Protein AF-A0A8T0D3Z9-F1 (afdb_monomer_lite)

pLDDT: mean 81.23, std 18.16, range [25.28, 96.5]

Organism: NCBI:txid34504

Radius of gyration: 36.91 Å; chains: 1; bounding box: 88×72×108 Å

Foldseek 3Di:
DPPADEVVRVGPHDDFDADPVVRPRPVVVVVVVVVVCVVVVQDEAQADWWKWFFAWWFQDPPLGTKTKIATAYYKDFAPPVFAWKDWQLKIFRFHFKAFPVRHTDGIDTHPGIIIGGGIPDIHAGGTMMTTDDYPVVRNVVSVVSVVVVVVVVVVVVVVVVCVLCVVVVVLQVVLVVVVVVDDPVCVVVSVVVHDDPVVSVDDPPPPAAEAEAEEEEGINVVQVVLVVLLVLADVPRYHYHDPYYDHAAADLVNLVVCLVVVHAYEYEVYYHDPNNVVSCVVSVHHYDYDPDSVVVSVVVLVVSLVRTFFDWDKAFAWKKFFADKDWDFDDDPPDGTQTFIKGWIATADGKDFAWDVSVVVCCVVPVAADFDTKWKWKKADDDDDDDDDDDDDDDDDDDDPPDDDDPRIDTPGDTWHWPFKDQPPDTDRMDGHGGIIITWIFHDDDPDPPPPDDDDDDDPPSHGTDDPDDGGIMMIMIITGGHRDRDPDDPDDPPPPPVPPDD

Sequence (503 aa):
MHGVVVEQLGGEVQSVEISALKRINLHGLLEALCLQAELMQIRSDDTGAAEGIILEANMEHGTGKVATCLVTRGQLRRTPASGPLVAGEAICSPRILLDDRGQPVASVGPGFIAKVAGWKELPPAGSTLLELKSMARAAEVVRFRQNQRMQKKASDDLKAYTARMAPYQAQYSAFLEERSKSSRSLWRKLSKNRPDLQSLILPTDEDMPSLPLLIKTDVHGSLEAIQTLLSTCPADECTIEIIQCGVGPLTESEVDHAEALGAIVLLFNVSALPTAMSCAETKGVMIRRYNIIYRLAEDVRELINARLPPLIVEKVVGEAEILQLFVVKEPRGGGKPLRIPVAGCRCTKGQLIAGQSGLRSFSENASLGDVVATCYRVIRPSRTSPALHSPTDAVSTGSHDTIGIQPDDTIVVSQAVCRSLRHEKTIVDSIRKGVECGLVLTTPERPNEDAEKRTKVSVDQSENLVSNWQVGDLIQCYVLVKEPRKVQWEFETKSTEEVLGET

Structure (mmCIF, N/CA/C/O backbone):
data_AF-A0A8T0D3Z9-F1
#
_entry.id   AF-A0A8T0D3Z9-F1
#
loop_
_atom_site.group_PDB
_atom_site.id
_atom_site.type_symbol
_atom_site.label_atom_id
_atom_site.label_alt_id
_atom_site.label_comp_id
_atom_site.label_asym_id
_atom_site.label_entity_id
_atom_site.label_seq_id
_atom_site.pdbx_PDB_ins_code
_atom_site.Cartn_x
_atom_site.Cartn_y
_atom_site.Cartn_z
_atom_site.occupancy
_atom_site.B_iso_or_equiv
_atom_site.auth_seq_id
_atom_site.auth_comp_id
_atom_site.auth_asym_id
_atom_site.auth_atom_id
_atom_site.pdbx_PDB_model_num
ATOM 1 N N . MET A 1 1 ? -22.526 1.289 -16.423 1.00 42.84 1 MET A N 1
ATOM 2 C CA . MET A 1 1 ? -22.702 1.298 -17.894 1.00 42.84 1 MET A CA 1
ATOM 3 C C . MET A 1 1 ? -21.342 1.466 -18.546 1.00 42.84 1 MET A C 1
ATOM 5 O O . MET A 1 1 ? -20.700 2.477 -18.294 1.00 42.84 1 MET A O 1
ATOM 9 N N . HIS A 1 2 ? -20.885 0.512 -19.353 1.00 56.94 2 HIS A N 1
ATOM 10 C CA . HIS A 1 2 ? -19.702 0.731 -20.187 1.00 56.94 2 HIS A CA 1
ATOM 11 C C . HIS A 1 2 ? -20.158 1.311 -21.526 1.00 56.94 2 HIS A C 1
ATOM 13 O O . HIS A 1 2 ? -20.929 0.676 -22.237 1.00 56.94 2 HIS A O 1
ATOM 19 N N . GLY A 1 3 ? -19.720 2.534 -21.839 1.00 73.88 3 GLY A N 1
ATOM 20 C CA . GLY A 1 3 ? -20.011 3.248 -23.089 1.00 73.88 3 GLY A CA 1
ATOM 21 C C . GLY A 1 3 ? -19.268 2.677 -24.300 1.00 73.88 3 GLY A C 1
ATOM 22 O O . GLY A 1 3 ? -18.655 3.426 -25.050 1.00 73.88 3 GLY A O 1
ATOM 23 N N . VAL A 1 4 ? -19.275 1.354 -24.455 1.00 84.12 4 VAL A N 1
ATOM 24 C CA . VAL A 1 4 ? -18.606 0.628 -25.538 1.00 84.12 4 VAL A CA 1
ATOM 25 C C . VAL A 1 4 ? -19.689 0.045 -26.442 1.00 84.12 4 VAL A C 1
ATOM 27 O O . VAL A 1 4 ? -20.388 -0.885 -26.047 1.00 84.12 4 VAL A O 1
ATOM 30 N N . VAL A 1 5 ? -19.850 0.608 -27.642 1.00 89.12 5 VAL A N 1
ATOM 31 C CA . VAL A 1 5 ? -20.827 0.148 -28.643 1.00 89.12 5 VAL A CA 1
ATOM 32 C C . VAL A 1 5 ? -20.092 -0.631 -29.729 1.00 89.12 5 VAL A C 1
ATOM 34 O O . VAL A 1 5 ? -19.113 -0.138 -30.291 1.00 89.12 5 VAL A O 1
ATOM 37 N N . VAL A 1 6 ? -20.567 -1.843 -30.017 1.00 91.62 6 VAL A N 1
ATOM 38 C CA . VAL A 1 6 ? -19.965 -2.728 -31.022 1.00 91.62 6 VAL A CA 1
ATOM 39 C C . VAL A 1 6 ? -20.355 -2.334 -32.446 1.00 91.62 6 VAL A C 1
ATOM 41 O O . VAL A 1 6 ? -21.446 -1.814 -32.683 1.00 91.62 6 VAL A O 1
ATOM 44 N N . GLU A 1 7 ? -19.488 -2.648 -33.402 1.00 87.19 7 GLU A N 1
ATOM 45 C CA . GLU A 1 7 ? -19.658 -2.350 -34.830 1.00 87.19 7 GLU A CA 1
ATOM 46 C C . GLU A 1 7 ? -20.959 -2.913 -35.419 1.00 87.19 7 GLU A C 1
ATOM 48 O O . GLU A 1 7 ? -21.646 -2.234 -36.179 1.00 87.19 7 GLU A O 1
ATOM 53 N N . GLN A 1 8 ? -21.380 -4.110 -34.995 1.00 85.06 8 GLN A N 1
ATOM 54 C CA . GLN A 1 8 ? -22.645 -4.721 -35.436 1.00 85.06 8 GLN A CA 1
ATOM 55 C C . GLN A 1 8 ? -23.887 -3.893 -35.064 1.00 85.06 8 GLN A C 1
ATOM 57 O O . GLN A 1 8 ? -24.927 -4.009 -35.707 1.00 85.06 8 GLN A O 1
ATOM 62 N N . LEU A 1 9 ? -23.778 -3.058 -34.028 1.00 88.19 9 LEU A N 1
ATOM 63 C CA . LEU A 1 9 ? -24.817 -2.131 -33.579 1.00 88.19 9 LEU A CA 1
ATOM 64 C C . LEU A 1 9 ? -24.561 -0.694 -34.071 1.00 88.19 9 LEU A C 1
ATOM 66 O O . LEU A 1 9 ? -25.212 0.237 -33.602 1.00 88.19 9 LEU A O 1
ATOM 70 N N . GLY A 1 10 ? -23.622 -0.509 -35.006 1.00 85.75 10 GLY A N 1
ATOM 71 C CA . GLY A 1 10 ? -23.237 0.789 -35.563 1.00 85.75 10 GLY A CA 1
ATOM 72 C C . GLY A 1 10 ? -22.219 1.573 -34.728 1.00 85.75 10 GLY A C 1
ATOM 73 O O . GLY A 1 10 ? -22.085 2.777 -34.931 1.00 85.75 10 GLY A O 1
ATOM 74 N N . GLY A 1 11 ? -21.539 0.931 -33.773 1.00 88.12 11 GLY A N 1
ATOM 75 C CA . GLY A 1 11 ? -20.452 1.538 -32.999 1.00 88.12 11 GLY A CA 1
ATOM 76 C C . GLY A 1 11 ? -19.085 1.464 -33.687 1.00 88.12 11 GLY A C 1
ATOM 77 O O . GLY A 1 11 ? -18.948 0.925 -34.779 1.00 88.12 11 GLY A O 1
ATOM 78 N N . GLU A 1 12 ? -18.051 1.987 -33.029 1.00 84.81 12 GLU A N 1
ATOM 79 C CA . GLU A 1 12 ? -16.674 2.008 -33.558 1.00 84.81 12 GLU A CA 1
ATOM 80 C C . GLU A 1 12 ? -15.830 0.807 -33.095 1.00 84.81 12 GLU A C 1
ATOM 82 O O . GLU A 1 12 ? -14.710 0.608 -33.564 1.00 84.81 12 GLU A O 1
ATOM 87 N N . VAL A 1 13 ? -16.335 0.003 -32.152 1.00 89.44 13 VAL A N 1
ATOM 88 C CA . VAL A 1 13 ? -15.564 -1.093 -31.554 1.00 89.44 13 VAL A CA 1
ATOM 89 C C . VAL A 1 13 ? -15.796 -2.393 -32.311 1.00 89.44 13 VAL A C 1
ATOM 91 O O . VAL A 1 13 ? -16.883 -2.971 -32.268 1.00 89.44 13 VAL A O 1
ATOM 94 N N . GLN A 1 14 ? -14.743 -2.880 -32.965 1.00 89.38 14 GLN A N 1
ATOM 95 C CA . GLN A 1 14 ? -14.739 -4.178 -33.634 1.00 89.38 14 GLN A CA 1
ATOM 96 C C . GLN A 1 14 ? -14.970 -5.309 -32.623 1.00 89.38 14 GLN A C 1
ATOM 98 O O . GLN A 1 14 ? -14.301 -5.396 -31.591 1.00 89.38 14 GLN A O 1
ATOM 103 N N . SER A 1 15 ? -15.904 -6.206 -32.933 1.00 91.06 15 SER A N 1
ATOM 104 C CA . SER A 1 15 ? -16.200 -7.393 -32.128 1.00 91.06 15 SER A CA 1
ATOM 105 C C . SER A 1 15 ? -15.807 -8.657 -32.890 1.00 91.06 15 SER A C 1
ATOM 107 O O . SER A 1 15 ? -16.392 -8.948 -33.934 1.00 91.06 15 SER A O 1
ATOM 109 N N . VAL A 1 16 ? -14.855 -9.429 -32.360 1.00 91.81 16 VAL A N 1
ATOM 110 C CA . VAL A 1 16 ? -14.406 -10.697 -32.957 1.00 91.81 16 VAL A CA 1
ATOM 111 C C . VAL A 1 16 ? -14.601 -11.837 -31.962 1.00 91.81 16 VAL A C 1
ATOM 113 O O . VAL A 1 16 ? -13.981 -11.869 -30.900 1.00 91.81 16 VAL A O 1
ATOM 116 N N . GLU A 1 17 ? -15.457 -12.796 -32.309 1.00 92.75 17 GLU A N 1
ATOM 117 C CA . GLU A 1 17 ? -15.705 -13.979 -31.485 1.00 92.75 17 GLU A CA 1
ATOM 118 C C . GLU A 1 17 ? -14.548 -14.973 -31.615 1.00 92.75 17 GLU A C 1
ATOM 120 O O . GLU A 1 17 ? -14.321 -15.537 -32.686 1.00 92.75 17 GLU A O 1
ATOM 125 N N . ILE A 1 18 ? -13.817 -15.217 -30.528 1.00 95.81 18 ILE A N 1
ATOM 126 C CA . ILE A 1 18 ? -12.675 -16.139 -30.515 1.00 95.81 18 ILE A CA 1
ATOM 127 C C . ILE A 1 18 ? -12.851 -17.245 -29.478 1.00 95.81 18 ILE A C 1
ATOM 129 O O . ILE A 1 18 ? -13.495 -17.071 -28.444 1.00 95.81 18 ILE A O 1
ATOM 133 N N . SER A 1 19 ? -12.195 -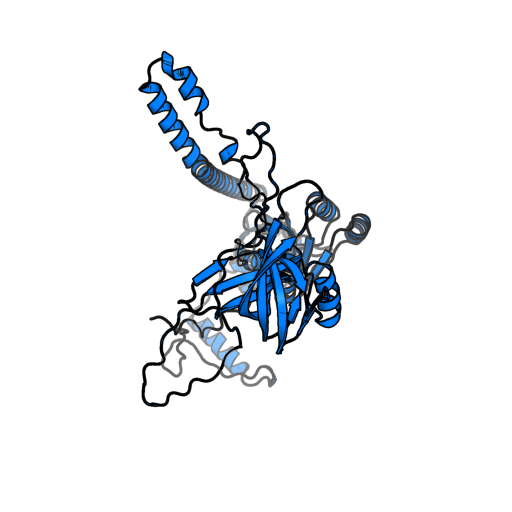18.383 -29.708 1.00 95.62 19 SER A N 1
ATOM 134 C CA . SER A 1 19 ? -11.977 -19.380 -28.657 1.00 95.62 19 SER A CA 1
ATOM 135 C C . SER A 1 19 ? -10.484 -19.609 -28.475 1.00 95.62 19 SER A C 1
ATOM 137 O O . SER A 1 19 ? -9.867 -20.320 -29.267 1.00 95.62 19 SER A O 1
ATOM 139 N N . ALA A 1 20 ? -9.905 -19.035 -27.416 1.00 93.44 20 ALA A N 1
ATOM 140 C CA . ALA A 1 20 ? -8.478 -19.172 -27.114 1.00 93.44 20 ALA A CA 1
ATOM 141 C C . ALA A 1 20 ? -8.077 -20.637 -26.856 1.00 93.44 20 ALA A C 1
ATOM 143 O O . ALA A 1 20 ? -7.088 -21.116 -27.407 1.00 93.44 20 ALA A O 1
ATOM 144 N N . LEU A 1 21 ? -8.891 -21.377 -26.091 1.00 95.31 21 LEU A N 1
ATOM 145 C CA . LEU A 1 21 ? -8.634 -22.787 -25.766 1.00 95.31 21 LEU A CA 1
ATOM 146 C C . LEU A 1 21 ? -8.691 -23.691 -27.004 1.00 95.31 21 LEU A C 1
ATOM 148 O O . LEU A 1 21 ? -7.828 -24.546 -27.184 1.00 95.31 21 LEU A O 1
ATOM 152 N N . LYS A 1 22 ? -9.694 -23.491 -27.871 1.00 95.62 22 LYS A N 1
ATOM 153 C CA . LYS A 1 22 ? -9.865 -24.281 -29.103 1.00 95.62 22 LYS A CA 1
ATOM 154 C C . LYS A 1 22 ? -9.056 -23.736 -30.285 1.00 95.62 22 LYS A C 1
ATOM 156 O O . LYS A 1 22 ? -9.064 -24.349 -31.346 1.00 95.62 22 LYS A O 1
ATOM 161 N N . ARG A 1 23 ? -8.379 -22.593 -30.112 1.00 93.38 23 ARG A N 1
ATOM 162 C CA . ARG A 1 23 ? -7.666 -21.839 -31.159 1.00 93.38 23 ARG A CA 1
ATOM 163 C C . ARG A 1 23 ? -8.540 -21.501 -32.375 1.00 93.38 23 ARG A C 1
ATOM 165 O O . ARG A 1 23 ? -8.065 -21.497 -33.506 1.00 93.38 23 ARG A O 1
ATOM 172 N N . ILE A 1 24 ? -9.822 -21.223 -32.144 1.00 95.88 24 ILE A N 1
ATOM 173 C CA . ILE A 1 24 ? -10.780 -20.882 -33.206 1.00 95.88 24 ILE A CA 1
ATOM 174 C C . ILE A 1 24 ? -10.773 -19.368 -33.427 1.00 95.88 24 ILE A C 1
ATOM 176 O O . ILE A 1 24 ? -10.753 -18.604 -32.461 1.00 95.88 24 ILE A O 1
ATOM 180 N N . ASN A 1 25 ? -10.822 -18.968 -34.701 1.00 93.00 25 ASN A N 1
ATOM 181 C CA . ASN A 1 25 ? -10.958 -17.586 -35.172 1.00 93.00 25 ASN A CA 1
ATOM 182 C C . ASN A 1 25 ? -9.842 -16.613 -34.734 1.00 93.00 25 ASN A C 1
ATOM 184 O O . ASN A 1 25 ? -10.008 -15.398 -34.761 1.00 93.00 25 ASN A O 1
ATOM 188 N N . LEU A 1 26 ? -8.665 -17.135 -34.370 1.00 95.00 26 LEU A N 1
ATOM 189 C CA . LEU A 1 26 ? -7.499 -16.301 -34.051 1.00 95.00 26 LEU A CA 1
ATOM 190 C C . LEU A 1 26 ? -6.996 -15.519 -35.274 1.00 95.00 26 LEU A C 1
ATOM 192 O O . LEU A 1 26 ? -6.482 -14.417 -35.123 1.00 95.00 26 LEU A O 1
ATOM 196 N N . HIS A 1 27 ? -7.156 -16.075 -36.480 1.00 94.56 27 HIS A N 1
ATOM 197 C CA . HIS A 1 27 ? -6.771 -15.387 -37.712 1.00 94.56 27 HIS A CA 1
ATOM 198 C C . HIS A 1 27 ? -7.663 -14.174 -37.991 1.00 94.56 27 HIS A C 1
ATOM 200 O O . HIS A 1 27 ? -7.132 -13.109 -38.275 1.00 94.56 27 HIS A O 1
ATOM 206 N N . GLY A 1 28 ? -8.982 -14.297 -37.793 1.00 93.62 28 GLY A N 1
ATOM 207 C CA . GLY A 1 28 ? -9.905 -13.169 -37.937 1.00 93.62 28 GLY A CA 1
ATOM 208 C C . GLY A 1 28 ? -9.604 -12.034 -36.955 1.00 93.62 28 GLY A C 1
ATOM 209 O O . GLY A 1 28 ? -9.682 -10.867 -37.321 1.00 93.62 28 GLY A O 1
ATOM 210 N N . LEU A 1 29 ? -9.167 -12.357 -35.730 1.00 95.56 29 LEU A N 1
ATOM 211 C CA . LEU A 1 29 ? -8.699 -11.337 -34.785 1.00 95.56 29 LEU A CA 1
ATOM 212 C C . LEU A 1 29 ? -7.428 -10.634 -35.280 1.00 95.56 29 LEU A C 1
ATOM 214 O O . LEU A 1 29 ? -7.317 -9.419 -35.156 1.00 95.56 29 LEU A O 1
ATOM 218 N N . LEU A 1 30 ? -6.470 -11.383 -35.833 1.00 95.06 30 LEU A N 1
ATOM 219 C CA . LEU A 1 30 ? -5.242 -10.806 -36.385 1.00 95.06 30 LEU A CA 1
ATOM 220 C C . LEU A 1 30 ? -5.534 -9.892 -37.578 1.00 95.06 30 LEU A C 1
ATOM 222 O O . LEU A 1 30 ? -4.993 -8.794 -37.634 1.00 95.06 30 LEU A O 1
ATOM 226 N N . GLU A 1 31 ? -6.404 -10.315 -38.494 1.00 94.69 31 GLU A N 1
ATOM 227 C CA . GLU A 1 31 ? -6.828 -9.499 -39.636 1.00 94.69 31 GLU A CA 1
ATOM 228 C C . GLU A 1 31 ? -7.519 -8.210 -39.180 1.00 94.69 31 GLU A C 1
ATOM 230 O O . GLU A 1 31 ? -7.176 -7.136 -39.669 1.00 94.69 31 GLU A O 1
ATOM 235 N N . ALA A 1 32 ? -8.423 -8.295 -38.197 1.00 93.62 32 ALA A N 1
ATOM 236 C CA . ALA A 1 32 ? -9.085 -7.128 -37.617 1.00 93.62 32 ALA A CA 1
ATOM 237 C C . ALA A 1 32 ? -8.076 -6.147 -36.990 1.00 93.62 32 ALA A C 1
ATOM 239 O O . ALA A 1 32 ? -8.118 -4.950 -37.267 1.00 93.62 32 ALA A O 1
ATOM 240 N N . LEU A 1 33 ? -7.105 -6.656 -36.219 1.00 94.38 33 LEU A N 1
ATOM 241 C CA . LEU A 1 33 ? -6.036 -5.841 -35.632 1.00 94.38 33 LEU A CA 1
ATOM 242 C C . LEU A 1 33 ? -5.141 -5.189 -36.696 1.00 94.38 33 LEU A C 1
ATOM 244 O O . LEU A 1 33 ? -4.788 -4.018 -36.556 1.00 94.38 33 LEU A O 1
ATOM 248 N N . CYS A 1 34 ? -4.782 -5.917 -37.757 1.00 94.62 34 CYS A N 1
ATOM 249 C CA . CYS A 1 34 ? -4.014 -5.373 -38.878 1.00 94.62 34 CYS A CA 1
ATOM 250 C C . CYS A 1 34 ? -4.792 -4.268 -39.600 1.00 94.62 34 CYS A C 1
ATOM 252 O O . CYS A 1 34 ? -4.249 -3.184 -39.805 1.00 94.62 34 CYS A O 1
ATOM 254 N N . LEU A 1 35 ? -6.068 -4.506 -39.910 1.00 92.69 35 LEU A N 1
ATOM 255 C CA . LEU A 1 35 ? -6.941 -3.524 -40.551 1.00 92.69 35 LEU A CA 1
ATOM 256 C C . LEU A 1 35 ? -7.087 -2.267 -39.686 1.00 92.69 35 LEU A C 1
ATOM 258 O O . LEU A 1 35 ? -6.965 -1.151 -40.187 1.00 92.69 35 LEU A O 1
ATOM 262 N N . GLN A 1 36 ? -7.267 -2.431 -38.375 1.00 93.31 36 GLN A N 1
ATOM 263 C CA . GLN A 1 36 ? -7.333 -1.305 -37.450 1.00 93.31 36 GLN A CA 1
ATOM 264 C C . GLN A 1 36 ? -6.016 -0.516 -37.411 1.00 93.31 36 GLN A C 1
ATOM 266 O O . GLN A 1 36 ? -6.031 0.714 -37.436 1.00 93.31 36 GLN A O 1
ATOM 271 N N . ALA A 1 37 ? -4.867 -1.197 -37.388 1.00 92.88 37 ALA A N 1
ATOM 272 C CA . ALA A 1 37 ? -3.559 -0.544 -37.413 1.00 92.88 37 ALA A CA 1
ATOM 273 C C . ALA A 1 37 ? -3.317 0.234 -38.722 1.00 92.88 37 ALA A C 1
ATOM 275 O O . ALA A 1 37 ? -2.752 1.332 -38.690 1.00 92.88 37 ALA A O 1
ATOM 276 N N . GLU A 1 38 ? -3.776 -0.300 -39.858 1.00 93.12 38 GLU A N 1
ATOM 277 C CA . GLU A 1 38 ? -3.735 0.376 -41.159 1.00 93.12 38 GLU A CA 1
ATOM 278 C C . GLU A 1 38 ? -4.623 1.627 -41.180 1.00 93.12 38 GLU A C 1
ATOM 280 O O . GLU A 1 38 ? -4.170 2.687 -41.621 1.00 93.12 38 GLU A O 1
ATOM 285 N N . LEU A 1 39 ? -5.844 1.545 -40.636 1.00 92.81 39 LEU A N 1
ATOM 286 C CA . LEU A 1 39 ? -6.748 2.693 -40.492 1.00 92.81 39 LEU A CA 1
ATOM 287 C C . LEU A 1 39 ? -6.152 3.787 -39.596 1.00 92.81 39 LEU A C 1
ATOM 289 O O . LEU A 1 39 ? -6.250 4.970 -39.920 1.00 92.81 39 LEU A O 1
ATOM 293 N N . MET A 1 40 ? -5.491 3.399 -38.501 1.00 93.12 40 MET A N 1
ATOM 294 C CA . MET A 1 40 ? -4.802 4.322 -37.593 1.00 93.12 40 MET A CA 1
ATOM 295 C C . MET A 1 40 ? -3.552 4.965 -38.212 1.00 93.12 40 MET A C 1
ATOM 297 O O . MET A 1 40 ? -3.049 5.947 -37.668 1.00 93.12 40 MET A O 1
ATOM 301 N N . GLN A 1 41 ? -3.038 4.425 -39.325 1.00 92.25 41 GLN A N 1
ATOM 302 C CA . GLN A 1 41 ? -1.820 4.885 -40.000 1.00 92.25 41 GLN A CA 1
ATOM 303 C C . GLN A 1 41 ? -0.643 5.076 -39.032 1.00 92.25 41 GLN A C 1
ATOM 305 O O . GLN A 1 41 ? 0.012 6.123 -39.029 1.00 92.25 41 GLN A O 1
ATOM 310 N N . ILE A 1 42 ? -0.378 4.068 -38.196 1.00 90.75 42 ILE A N 1
ATOM 311 C CA . ILE A 1 42 ? 0.698 4.118 -37.200 1.00 90.75 42 ILE A CA 1
ATOM 312 C C . ILE A 1 42 ? 2.045 4.304 -37.915 1.00 90.75 42 ILE A C 1
ATOM 314 O O . ILE A 1 42 ? 2.390 3.560 -38.833 1.00 90.75 42 ILE A O 1
ATOM 318 N N . ARG A 1 43 ? 2.816 5.313 -37.499 1.00 90.56 43 ARG A N 1
ATOM 319 C CA . ARG A 1 43 ? 4.135 5.639 -38.059 1.00 90.56 43 ARG A CA 1
ATOM 320 C C . ARG A 1 43 ? 5.147 5.839 -36.945 1.00 90.56 43 ARG A C 1
ATOM 322 O O . ARG A 1 43 ? 4.823 6.385 -35.894 1.00 90.56 43 ARG A O 1
ATOM 329 N N . SER A 1 44 ? 6.389 5.473 -37.224 1.00 92.50 44 SER A N 1
ATOM 330 C CA . SER A 1 44 ? 7.531 5.732 -36.354 1.00 92.50 44 SER A CA 1
ATOM 331 C C . SER A 1 44 ? 8.750 6.073 -37.193 1.00 92.50 44 SER A C 1
ATOM 333 O O . SER A 1 44 ? 8.958 5.493 -38.256 1.00 92.50 44 SER A O 1
ATOM 335 N N . ASP A 1 45 ? 9.567 6.988 -36.693 1.00 92.12 45 ASP A N 1
ATOM 336 C CA . ASP A 1 45 ? 10.896 7.246 -37.237 1.00 92.12 45 ASP A CA 1
ATOM 337 C C . ASP A 1 45 ? 11.860 6.242 -36.600 1.00 92.12 45 ASP A C 1
ATOM 339 O O . ASP A 1 45 ? 12.004 6.214 -35.379 1.00 92.12 45 ASP A O 1
ATOM 343 N N . ASP A 1 46 ? 12.458 5.370 -37.406 1.00 90.31 46 ASP A N 1
ATOM 344 C CA . ASP A 1 46 ? 13.449 4.383 -36.971 1.00 90.31 46 ASP A CA 1
ATOM 345 C C . ASP A 1 46 ? 14.874 4.958 -36.973 1.00 90.31 46 ASP A C 1
ATOM 347 O O . ASP A 1 46 ? 15.818 4.305 -36.518 1.00 90.31 46 ASP A O 1
ATOM 351 N N . THR A 1 47 ? 15.036 6.197 -37.438 1.00 88.62 47 THR A N 1
ATOM 352 C CA . THR A 1 47 ? 16.305 6.911 -37.443 1.00 88.62 47 THR A CA 1
ATOM 353 C C . THR A 1 47 ? 16.400 7.892 -36.275 1.00 88.62 47 THR A C 1
ATOM 355 O O . THR A 1 47 ? 15.415 8.437 -35.782 1.00 88.62 47 THR A O 1
ATOM 358 N N . GLY A 1 48 ? 17.624 8.121 -35.798 1.00 88.12 48 GLY A N 1
ATOM 359 C CA . GLY A 1 48 ? 17.896 9.083 -34.730 1.00 88.12 48 GLY A CA 1
ATOM 360 C C . GLY A 1 48 ? 17.961 8.482 -33.325 1.00 88.12 48 GLY A C 1
ATOM 361 O O . GLY A 1 48 ? 18.145 7.279 -33.145 1.00 88.12 48 GLY A O 1
ATOM 362 N N . ALA A 1 49 ? 17.902 9.376 -32.336 1.00 91.94 49 ALA A N 1
ATOM 363 C CA . ALA A 1 49 ? 18.048 9.046 -30.923 1.00 91.94 49 ALA A CA 1
ATOM 364 C C . ALA A 1 49 ? 16.831 8.271 -30.408 1.00 91.94 49 ALA A C 1
ATOM 366 O O . ALA A 1 49 ? 15.699 8.578 -30.785 1.00 91.94 49 ALA A O 1
ATOM 367 N N . ALA A 1 50 ? 17.075 7.298 -29.535 1.00 93.94 50 ALA A N 1
ATOM 368 C CA . ALA A 1 50 ? 16.019 6.479 -28.971 1.00 93.94 50 ALA A CA 1
ATOM 369 C C . ALA A 1 50 ? 15.133 7.275 -28.003 1.00 93.94 50 ALA A C 1
ATOM 371 O O . ALA A 1 50 ? 15.607 7.916 -27.058 1.00 93.94 50 ALA A O 1
ATOM 372 N N . GLU A 1 51 ? 13.831 7.167 -28.220 1.00 95.19 51 GLU A N 1
ATOM 373 C CA . GLU A 1 51 ? 12.775 7.608 -27.321 1.00 95.19 51 GLU A CA 1
ATOM 374 C C . GLU A 1 51 ? 11.857 6.419 -27.035 1.00 95.19 51 GLU A C 1
ATOM 376 O O . GLU A 1 51 ? 11.622 5.558 -27.889 1.00 95.19 51 GLU A O 1
ATOM 381 N N . GLY A 1 52 ? 11.365 6.340 -25.806 1.00 95.06 52 GLY A N 1
ATOM 382 C CA . GLY A 1 52 ? 10.505 5.248 -25.395 1.00 95.06 52 GLY A CA 1
ATOM 383 C C . GLY A 1 52 ? 9.827 5.491 -24.063 1.00 95.06 52 GLY A C 1
ATOM 384 O O . GLY A 1 52 ? 9.909 6.573 -23.482 1.00 95.06 52 GLY A O 1
ATOM 385 N N . ILE A 1 53 ? 9.170 4.457 -23.560 1.00 96.19 53 ILE A N 1
ATOM 386 C CA . ILE A 1 53 ? 8.478 4.472 -22.271 1.00 96.19 53 ILE A CA 1
ATOM 387 C C . ILE A 1 53 ? 8.960 3.277 -21.456 1.00 96.19 53 ILE A C 1
ATOM 389 O O . ILE A 1 53 ? 9.099 2.172 -21.981 1.00 96.19 53 ILE A O 1
ATOM 393 N N . ILE A 1 54 ? 9.233 3.492 -20.172 1.00 96.25 54 ILE A N 1
ATOM 394 C CA . ILE A 1 54 ? 9.509 2.408 -19.230 1.00 96.25 54 ILE A CA 1
ATOM 395 C C . ILE A 1 54 ? 8.197 1.697 -18.913 1.00 96.25 54 ILE A C 1
ATOM 397 O O . ILE A 1 54 ? 7.272 2.314 -18.392 1.00 96.25 54 ILE A O 1
ATOM 401 N N . LEU A 1 55 ? 8.127 0.403 -19.204 1.00 94.12 55 LEU A N 1
ATOM 402 C CA . LEU A 1 55 ? 6.989 -0.436 -18.839 1.00 94.12 55 LEU A CA 1
ATOM 403 C C . LEU A 1 55 ? 7.150 -0.921 -17.399 1.00 94.12 55 LEU A C 1
ATOM 405 O O . LEU A 1 55 ? 6.308 -0.658 -16.549 1.00 94.12 55 LEU A O 1
ATOM 409 N N . GLU A 1 56 ? 8.283 -1.560 -17.112 1.00 92.50 56 GLU A N 1
ATOM 410 C CA . GLU A 1 56 ? 8.562 -2.172 -15.815 1.00 92.50 56 GLU A CA 1
ATOM 411 C C . GLU A 1 56 ? 10.031 -1.998 -15.432 1.00 92.50 56 GLU A C 1
ATOM 413 O O . GLU A 1 56 ? 10.909 -1.918 -16.292 1.00 92.50 56 GLU A O 1
ATOM 418 N N . ALA A 1 57 ? 10.309 -1.965 -14.130 1.00 93.12 57 ALA A N 1
ATOM 419 C CA . ALA A 1 57 ? 11.660 -1.894 -13.591 1.00 93.12 57 ALA A CA 1
ATOM 420 C C . ALA A 1 57 ? 11.809 -2.853 -12.409 1.00 93.12 57 ALA A C 1
ATOM 422 O O . ALA A 1 57 ? 10.982 -2.850 -11.492 1.00 93.12 57 ALA A O 1
ATOM 423 N N . ASN A 1 58 ? 12.870 -3.658 -12.434 1.00 92.81 58 ASN A N 1
ATOM 424 C CA . ASN A 1 58 ? 13.159 -4.668 -11.425 1.00 92.81 58 ASN A CA 1
ATOM 425 C C . ASN A 1 58 ? 14.661 -4.815 -11.151 1.00 92.81 58 ASN A C 1
ATOM 427 O O . ASN A 1 58 ? 15.524 -4.284 -11.858 1.00 92.81 58 ASN A O 1
ATOM 431 N N . MET A 1 59 ? 14.980 -5.526 -10.071 1.00 90.81 59 MET A N 1
ATOM 432 C CA . MET A 1 59 ? 16.353 -5.883 -9.727 1.00 90.81 59 MET A CA 1
ATOM 433 C C . MET A 1 59 ? 16.565 -7.376 -9.952 1.00 90.81 59 MET A C 1
ATOM 435 O O . MET A 1 59 ? 15.947 -8.203 -9.288 1.00 90.81 59 MET A O 1
ATOM 439 N N . GLU A 1 60 ? 17.464 -7.713 -10.867 1.00 88.38 60 GLU A N 1
ATOM 440 C CA . GLU A 1 60 ? 17.765 -9.087 -11.248 1.00 88.38 60 GLU A CA 1
ATOM 441 C C . GLU A 1 60 ? 19.182 -9.467 -10.801 1.00 88.38 60 GLU A C 1
ATOM 443 O O . GLU A 1 60 ? 20.129 -8.671 -10.845 1.00 88.38 60 GLU A O 1
ATOM 448 N N . HIS A 1 61 ? 19.332 -10.699 -10.315 1.00 84.50 61 HIS A N 1
ATOM 449 C CA . HIS A 1 61 ? 20.614 -11.189 -9.828 1.00 84.50 61 HIS A CA 1
ATOM 450 C C . HIS A 1 61 ? 21.618 -11.320 -10.986 1.00 84.50 61 HIS A C 1
ATOM 452 O O . HIS A 1 61 ? 21.314 -11.893 -12.028 1.00 84.50 61 HIS A O 1
ATOM 458 N N . GLY A 1 62 ? 22.827 -10.784 -10.810 1.00 85.62 62 GLY A N 1
ATOM 459 C CA . GLY A 1 62 ? 23.893 -10.797 -11.820 1.00 85.62 62 GLY A CA 1
ATOM 460 C C . GLY A 1 62 ? 23.838 -9.633 -12.818 1.00 85.62 62 GLY A C 1
ATOM 461 O O . GLY A 1 62 ? 24.862 -8.994 -13.052 1.00 85.62 62 GLY A O 1
ATOM 462 N N . THR A 1 63 ? 22.664 -9.301 -13.364 1.00 86.50 63 THR A N 1
ATOM 463 C CA . THR A 1 63 ? 22.484 -8.179 -14.314 1.00 86.50 63 THR A CA 1
ATOM 464 C C . THR A 1 63 ? 22.270 -6.830 -13.618 1.00 86.50 63 THR A C 1
ATOM 466 O O . THR A 1 63 ? 22.578 -5.781 -14.192 1.00 86.50 63 THR A O 1
ATOM 469 N N . GLY A 1 64 ? 21.818 -6.842 -12.361 1.00 90.44 64 GLY A N 1
ATOM 470 C CA . GLY A 1 64 ? 21.642 -5.658 -11.528 1.00 90.44 64 GLY A CA 1
ATOM 471 C C . GLY A 1 64 ? 20.287 -4.984 -11.739 1.00 90.44 64 GLY A C 1
ATOM 472 O O . GLY A 1 64 ? 19.250 -5.639 -11.775 1.00 90.44 64 GLY A O 1
ATOM 473 N N . LYS A 1 65 ? 20.278 -3.650 -11.823 1.00 93.44 65 LYS A N 1
ATOM 474 C CA . LYS A 1 65 ? 19.055 -2.866 -12.051 1.00 93.44 65 LYS A CA 1
ATOM 475 C C . LYS A 1 65 ? 18.706 -2.890 -13.533 1.00 93.44 65 LYS A C 1
ATOM 477 O O . LYS A 1 65 ? 19.510 -2.456 -14.371 1.00 93.44 65 LYS A O 1
ATOM 482 N N . VAL A 1 66 ? 17.512 -3.378 -13.836 1.00 94.25 66 VAL A N 1
ATOM 483 C CA . VAL A 1 66 ? 17.041 -3.601 -15.196 1.00 94.25 66 VAL A CA 1
ATOM 484 C C . VAL A 1 66 ? 15.673 -2.953 -15.374 1.00 94.25 66 VAL A C 1
ATOM 486 O O . VAL A 1 66 ? 14.874 -2.889 -14.442 1.00 94.25 66 VAL A O 1
ATOM 489 N N . ALA A 1 67 ? 15.417 -2.434 -16.570 1.00 95.06 67 ALA A N 1
ATOM 490 C CA . ALA A 1 67 ? 14.107 -1.920 -16.933 1.00 95.06 67 ALA A CA 1
ATOM 491 C C . ALA A 1 67 ? 13.702 -2.421 -18.316 1.00 95.06 67 ALA A C 1
ATOM 493 O O . ALA A 1 67 ? 14.521 -2.446 -19.237 1.00 95.06 67 ALA A O 1
ATOM 494 N N . THR A 1 68 ? 12.442 -2.803 -18.444 1.00 94.94 68 THR A N 1
ATOM 495 C CA . THR A 1 68 ? 11.791 -3.163 -19.698 1.00 94.94 68 THR A CA 1
ATOM 496 C C . THR A 1 68 ? 11.198 -1.894 -20.291 1.00 94.94 68 THR A C 1
ATOM 498 O O . THR A 1 68 ? 10.378 -1.237 -19.649 1.00 94.94 68 THR A O 1
ATOM 501 N N . CYS A 1 69 ? 11.616 -1.517 -21.494 1.00 95.19 69 CYS A N 1
ATOM 502 C CA . CYS A 1 69 ? 11.146 -0.313 -22.165 1.00 95.19 69 CYS A CA 1
ATOM 503 C C . CYS A 1 69 ? 10.567 -0.618 -23.546 1.00 95.19 69 CYS A C 1
ATOM 505 O O . CYS A 1 69 ? 11.073 -1.469 -24.272 1.00 95.19 69 CYS A O 1
ATOM 507 N N . LEU A 1 70 ? 9.506 0.099 -23.907 1.00 96.06 70 LEU A N 1
ATOM 508 C CA . LEU A 1 70 ? 8.958 0.128 -25.257 1.00 96.06 70 LEU A CA 1
ATOM 509 C C . LEU A 1 70 ? 9.628 1.265 -26.023 1.00 96.06 70 LEU A C 1
ATOM 511 O O . LEU A 1 70 ? 9.529 2.421 -25.607 1.00 96.06 70 LEU A O 1
ATOM 515 N N . VAL A 1 71 ? 10.292 0.953 -27.134 1.00 95.44 71 VAL A N 1
ATOM 516 C CA . VAL A 1 71 ? 10.876 1.974 -28.010 1.00 95.44 71 VAL A CA 1
ATOM 517 C C . VAL A 1 71 ? 9.766 2.532 -28.896 1.00 95.44 71 VAL A C 1
ATOM 519 O O . VAL A 1 71 ? 9.112 1.785 -29.620 1.00 95.44 71 VAL A O 1
ATOM 522 N N . THR A 1 72 ? 9.525 3.838 -28.840 1.00 94.69 72 THR A N 1
ATOM 523 C CA . THR A 1 72 ? 8.490 4.507 -29.645 1.00 94.69 72 THR A CA 1
ATOM 524 C C . THR A 1 72 ? 9.084 5.165 -30.885 1.00 94.69 72 THR A C 1
ATOM 526 O O . THR A 1 72 ? 8.447 5.195 -31.938 1.00 94.69 72 THR A O 1
ATOM 529 N N . ARG A 1 73 ? 10.321 5.658 -30.780 1.00 94.31 73 ARG A N 1
ATOM 530 C CA . ARG A 1 73 ? 11.045 6.320 -31.866 1.00 94.31 73 ARG A CA 1
ATOM 531 C C . ARG A 1 73 ? 12.548 6.066 -31.760 1.00 94.31 73 ARG A C 1
ATOM 533 O O . ARG A 1 73 ? 13.089 5.913 -30.668 1.00 94.31 73 ARG A O 1
ATOM 540 N N . GLY A 1 74 ? 13.222 6.073 -32.903 1.00 93.50 74 GLY A N 1
ATOM 541 C CA . GLY A 1 74 ? 14.656 5.866 -33.031 1.00 93.50 74 GLY A CA 1
ATOM 542 C C . GLY A 1 74 ? 15.051 4.414 -32.785 1.00 93.50 74 GLY A C 1
ATOM 543 O O . GLY A 1 74 ? 14.212 3.524 -32.645 1.00 93.50 74 GLY A O 1
ATOM 544 N N . GLN A 1 75 ? 16.358 4.169 -32.727 1.00 92.81 75 GLN A N 1
ATOM 545 C CA . GLN A 1 75 ? 16.900 2.844 -32.436 1.00 92.81 75 GLN A CA 1
ATOM 546 C C . GLN A 1 75 ? 17.682 2.857 -31.136 1.00 92.81 75 GLN A C 1
ATOM 548 O O . GLN A 1 75 ? 18.722 3.506 -31.023 1.00 92.81 75 GLN A O 1
ATOM 553 N N . LEU A 1 76 ? 17.229 2.056 -30.180 1.00 93.31 76 LEU A N 1
ATOM 554 C CA . LEU A 1 76 ? 17.920 1.857 -28.921 1.00 93.31 76 LEU A CA 1
ATOM 555 C C . LEU A 1 76 ? 19.114 0.931 -29.131 1.00 93.31 76 LEU A C 1
ATOM 557 O O . LEU A 1 76 ? 18.947 -0.218 -29.533 1.00 93.31 76 LEU A O 1
ATOM 561 N N . ARG A 1 77 ? 20.326 1.416 -28.855 1.00 92.25 77 ARG A N 1
ATOM 562 C CA . ARG A 1 77 ? 21.573 0.647 -29.012 1.00 92.25 77 ARG A CA 1
ATOM 563 C C . ARG A 1 77 ? 22.286 0.501 -27.673 1.00 92.25 77 ARG A C 1
ATOM 565 O O . ARG A 1 77 ? 22.025 1.249 -26.730 1.00 92.25 77 ARG A O 1
ATOM 572 N N . ARG A 1 78 ? 23.216 -0.449 -27.585 1.00 90.25 78 ARG A N 1
ATOM 573 C CA . ARG A 1 78 ? 24.127 -0.580 -26.432 1.00 90.25 78 ARG A CA 1
ATOM 574 C C . ARG A 1 78 ? 25.353 0.339 -26.555 1.00 90.25 78 ARG A C 1
ATOM 576 O O . ARG A 1 78 ? 25.832 0.611 -27.659 1.00 90.25 78 ARG A O 1
ATOM 583 N N . THR A 1 79 ? 25.895 0.780 -25.422 1.00 80.38 79 THR A N 1
ATOM 584 C CA . THR A 1 79 ? 27.129 1.586 -25.344 1.00 80.38 79 THR A CA 1
ATOM 585 C C . THR A 1 79 ? 28.325 0.778 -25.888 1.00 80.38 79 THR A C 1
ATOM 587 O O . THR A 1 79 ? 28.395 -0.426 -25.625 1.00 80.38 79 THR A O 1
ATOM 590 N N . PRO A 1 80 ? 29.276 1.381 -26.641 1.00 77.38 80 PRO A N 1
ATOM 591 C CA . PRO A 1 80 ? 29.495 2.818 -26.889 1.00 77.38 80 PRO A CA 1
ATOM 592 C C . PRO A 1 80 ? 28.762 3.410 -28.101 1.00 77.38 80 PRO A C 1
ATOM 594 O O . PRO A 1 80 ? 28.938 4.589 -28.385 1.00 77.38 80 PRO A O 1
ATOM 597 N N . ALA A 1 81 ? 27.972 2.617 -28.829 1.00 74.69 81 ALA A N 1
ATOM 598 C CA . ALA A 1 81 ? 27.314 3.065 -30.058 1.00 74.69 81 ALA A CA 1
ATOM 599 C C . ALA A 1 81 ? 26.091 3.972 -29.814 1.00 74.69 81 ALA A C 1
ATOM 601 O O . ALA A 1 81 ? 25.656 4.651 -30.740 1.00 74.69 81 ALA A O 1
ATOM 602 N N . SER A 1 82 ? 25.549 3.970 -28.593 1.00 81.69 82 SER A N 1
ATOM 603 C CA . SER A 1 82 ? 24.512 4.884 -28.101 1.00 81.69 82 SER A CA 1
ATOM 604 C C . SER A 1 82 ? 25.037 5.798 -27.003 1.00 81.69 82 SER A C 1
ATOM 606 O O . SER A 1 82 ? 25.993 5.475 -26.284 1.00 81.69 82 SER A O 1
ATOM 608 N N . GLY A 1 83 ? 24.364 6.931 -26.849 1.00 86.56 83 GLY A N 1
ATOM 609 C CA . GLY A 1 83 ? 24.533 7.805 -25.704 1.00 86.56 83 GLY A CA 1
ATOM 610 C C . GLY A 1 83 ? 23.849 7.276 -24.432 1.00 86.56 83 GLY A C 1
ATOM 611 O O . GLY A 1 83 ? 23.166 6.250 -24.449 1.00 86.56 83 GLY A O 1
ATOM 612 N N . PRO A 1 84 ? 24.049 7.939 -23.281 1.00 93.88 84 PRO A N 1
ATOM 613 C CA . PRO A 1 84 ? 23.355 7.594 -22.042 1.00 93.88 84 PRO A CA 1
ATOM 614 C C . PRO A 1 84 ? 21.844 7.798 -22.161 1.00 93.88 84 PRO A C 1
ATOM 616 O O . PRO A 1 84 ? 21.378 8.740 -22.806 1.00 93.88 84 PRO A O 1
ATOM 619 N N . LEU A 1 85 ? 21.093 6.960 -21.452 1.00 95.12 85 LEU A N 1
ATOM 620 C CA . LEU A 1 85 ? 19.639 7.061 -21.370 1.00 95.12 85 LEU A CA 1
ATOM 621 C C . LEU A 1 85 ? 19.248 7.717 -20.052 1.00 95.12 85 LEU A C 1
ATOM 623 O O . LEU A 1 85 ? 19.885 7.499 -19.016 1.00 95.12 85 LEU A O 1
ATOM 627 N N . VAL A 1 86 ? 18.174 8.491 -20.086 1.00 96.19 86 VAL A N 1
ATOM 628 C CA . VAL A 1 86 ? 17.567 9.088 -18.900 1.00 96.19 86 VAL A CA 1
ATOM 629 C C . VAL A 1 86 ? 16.087 8.748 -18.884 1.00 96.19 86 VAL A C 1
ATOM 631 O O . VAL A 1 86 ? 15.391 8.990 -19.868 1.00 96.19 86 VAL A O 1
ATOM 634 N N . ALA A 1 87 ? 15.607 8.232 -17.755 1.00 95.38 87 ALA A N 1
ATOM 635 C CA . ALA A 1 87 ? 14.187 8.016 -17.497 1.00 95.38 87 ALA A CA 1
ATOM 636 C C . ALA A 1 87 ? 13.860 8.505 -16.083 1.00 95.38 87 ALA A C 1
ATOM 638 O O . ALA A 1 87 ? 14.452 8.054 -15.102 1.00 95.38 87 ALA A O 1
ATOM 639 N N . GLY A 1 88 ? 12.976 9.501 -15.979 1.00 93.06 88 GLY A N 1
ATOM 640 C CA . GLY A 1 88 ? 12.721 10.197 -14.714 1.00 93.06 88 GLY A CA 1
ATOM 641 C C . GLY A 1 88 ? 14.000 10.797 -14.108 1.00 93.06 88 GLY A C 1
ATOM 642 O O . GLY A 1 88 ? 14.658 11.629 -14.739 1.00 93.06 88 GLY A O 1
ATOM 643 N N . GLU A 1 89 ? 14.339 10.374 -12.890 1.00 92.50 89 GLU A N 1
ATOM 644 C CA . GLU A 1 89 ? 15.566 10.750 -12.166 1.00 92.50 89 GLU A CA 1
ATOM 645 C C . GLU A 1 89 ? 16.695 9.719 -12.323 1.00 92.50 89 GLU A C 1
ATOM 647 O O . GLU A 1 89 ? 17.799 9.919 -11.825 1.00 92.50 89 GLU A O 1
ATOM 652 N N . ALA A 1 90 ? 16.451 8.628 -13.047 1.00 94.38 90 ALA A N 1
ATOM 653 C CA . ALA A 1 90 ? 17.421 7.568 -13.232 1.00 94.38 90 ALA A CA 1
ATOM 654 C C . ALA A 1 90 ? 18.249 7.773 -14.506 1.00 94.38 90 ALA A C 1
ATOM 656 O O . ALA A 1 90 ? 17.749 8.193 -15.555 1.00 94.38 90 ALA A O 1
ATOM 657 N N . ILE A 1 91 ? 19.532 7.416 -14.416 1.00 95.44 91 ILE A N 1
ATOM 658 C CA . ILE A 1 91 ? 20.464 7.415 -15.546 1.00 95.44 91 ILE A CA 1
ATOM 659 C C . ILE A 1 91 ? 20.887 5.981 -15.843 1.00 95.44 91 ILE A C 1
ATOM 661 O O . ILE A 1 91 ? 21.230 5.226 -14.927 1.00 95.44 91 ILE A O 1
ATOM 665 N N . CYS A 1 92 ? 20.935 5.640 -17.126 1.00 94.44 92 CYS A N 1
ATOM 666 C CA . CYS A 1 92 ? 21.421 4.364 -17.621 1.00 94.44 92 CYS A CA 1
ATOM 667 C C . CYS A 1 92 ? 22.598 4.550 -18.572 1.00 94.44 92 CYS A C 1
ATOM 669 O O . CYS A 1 92 ? 22.618 5.446 -19.419 1.00 94.44 92 CYS A O 1
ATOM 671 N N . SER A 1 93 ? 23.561 3.642 -18.468 1.00 93.25 93 SER A N 1
ATOM 672 C CA . SER A 1 93 ? 24.527 3.388 -19.532 1.00 93.25 93 SER A CA 1
ATOM 673 C C . SER A 1 93 ? 24.262 1.969 -20.034 1.00 93.25 93 SER A C 1
ATOM 675 O O . SER A 1 93 ? 24.666 1.030 -19.344 1.00 93.25 93 SER A O 1
ATOM 677 N N . PRO A 1 94 ? 23.535 1.791 -21.154 1.00 92.00 94 PRO A N 1
ATOM 678 C CA . PRO A 1 94 ? 23.029 0.487 -21.578 1.00 92.00 94 PRO A CA 1
ATOM 679 C C . PRO A 1 94 ? 24.187 -0.463 -21.909 1.00 92.00 94 PRO A C 1
ATOM 681 O O . PRO A 1 94 ? 24.839 -0.340 -22.947 1.00 92.00 94 PRO A O 1
ATOM 684 N N . ARG A 1 95 ? 24.455 -1.417 -21.008 1.00 89.94 95 ARG A N 1
ATOM 685 C CA . ARG A 1 95 ? 25.524 -2.423 -21.163 1.00 89.94 95 ARG A CA 1
ATOM 686 C C . ARG A 1 95 ? 25.020 -3.669 -21.871 1.00 89.94 95 ARG A C 1
ATOM 688 O O . ARG A 1 95 ? 25.716 -4.241 -22.705 1.00 89.94 95 ARG A O 1
ATOM 695 N N . ILE A 1 96 ? 23.813 -4.084 -21.504 1.00 91.31 96 ILE A N 1
ATOM 696 C CA . ILE A 1 96 ? 23.153 -5.275 -22.019 1.00 91.31 96 ILE A CA 1
ATOM 697 C C . ILE A 1 96 ? 21.768 -4.849 -22.480 1.00 91.31 96 ILE A C 1
ATOM 699 O O . ILE A 1 96 ? 21.065 -4.123 -21.773 1.00 91.31 96 ILE A O 1
ATOM 703 N N . LEU A 1 97 ? 21.421 -5.301 -23.677 1.00 94.00 97 LEU A N 1
ATOM 704 C CA . LEU A 1 97 ? 20.121 -5.125 -24.292 1.00 94.00 97 LEU A CA 1
ATOM 705 C C . LEU A 1 97 ? 19.613 -6.519 -24.650 1.00 94.00 97 LEU A C 1
ATOM 707 O O . LEU A 1 97 ? 20.321 -7.259 -25.337 1.00 94.00 97 LEU A O 1
ATOM 711 N N . LEU A 1 98 ? 18.441 -6.882 -24.144 1.00 93.31 98 LEU A N 1
ATOM 712 C CA . LEU A 1 98 ? 17.786 -8.155 -24.434 1.00 93.31 98 LEU A CA 1
ATOM 713 C C . LEU A 1 98 ? 16.447 -7.883 -25.132 1.00 93.31 98 LEU A C 1
ATOM 715 O O . LEU A 1 98 ? 15.806 -6.875 -24.822 1.00 93.31 98 LEU A O 1
ATOM 719 N N . ASP A 1 99 ? 16.035 -8.752 -26.054 1.00 92.69 99 ASP A N 1
ATOM 720 C CA . ASP A 1 99 ? 14.684 -8.703 -26.632 1.00 92.69 99 ASP A CA 1
ATOM 721 C C . ASP A 1 99 ? 13.625 -9.296 -25.674 1.00 92.69 99 ASP A C 1
ATOM 723 O O . ASP A 1 99 ? 13.922 -9.682 -24.538 1.00 92.69 99 ASP A O 1
ATOM 727 N N . ASP A 1 100 ? 12.380 -9.378 -26.142 1.00 88.19 100 ASP A N 1
ATOM 728 C CA . ASP A 1 100 ? 11.229 -9.965 -25.446 1.00 88.19 100 ASP A CA 1
ATOM 729 C C . ASP A 1 100 ? 11.394 -11.458 -25.093 1.00 88.19 100 ASP A C 1
ATOM 731 O O . ASP A 1 100 ? 10.788 -11.947 -24.141 1.00 88.19 100 ASP A O 1
ATOM 735 N N . ARG A 1 101 ? 12.253 -12.182 -25.813 1.00 90.44 101 ARG A N 1
ATOM 736 C CA . ARG A 1 101 ? 12.617 -13.591 -25.586 1.00 90.44 101 ARG A CA 1
ATOM 737 C C . ARG A 1 101 ? 13.857 -13.746 -24.705 1.00 90.44 101 ARG A C 1
ATOM 739 O O . ARG A 1 101 ? 14.302 -14.871 -24.466 1.00 90.44 101 ARG A O 1
ATOM 746 N N . GLY A 1 102 ? 14.439 -12.641 -24.240 1.00 88.00 102 GLY A N 1
ATOM 747 C CA . GLY A 1 102 ? 15.630 -12.629 -23.396 1.00 88.00 102 GLY A CA 1
ATOM 748 C C . GLY A 1 102 ? 16.939 -12.852 -24.155 1.00 88.00 102 GLY A C 1
ATOM 749 O O . GLY A 1 102 ? 17.964 -13.115 -23.523 1.00 88.00 102 GLY A O 1
ATOM 750 N N . GLN A 1 103 ? 16.939 -12.757 -25.489 1.00 92.38 103 GLN A N 1
ATOM 751 C CA . GLN A 1 103 ? 18.158 -12.919 -26.282 1.00 92.38 103 GLN A CA 1
ATOM 752 C C . GLN A 1 103 ? 18.929 -11.598 -26.388 1.00 92.38 103 GLN A C 1
ATOM 754 O O . GLN A 1 103 ? 18.313 -10.548 -26.574 1.00 92.38 103 GLN A O 1
ATOM 759 N N . PRO A 1 104 ? 20.273 -11.609 -26.293 1.00 93.06 104 PRO A N 1
ATOM 760 C CA . PRO A 1 104 ? 21.064 -10.393 -26.391 1.00 93.06 104 PRO A CA 1
ATOM 761 C C . PRO A 1 104 ? 21.053 -9.834 -27.815 1.00 93.06 104 PRO A C 1
ATOM 763 O O . PRO A 1 104 ? 21.468 -10.497 -28.765 1.00 93.06 104 PRO A O 1
ATOM 766 N N . VAL A 1 105 ? 20.646 -8.573 -27.944 1.00 93.56 105 VAL A N 1
ATOM 767 C CA . VAL A 1 105 ? 20.532 -7.861 -29.222 1.00 93.56 105 VAL A CA 1
ATOM 768 C C . VAL A 1 105 ? 21.428 -6.623 -29.248 1.00 93.56 105 VAL A C 1
ATOM 770 O O . VAL A 1 105 ? 21.745 -6.024 -28.221 1.00 93.56 105 VAL A O 1
ATOM 773 N N . ALA A 1 106 ? 21.895 -6.241 -30.438 1.00 90.88 106 ALA A N 1
ATOM 774 C CA . ALA A 1 106 ? 22.749 -5.061 -30.602 1.00 90.88 106 ALA A CA 1
ATOM 775 C C . ALA A 1 106 ? 21.941 -3.752 -30.628 1.00 90.88 106 ALA A C 1
ATOM 777 O O . ALA A 1 106 ? 22.425 -2.716 -30.160 1.00 90.88 106 ALA A O 1
ATOM 778 N N . SER A 1 107 ? 20.727 -3.813 -31.174 1.00 92.12 107 SER A N 1
ATOM 779 C CA . SER A 1 107 ? 19.820 -2.682 -31.329 1.00 92.12 107 SER A CA 1
ATOM 780 C C . SER A 1 107 ? 18.365 -3.137 -31.339 1.00 92.12 107 SER A C 1
ATOM 782 O O . SER A 1 107 ? 18.075 -4.212 -31.861 1.00 92.12 107 SER A O 1
ATOM 784 N N . VAL A 1 108 ? 17.464 -2.293 -30.840 1.00 93.94 108 VAL A N 1
ATOM 785 C CA . VAL A 1 108 ? 16.008 -2.488 -30.887 1.00 93.94 108 VAL A CA 1
ATOM 786 C C . VAL A 1 108 ? 15.363 -1.266 -31.540 1.00 93.94 108 VAL A C 1
ATOM 788 O O . VAL A 1 108 ? 15.697 -0.132 -31.196 1.00 93.94 108 VAL A O 1
ATOM 791 N N . GLY A 1 109 ? 14.499 -1.503 -32.529 1.00 93.50 109 GLY A N 1
ATOM 792 C CA . GLY A 1 109 ? 13.771 -0.461 -33.257 1.00 93.50 109 GLY A CA 1
ATOM 793 C C . GLY A 1 109 ? 12.427 -0.102 -32.614 1.00 93.50 109 GLY A C 1
ATOM 794 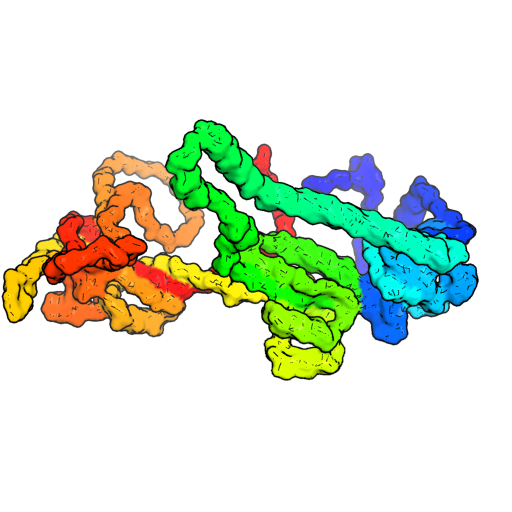O O . GLY A 1 109 ? 12.032 -0.728 -31.628 1.00 93.50 109 GLY A O 1
ATOM 795 N N . PRO A 1 110 ? 11.711 0.884 -33.177 1.00 94.81 110 PRO A N 1
ATOM 796 C CA . PRO A 1 110 ? 10.421 1.316 -32.656 1.00 94.81 110 PRO A CA 1
ATOM 797 C C . PRO A 1 110 ? 9.355 0.215 -32.782 1.00 94.81 110 PRO A C 1
ATOM 799 O O . PRO A 1 110 ? 9.386 -0.592 -33.708 1.00 94.81 110 PRO A O 1
ATOM 802 N N . GLY A 1 111 ? 8.420 0.174 -31.831 1.00 91.44 111 GLY A N 1
ATOM 803 C CA . GLY A 1 111 ? 7.357 -0.834 -31.738 1.00 91.44 111 GLY A CA 1
ATOM 804 C C . GLY A 1 111 ? 7.762 -2.119 -31.010 1.00 91.44 111 GLY A C 1
ATOM 805 O O . GLY A 1 111 ? 6.894 -2.906 -30.638 1.00 91.44 111 GLY A O 1
ATOM 806 N N . PHE A 1 112 ? 9.057 -2.313 -30.751 1.00 93.06 112 PHE A N 1
ATOM 807 C CA . PHE A 1 112 ? 9.573 -3.457 -30.006 1.00 93.06 112 PHE A CA 1
ATOM 808 C C . PHE A 1 112 ? 9.963 -3.078 -28.578 1.00 93.06 112 PHE A C 1
ATOM 810 O O . PHE A 1 112 ? 10.270 -1.925 -28.253 1.00 93.06 112 PHE A O 1
ATOM 817 N N . ILE A 1 113 ? 9.956 -4.091 -27.717 1.00 95.19 113 ILE A N 1
ATOM 818 C CA . ILE A 1 113 ? 10.333 -3.975 -26.314 1.00 95.19 113 ILE A CA 1
ATOM 819 C C . ILE A 1 113 ? 11.800 -4.378 -26.162 1.00 95.19 113 ILE A C 1
ATOM 821 O O . ILE A 1 113 ? 12.269 -5.317 -26.804 1.00 95.19 113 ILE A O 1
ATOM 825 N N . ALA A 1 114 ? 12.520 -3.678 -25.293 1.00 94.00 114 ALA A N 1
ATOM 826 C CA . ALA A 1 114 ? 13.881 -4.014 -24.924 1.00 94.00 114 ALA A CA 1
ATOM 827 C C . ALA A 1 114 ? 14.036 -4.053 -23.405 1.00 94.00 114 ALA A C 1
ATOM 829 O O . ALA A 1 114 ? 13.625 -3.134 -22.695 1.00 94.00 114 ALA A O 1
ATOM 830 N N . LYS A 1 115 ? 14.698 -5.088 -22.895 1.00 94.81 115 LYS A N 1
ATOM 831 C CA . LYS A 1 115 ? 15.127 -5.151 -21.498 1.00 94.81 115 LYS A CA 1
ATOM 832 C C . LYS A 1 115 ? 16.547 -4.588 -21.399 1.00 94.81 115 LYS A C 1
ATOM 834 O O . LYS A 1 115 ? 17.497 -5.147 -21.950 1.00 94.81 115 LYS A O 1
ATOM 839 N N . VAL A 1 116 ? 16.682 -3.445 -20.728 1.00 94.75 116 VAL A N 1
ATOM 840 C CA . VAL A 1 116 ? 17.911 -2.644 -20.651 1.00 94.75 116 VAL A CA 1
ATOM 841 C C . VAL A 1 116 ? 18.540 -2.764 -19.272 1.00 94.75 116 VAL A C 1
ATOM 843 O O . VAL A 1 116 ? 17.944 -2.343 -18.278 1.00 94.75 116 VAL A O 1
ATOM 846 N N . ALA A 1 117 ? 19.777 -3.254 -19.213 1.00 93.81 117 ALA A N 1
ATOM 847 C CA . ALA A 1 117 ? 20.573 -3.288 -17.988 1.00 93.81 117 ALA A CA 1
ATOM 848 C C . ALA A 1 117 ? 21.671 -2.212 -17.986 1.00 93.81 117 ALA A C 1
ATOM 850 O O . ALA A 1 117 ? 22.255 -1.884 -19.025 1.00 93.81 117 ALA A O 1
ATOM 851 N N . GLY A 1 118 ? 22.007 -1.714 -16.793 1.00 92.25 118 GLY A N 1
ATOM 852 C CA . GLY A 1 118 ? 23.023 -0.666 -16.601 1.00 92.25 118 GLY A CA 1
ATOM 853 C C . GLY A 1 118 ? 22.495 0.618 -15.959 1.00 92.25 118 GLY A C 1
ATOM 854 O O . GLY A 1 118 ? 23.139 1.667 -16.046 1.00 92.25 118 GLY A O 1
ATOM 855 N N . TRP A 1 119 ? 21.332 0.539 -15.316 1.00 94.56 119 TRP A N 1
ATOM 856 C CA . TRP A 1 119 ? 20.732 1.640 -14.576 1.00 94.56 119 TRP A CA 1
ATOM 857 C C . TRP A 1 119 ? 21.479 1.899 -13.264 1.00 94.56 119 TRP A C 1
ATOM 859 O O . TRP A 1 119 ? 21.765 0.972 -12.504 1.00 94.56 119 TRP A O 1
ATOM 869 N N . LYS A 1 120 ? 21.781 3.168 -12.967 1.00 93.00 120 LYS A N 1
ATOM 870 C CA . LYS A 1 120 ? 22.334 3.562 -11.658 1.00 93.00 120 LYS A CA 1
ATOM 871 C C . LYS A 1 120 ? 21.278 3.483 -10.559 1.00 93.00 120 LYS A C 1
ATOM 873 O O . LYS A 1 120 ? 21.550 2.985 -9.468 1.00 93.00 120 LYS A O 1
ATOM 878 N N . GLU A 1 121 ? 20.069 3.928 -10.868 1.00 92.06 121 GLU A N 1
ATOM 879 C CA . GLU A 1 121 ? 18.873 3.900 -10.024 1.00 92.06 121 GLU A CA 1
ATOM 880 C C . GLU A 1 121 ? 17.724 3.302 -10.830 1.00 92.06 121 GLU A C 1
ATOM 882 O O . GLU A 1 121 ? 17.760 3.355 -12.056 1.00 92.06 121 GLU A O 1
ATOM 887 N N . LEU A 1 122 ? 16.747 2.680 -10.168 1.00 92.56 122 LEU A N 1
ATOM 888 C CA . LEU A 1 122 ? 15.611 2.107 -10.886 1.00 92.56 122 LEU A CA 1
ATOM 889 C C . LEU A 1 122 ? 14.730 3.249 -11.409 1.00 92.56 122 LEU A C 1
ATOM 891 O O . LEU A 1 122 ? 14.354 4.114 -10.615 1.00 92.56 122 LEU A O 1
ATOM 895 N N . PRO A 1 123 ? 14.427 3.290 -12.716 1.00 94.44 123 PRO A N 1
ATOM 896 C CA . PRO A 1 123 ? 13.508 4.282 -13.243 1.00 94.44 123 PRO A CA 1
ATOM 897 C C . PRO A 1 123 ? 12.069 3.966 -12.803 1.00 94.44 123 PRO A C 1
ATOM 899 O O . PRO A 1 123 ? 11.711 2.790 -12.706 1.00 94.44 123 PRO A O 1
ATOM 902 N N . PRO A 1 124 ? 11.227 4.987 -12.570 1.00 91.00 124 PRO A N 1
ATOM 903 C CA . PRO A 1 124 ? 9.811 4.771 -12.295 1.00 91.00 124 PRO A CA 1
ATOM 904 C C . PRO A 1 124 ? 9.086 4.238 -13.539 1.00 91.00 124 PRO A C 1
ATOM 906 O O . PRO A 1 124 ? 9.416 4.609 -14.675 1.00 91.00 124 PRO A O 1
ATOM 909 N N . ALA A 1 125 ? 8.092 3.376 -13.322 1.00 91.50 125 ALA A N 1
ATOM 910 C CA . ALA A 1 125 ? 7.244 2.839 -14.383 1.00 91.50 125 ALA A CA 1
ATOM 911 C C . ALA A 1 125 ? 6.426 3.964 -15.043 1.00 91.50 125 ALA A C 1
ATOM 913 O O . ALA A 1 125 ? 6.123 4.981 -14.423 1.00 91.50 125 ALA A O 1
ATOM 914 N N . GLY A 1 126 ? 6.142 3.832 -16.337 1.00 91.88 126 GLY A N 1
ATOM 915 C CA . GLY A 1 126 ? 5.443 4.847 -17.131 1.00 91.88 126 GLY A CA 1
ATOM 916 C C . GLY A 1 126 ? 6.276 6.084 -17.491 1.00 91.88 126 GLY A C 1
ATOM 917 O O . GLY A 1 126 ? 5.797 6.953 -18.218 1.00 91.88 126 GLY A O 1
ATOM 918 N N . SER A 1 127 ? 7.527 6.194 -17.028 1.00 93.38 127 SER A N 1
ATOM 919 C CA . SER A 1 127 ? 8.371 7.346 -17.352 1.00 93.38 127 SER A CA 1
ATOM 920 C C . SER A 1 127 ? 8.913 7.308 -18.782 1.00 93.38 127 SER A C 1
ATOM 922 O O . SER A 1 127 ? 9.249 6.253 -19.322 1.00 93.38 127 SER A O 1
ATOM 924 N N . THR A 1 128 ? 9.035 8.486 -19.397 1.00 95.69 128 THR A N 1
ATOM 925 C CA . THR A 1 128 ? 9.633 8.629 -20.728 1.00 95.69 128 THR A CA 1
ATOM 926 C C . THR A 1 128 ? 11.143 8.412 -20.666 1.00 95.69 128 THR A C 1
ATOM 928 O O . THR A 1 128 ? 11.851 9.055 -19.882 1.00 95.69 128 THR A O 1
ATOM 931 N N . LEU A 1 129 ? 11.626 7.529 -21.531 1.00 96.19 129 LEU A N 1
ATOM 932 C CA . LEU A 1 129 ? 13.026 7.230 -21.774 1.00 96.19 129 LEU A CA 1
ATOM 933 C C . LEU A 1 129 ? 13.538 8.087 -22.931 1.00 96.19 129 LEU A C 1
ATOM 935 O O . LEU A 1 129 ? 12.947 8.097 -24.006 1.00 96.19 129 LEU A O 1
ATOM 939 N N . LEU A 1 130 ? 14.651 8.783 -22.706 1.00 95.12 130 LEU A N 1
ATOM 940 C CA . LEU A 1 130 ? 15.297 9.637 -23.701 1.00 95.12 130 LEU A CA 1
ATOM 941 C C . LEU A 1 130 ? 16.789 9.325 -23.787 1.00 95.12 130 LEU A C 1
ATOM 943 O O . LEU A 1 130 ? 17.491 9.334 -22.771 1.00 95.12 130 LEU A O 1
ATOM 947 N N . GLU A 1 131 ? 17.285 9.110 -25.000 1.00 94.94 131 GLU A N 1
ATOM 948 C CA . GLU A 1 131 ? 18.714 9.053 -25.287 1.00 94.94 131 GLU A CA 1
ATOM 949 C C . GLU A 1 131 ? 19.312 10.464 -25.409 1.00 94.94 131 GLU A C 1
ATOM 951 O O . GLU A 1 131 ? 18.781 11.351 -26.080 1.00 94.94 131 GLU A O 1
ATOM 956 N N . LEU A 1 132 ? 20.453 10.684 -24.755 1.00 93.94 132 LEU A N 1
ATOM 957 C CA . LEU A 1 132 ? 21.179 11.952 -24.767 1.00 93.94 132 LEU A CA 1
ATOM 958 C C . LEU A 1 132 ? 22.571 11.784 -25.369 1.00 93.94 132 LEU A C 1
ATOM 960 O O . LEU A 1 132 ? 23.158 10.717 -25.330 1.00 93.94 132 LEU A O 1
ATOM 964 N N . LYS A 1 133 ? 23.161 12.876 -25.862 1.00 91.25 133 LYS A N 1
ATOM 965 C CA . LYS A 1 133 ? 24.465 12.841 -26.552 1.00 91.25 133 LYS A CA 1
ATOM 966 C C . LYS A 1 133 ? 25.667 12.569 -25.636 1.00 91.25 133 LYS A C 1
ATOM 968 O O . LYS A 1 133 ? 26.699 12.110 -26.107 1.00 91.25 133 LYS A O 1
ATOM 973 N N . SER A 1 134 ? 25.587 12.931 -24.353 1.00 92.50 134 SER A N 1
ATOM 974 C CA . SER A 1 134 ? 26.726 12.875 -23.425 1.00 92.50 134 SER A CA 1
ATOM 975 C C . SER A 1 134 ? 26.286 12.648 -21.983 1.00 92.50 134 SER A C 1
ATOM 977 O O . SER A 1 134 ? 25.242 13.142 -21.549 1.00 92.50 134 SER A O 1
ATOM 979 N N . MET A 1 135 ? 27.128 11.948 -21.217 1.00 90.69 135 MET A N 1
ATOM 980 C CA . MET A 1 135 ? 26.902 11.644 -19.800 1.00 90.69 135 MET A CA 1
ATOM 981 C C . MET A 1 135 ? 26.846 12.900 -18.926 1.00 90.69 135 MET A C 1
ATOM 983 O O . MET A 1 135 ? 26.075 12.946 -17.970 1.00 90.69 135 MET A O 1
ATOM 987 N N . ALA A 1 136 ? 27.602 13.942 -19.284 1.00 93.62 136 ALA A N 1
ATOM 988 C CA . ALA A 1 136 ? 27.555 15.221 -18.578 1.00 93.62 136 ALA A CA 1
ATOM 989 C C . ALA A 1 136 ? 26.161 15.862 -18.675 1.00 93.62 136 ALA A C 1
ATOM 991 O O . ALA A 1 136 ? 25.609 16.304 -17.669 1.00 93.62 136 ALA A O 1
ATOM 992 N N . ARG A 1 137 ? 25.551 15.829 -19.869 1.00 93.94 137 ARG A N 1
ATOM 993 C CA . ARG A 1 137 ? 24.200 16.361 -20.084 1.00 93.94 137 ARG A CA 1
ATOM 994 C C . ARG A 1 137 ? 23.141 15.531 -19.360 1.00 93.94 137 ARG A C 1
ATOM 996 O O . ARG A 1 137 ? 22.218 16.103 -18.793 1.00 93.94 137 ARG A O 1
ATOM 1003 N N . ALA A 1 138 ? 23.285 14.206 -19.337 1.00 93.44 138 ALA A N 1
ATOM 1004 C CA . ALA A 1 138 ? 22.389 13.327 -18.583 1.00 93.44 138 ALA A CA 1
ATOM 1005 C C . ALA A 1 138 ? 22.399 13.643 -17.078 1.00 93.44 138 ALA A C 1
ATOM 1007 O O . ALA A 1 138 ? 21.340 13.776 -16.466 1.00 93.44 138 ALA A O 1
ATOM 1008 N N . ALA A 1 139 ? 23.587 13.837 -16.499 1.00 94.00 139 ALA A N 1
ATOM 1009 C CA . ALA A 1 139 ? 23.731 14.213 -15.095 1.00 94.00 139 ALA A CA 1
ATOM 1010 C C . ALA A 1 139 ? 23.126 15.594 -14.789 1.00 94.00 139 ALA A C 1
ATOM 1012 O O . ALA A 1 139 ? 22.473 15.763 -13.761 1.00 94.00 139 ALA A O 1
ATOM 1013 N N . GLU A 1 140 ? 23.297 16.569 -15.686 1.00 95.38 140 GLU A N 1
ATOM 1014 C CA . GLU A 1 140 ? 22.690 17.899 -15.560 1.00 95.38 140 GLU A CA 1
ATOM 1015 C C . GLU A 1 140 ? 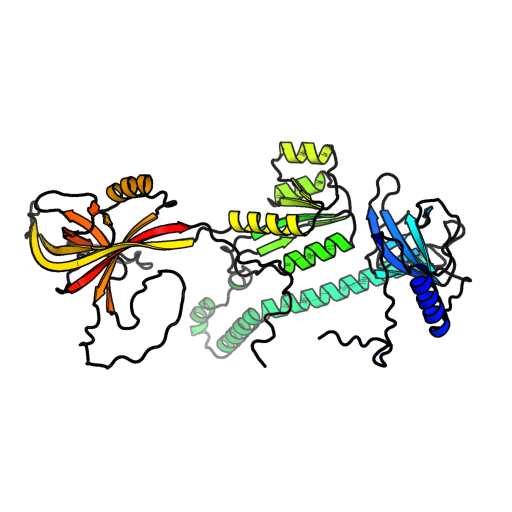21.154 17.830 -15.561 1.00 95.38 140 GLU A C 1
ATOM 1017 O O . GLU A 1 140 ? 20.513 18.416 -14.689 1.00 95.38 140 GLU A O 1
ATOM 1022 N N . VAL A 1 141 ? 20.567 17.065 -16.491 1.00 94.75 141 VAL A N 1
ATOM 1023 C CA . VAL A 1 141 ? 19.109 16.877 -16.592 1.00 94.75 141 VAL A CA 1
ATOM 1024 C C . VAL A 1 141 ? 18.549 16.221 -15.332 1.00 94.75 141 VAL A C 1
ATOM 1026 O O . VAL A 1 141 ? 17.544 16.687 -14.796 1.00 94.75 141 VAL A O 1
ATOM 1029 N N . VAL A 1 142 ? 19.198 15.171 -14.826 1.00 94.25 142 VAL A N 1
ATOM 1030 C CA . VAL A 1 142 ? 18.752 14.499 -13.599 1.00 94.25 142 VAL A CA 1
ATOM 1031 C C . VAL A 1 142 ? 18.876 15.405 -12.383 1.00 94.25 142 VAL A C 1
ATOM 1033 O O . VAL A 1 142 ? 17.919 15.518 -11.623 1.00 94.25 142 VAL A O 1
ATOM 1036 N N . ARG A 1 143 ? 19.992 16.127 -12.229 1.00 95.25 143 ARG A N 1
ATOM 1037 C CA . ARG A 1 143 ? 20.162 17.092 -11.133 1.00 95.25 143 ARG A CA 1
ATOM 1038 C C . ARG A 1 143 ? 19.090 18.181 -11.171 1.00 95.25 143 ARG A C 1
ATOM 1040 O O . ARG A 1 143 ? 18.568 18.568 -10.129 1.00 95.25 143 ARG A O 1
ATOM 1047 N N . PHE A 1 144 ? 18.749 18.670 -12.361 1.00 95.88 144 PHE A N 1
ATOM 1048 C CA . PHE A 1 144 ? 17.674 19.641 -12.535 1.00 95.88 144 PHE A CA 1
ATOM 1049 C C . PHE A 1 144 ? 16.314 19.070 -12.101 1.00 95.88 144 PHE A C 1
ATOM 1051 O O . PHE A 1 144 ? 15.614 19.715 -11.321 1.00 95.88 144 PHE A O 1
ATOM 1058 N N . ARG A 1 145 ? 15.973 17.844 -12.525 1.00 94.75 145 ARG A N 1
ATOM 1059 C CA . ARG A 1 145 ? 14.732 17.151 -12.124 1.00 94.75 145 ARG A CA 1
ATOM 1060 C C . ARG A 1 145 ? 14.669 16.898 -10.611 1.00 94.75 145 ARG A C 1
ATOM 1062 O O . ARG A 1 145 ? 13.662 17.223 -9.988 1.00 94.75 145 ARG A O 1
ATOM 1069 N N . GLN A 1 146 ? 15.764 16.432 -10.008 1.00 93.50 146 GLN A N 1
ATOM 1070 C CA . GLN A 1 146 ? 15.876 16.232 -8.558 1.00 93.50 146 GLN A CA 1
ATOM 1071 C C . GLN A 1 146 ? 15.679 17.543 -7.787 1.00 93.50 146 GLN A C 1
ATOM 1073 O O . GLN A 1 146 ? 14.925 17.585 -6.816 1.00 93.50 146 GLN A O 1
ATOM 1078 N N . ASN A 1 147 ? 16.303 18.637 -8.236 1.00 95.94 147 ASN A N 1
ATOM 1079 C CA . ASN A 1 147 ? 16.120 19.955 -7.626 1.00 95.94 147 ASN A CA 1
ATOM 1080 C C . ASN A 1 147 ? 14.664 20.430 -7.712 1.00 95.94 147 ASN A C 1
ATOM 1082 O O . ASN A 1 147 ? 14.143 20.944 -6.725 1.00 95.94 147 ASN A O 1
ATOM 1086 N N . GLN A 1 148 ? 13.990 20.229 -8.850 1.00 95.44 148 GLN A N 1
ATOM 1087 C CA . GLN A 1 148 ? 12.566 20.553 -8.987 1.00 95.44 148 GLN A CA 1
ATOM 1088 C C . GLN A 1 148 ? 11.693 19.728 -8.035 1.00 95.44 148 GLN A C 1
ATOM 1090 O O . GLN A 1 148 ? 10.818 20.290 -7.374 1.00 95.44 148 GLN A O 1
ATOM 1095 N N . ARG A 1 149 ? 11.948 18.418 -7.904 1.00 93.81 149 ARG A N 1
ATOM 1096 C CA . ARG A 1 149 ? 11.227 17.566 -6.947 1.00 93.81 149 ARG A CA 1
ATOM 1097 C C . ARG A 1 149 ? 11.451 18.023 -5.507 1.00 93.81 149 ARG A C 1
ATOM 1099 O O . ARG A 1 149 ? 10.485 18.128 -4.756 1.00 93.81 149 ARG A O 1
ATOM 1106 N N . MET A 1 150 ? 12.693 18.334 -5.131 1.00 94.50 150 MET A N 1
ATOM 1107 C CA . MET A 1 150 ? 13.019 18.849 -3.796 1.00 94.50 150 MET A CA 1
ATOM 1108 C C . MET A 1 150 ? 12.338 20.191 -3.515 1.00 94.50 150 MET A C 1
ATOM 1110 O O . MET A 1 150 ? 11.803 20.373 -2.428 1.00 94.50 150 MET A O 1
ATOM 1114 N N . GLN A 1 151 ? 12.298 21.109 -4.485 1.00 95.94 151 GLN A N 1
ATOM 1115 C CA . GLN A 1 151 ? 11.591 22.388 -4.345 1.00 95.94 151 GLN A CA 1
ATOM 1116 C C . GLN A 1 151 ? 10.079 22.203 -4.198 1.00 95.94 151 GLN A C 1
ATOM 1118 O O . GLN A 1 151 ? 9.468 22.849 -3.348 1.00 95.94 151 GLN A O 1
ATOM 1123 N N . LYS A 1 152 ? 9.477 21.304 -4.988 1.00 95.81 152 LYS A N 1
ATOM 1124 C CA . LYS A 1 152 ? 8.052 20.973 -4.870 1.00 95.81 152 LYS A CA 1
ATOM 1125 C C . LYS A 1 152 ? 7.743 20.392 -3.491 1.00 95.81 152 LYS A C 1
ATOM 1127 O O . LYS A 1 152 ? 6.871 20.915 -2.808 1.00 95.81 152 LYS A O 1
ATOM 1132 N N . LYS A 1 153 ? 8.523 19.397 -3.049 1.00 95.31 153 LYS A N 1
ATOM 1133 C CA . LYS A 1 153 ? 8.391 18.807 -1.712 1.00 95.31 153 LYS A CA 1
ATOM 1134 C C . LYS A 1 153 ? 8.540 19.864 -0.615 1.00 95.31 153 LYS A C 1
ATOM 1136 O O . LYS A 1 153 ? 7.680 19.951 0.243 1.00 95.31 153 LYS A O 1
ATOM 1141 N N . ALA A 1 154 ? 9.558 20.723 -0.688 1.00 95.69 154 ALA A N 1
ATOM 1142 C CA . ALA A 1 154 ? 9.750 21.800 0.284 1.00 95.69 154 ALA A CA 1
ATOM 1143 C C . ALA A 1 154 ? 8.570 22.790 0.313 1.00 95.69 154 ALA A C 1
ATOM 1145 O O . ALA A 1 154 ? 8.204 23.280 1.378 1.00 95.69 154 ALA A O 1
ATOM 1146 N N . SER A 1 155 ? 7.959 23.081 -0.840 1.00 96.50 155 SER A N 1
ATOM 1147 C CA . SER A 1 155 ? 6.752 23.911 -0.909 1.00 96.50 155 SER A CA 1
ATOM 1148 C C . SER A 1 155 ? 5.550 23.231 -0.256 1.00 96.50 155 SER A C 1
ATOM 1150 O O . SER A 1 155 ? 4.803 23.893 0.462 1.00 96.50 155 SER A O 1
ATOM 1152 N N . ASP A 1 156 ? 5.359 21.936 -0.492 1.00 94.56 156 ASP A N 1
ATOM 1153 C CA . ASP A 1 156 ? 4.245 21.176 0.075 1.00 94.56 156 ASP A CA 1
ATOM 1154 C C . ASP A 1 156 ? 4.425 20.964 1.588 1.00 94.56 156 ASP A C 1
ATOM 1156 O O . ASP A 1 156 ? 3.487 21.203 2.349 1.00 94.56 156 ASP A O 1
ATOM 1160 N N . ASP A 1 157 ? 5.648 20.669 2.038 1.00 93.38 157 ASP A N 1
ATOM 1161 C CA . ASP A 1 157 ? 6.024 20.596 3.454 1.00 93.38 157 ASP A CA 1
ATOM 1162 C C . ASP A 1 157 ? 5.787 21.946 4.154 1.00 93.38 157 ASP A C 1
ATOM 1164 O O . ASP A 1 157 ? 5.242 21.989 5.258 1.00 93.38 157 ASP A O 1
ATOM 1168 N N . LEU A 1 158 ? 6.126 23.067 3.500 1.00 94.56 158 LEU A N 1
ATOM 1169 C CA . LEU A 1 158 ? 5.853 24.406 4.024 1.00 94.56 158 LEU A CA 1
ATOM 1170 C C . LEU A 1 158 ? 4.348 24.651 4.180 1.00 94.56 158 LEU A C 1
ATOM 1172 O O . LEU A 1 158 ? 3.927 25.148 5.222 1.00 94.56 158 LEU A O 1
ATOM 1176 N N . LYS A 1 159 ? 3.529 24.282 3.187 1.00 94.62 159 LYS A N 1
ATOM 1177 C CA . LYS A 1 159 ? 2.063 24.414 3.272 1.00 94.62 159 LYS A CA 1
ATOM 1178 C C . LYS A 1 159 ? 1.494 23.567 4.409 1.00 94.62 159 LYS A C 1
ATOM 1180 O O . LYS A 1 159 ? 0.689 24.076 5.186 1.00 94.62 159 LYS A O 1
ATOM 1185 N N . ALA A 1 160 ? 1.923 22.309 4.528 1.00 90.94 160 ALA A N 1
ATOM 1186 C CA . ALA A 1 160 ? 1.488 21.404 5.591 1.00 90.94 160 ALA A CA 1
ATOM 1187 C C . ALA A 1 160 ? 1.890 21.932 6.976 1.00 90.94 160 ALA A C 1
ATOM 1189 O O . ALA A 1 160 ? 1.074 21.956 7.898 1.00 90.94 160 ALA A O 1
ATOM 1190 N N . TYR A 1 161 ? 3.120 22.438 7.106 1.00 89.75 161 TYR A N 1
ATOM 1191 C CA . TYR A 1 161 ? 3.596 23.102 8.314 1.00 89.75 161 TYR A CA 1
ATOM 1192 C C . TYR A 1 161 ? 2.748 24.333 8.656 1.00 89.75 161 TYR A C 1
ATOM 1194 O O . TYR A 1 161 ? 2.275 24.458 9.785 1.00 89.75 161 TYR A O 1
ATOM 1202 N N . THR A 1 162 ? 2.503 25.227 7.692 1.00 92.19 162 THR A N 1
ATOM 1203 C CA . THR A 1 162 ? 1.664 26.417 7.897 1.00 92.19 162 THR A CA 1
ATOM 1204 C C . THR A 1 162 ? 0.246 26.037 8.321 1.00 92.19 162 THR A C 1
ATOM 1206 O O . THR A 1 162 ? -0.275 26.636 9.257 1.00 92.19 162 THR A O 1
ATOM 1209 N N . ALA A 1 163 ? -0.356 25.020 7.700 1.00 90.69 163 ALA A N 1
ATOM 1210 C CA . ALA A 1 163 ? -1.683 24.530 8.065 1.00 90.69 163 ALA A CA 1
ATOM 1211 C C . ALA A 1 163 ? -1.718 23.969 9.496 1.00 90.69 163 ALA A C 1
ATOM 1213 O O . ALA A 1 163 ? -2.579 24.360 10.283 1.00 90.69 163 ALA A O 1
ATOM 1214 N N . ARG A 1 164 ? -0.740 23.130 9.872 1.00 87.56 164 ARG A N 1
ATOM 1215 C CA . ARG A 1 164 ? -0.618 22.585 11.236 1.00 87.56 164 ARG A CA 1
ATOM 1216 C C . ARG A 1 164 ? -0.404 23.685 12.281 1.00 87.56 164 ARG A C 1
ATOM 1218 O O . ARG A 1 164 ? -0.878 23.565 13.405 1.00 87.56 164 ARG A O 1
ATOM 1225 N N . MET A 1 165 ? 0.289 24.767 11.919 1.00 87.94 165 MET A N 1
ATOM 1226 C CA . MET A 1 165 ? 0.580 25.898 12.811 1.00 87.94 165 MET A CA 1
ATOM 1227 C C . MET A 1 165 ? -0.508 26.982 12.844 1.00 87.94 165 MET A C 1
ATOM 1229 O O . MET A 1 165 ? -0.508 27.794 13.767 1.00 87.94 165 MET A O 1
ATOM 1233 N N . ALA A 1 166 ? -1.447 27.014 11.896 1.00 89.56 166 ALA A N 1
ATOM 1234 C CA . ALA A 1 166 ? -2.526 28.002 11.840 1.00 89.56 166 ALA A CA 1
ATOM 1235 C C . ALA A 1 166 ? -3.351 28.144 13.144 1.00 89.56 166 ALA A C 1
ATOM 1237 O O . ALA A 1 166 ? -3.548 29.284 13.579 1.00 89.56 166 ALA A O 1
ATOM 1238 N N . PRO A 1 167 ? -3.799 27.063 13.826 1.00 88.06 167 PRO A N 1
ATOM 1239 C CA . PRO A 1 167 ? -4.563 27.201 15.070 1.00 88.06 167 PRO A CA 1
ATOM 1240 C C . PRO A 1 167 ? -3.727 27.827 16.190 1.00 88.06 167 PRO A C 1
ATOM 1242 O O . PRO A 1 167 ? -4.202 28.721 16.892 1.00 88.06 167 PRO A O 1
ATOM 1245 N N . TYR A 1 168 ? -2.457 27.424 16.308 1.00 86.62 168 TYR A N 1
ATOM 1246 C CA . TYR A 1 168 ? -1.519 28.037 17.245 1.00 86.62 168 TYR A CA 1
ATOM 1247 C C . TYR A 1 168 ? -1.331 29.525 16.950 1.00 86.62 168 TYR A C 1
ATOM 1249 O O . TYR A 1 168 ? -1.413 30.357 17.851 1.00 86.62 168 TYR A O 1
ATOM 1257 N N . GLN A 1 169 ? -1.107 29.873 15.679 1.00 87.75 169 GLN A N 1
ATOM 1258 C CA . GLN A 1 169 ? -0.909 31.255 15.249 1.00 87.75 169 GLN A CA 1
ATOM 1259 C C . GLN A 1 169 ? -2.137 32.122 15.549 1.00 87.75 169 GLN A C 1
ATOM 1261 O O . GLN A 1 169 ? -1.974 33.241 16.033 1.00 87.75 169 GLN A O 1
ATOM 1266 N N . ALA A 1 170 ? -3.353 31.608 15.340 1.00 89.75 170 ALA A N 1
ATOM 1267 C CA . ALA A 1 170 ? -4.593 32.311 15.663 1.00 89.75 170 ALA A CA 1
ATOM 1268 C C . ALA A 1 170 ? -4.746 32.553 17.175 1.00 89.75 170 ALA A C 1
ATOM 1270 O O . ALA A 1 170 ? -5.003 33.684 17.594 1.00 89.75 170 ALA A O 1
ATOM 1271 N N . GLN A 1 171 ? -4.517 31.523 18.000 1.00 88.88 171 GLN A N 1
ATOM 1272 C CA . GLN A 1 171 ? -4.544 31.649 19.464 1.00 88.88 171 GLN A CA 1
ATOM 1273 C C . GLN A 1 171 ? -3.485 32.637 19.965 1.00 88.88 171 GLN A C 1
ATOM 1275 O O . GLN A 1 171 ? -3.760 33.488 20.811 1.00 88.88 171 GLN A O 1
ATOM 1280 N N . TYR A 1 172 ? -2.274 32.557 19.414 1.00 87.94 172 TYR A N 1
ATOM 1281 C CA . TYR A 1 172 ? -1.178 33.448 19.766 1.00 87.94 172 TYR A CA 1
ATOM 1282 C C . TYR A 1 172 ? -1.457 34.897 19.347 1.00 87.94 172 TYR A C 1
ATOM 1284 O O . TYR A 1 172 ? -1.196 35.820 20.117 1.00 87.94 172 TYR A O 1
ATOM 1292 N N . SER A 1 173 ? -2.045 35.112 18.168 1.00 90.25 173 SER A N 1
ATOM 1293 C CA . SER A 1 173 ? -2.444 36.443 17.702 1.00 90.25 173 SER A CA 1
ATOM 1294 C C . SER A 1 173 ? -3.527 37.054 18.597 1.00 90.25 173 SER A C 1
ATOM 1296 O O . SER A 1 173 ? -3.389 38.198 19.028 1.00 90.25 173 SER A O 1
ATOM 1298 N N . ALA A 1 174 ? -4.556 36.280 18.959 1.00 89.56 174 ALA A N 1
ATOM 1299 C CA . ALA A 1 174 ? -5.598 36.722 19.887 1.00 89.56 174 ALA A CA 1
ATOM 1300 C C . ALA A 1 174 ? -5.018 37.089 21.266 1.00 89.56 174 ALA A C 1
ATOM 1302 O O . ALA A 1 174 ? -5.354 38.130 21.833 1.00 89.56 174 ALA A O 1
ATOM 1303 N N . PHE A 1 175 ? -4.073 36.288 21.768 1.00 89.50 175 PHE A N 1
ATOM 1304 C CA . PHE A 1 175 ? -3.344 36.576 23.004 1.00 89.50 175 PHE A CA 1
ATOM 1305 C C . PHE A 1 175 ? -2.555 37.897 22.932 1.00 89.50 175 PHE A C 1
ATOM 1307 O O . PHE A 1 175 ? -2.538 38.670 23.895 1.00 89.50 175 PHE A O 1
ATOM 1314 N N . LEU A 1 176 ? -1.900 38.187 21.801 1.00 88.88 176 LEU A N 1
ATOM 1315 C CA . LEU A 1 176 ? -1.174 39.446 21.601 1.00 88.88 176 LEU A CA 1
ATOM 1316 C C . LEU A 1 176 ? -2.114 40.658 21.563 1.00 88.88 176 LEU A C 1
ATOM 1318 O O . LEU A 1 176 ? -1.786 41.695 22.147 1.00 88.88 176 LEU A O 1
ATOM 1322 N N . GLU A 1 177 ? -3.282 40.534 20.933 1.00 89.44 177 GLU A N 1
ATOM 1323 C CA . GLU A 1 177 ? -4.304 41.586 20.943 1.00 89.44 177 GLU A CA 1
ATOM 1324 C C . GLU A 1 177 ? -4.874 41.838 22.342 1.00 89.44 177 GLU A C 1
ATOM 1326 O O . GLU A 1 177 ? -5.057 42.986 22.749 1.00 89.44 177 GLU A O 1
ATOM 1331 N N . GLU A 1 178 ? -5.143 40.783 23.110 1.00 86.50 178 GLU A N 1
ATOM 1332 C CA . GLU A 1 178 ? -5.617 40.916 24.488 1.00 86.50 178 GLU A CA 1
ATOM 1333 C C . GLU A 1 178 ? -4.551 41.585 25.369 1.00 86.50 178 GLU A C 1
ATOM 1335 O O . GLU A 1 178 ? -4.847 42.465 26.183 1.00 86.50 178 GLU A O 1
ATOM 1340 N N . ARG A 1 179 ? -3.275 41.248 25.139 1.00 86.06 179 ARG A N 1
ATOM 1341 C CA . ARG A 1 179 ? -2.137 41.884 25.807 1.00 86.06 179 ARG A CA 1
ATOM 1342 C C . ARG A 1 179 ? -1.992 43.362 25.451 1.00 86.06 179 ARG A C 1
ATOM 1344 O O . ARG A 1 179 ? -1.609 44.130 26.334 1.00 86.06 179 ARG A O 1
ATOM 1351 N N . SER A 1 180 ? -2.270 43.771 24.210 1.00 86.94 180 SER A N 1
ATOM 1352 C CA . SER A 1 180 ? -2.180 45.185 23.809 1.00 86.94 180 SER A CA 1
ATOM 1353 C C . SER A 1 180 ? -3.275 46.042 24.453 1.00 86.94 180 SER A C 1
ATOM 1355 O O . SER A 1 180 ? -3.020 47.190 24.813 1.00 86.94 180 SER A O 1
ATOM 1357 N N . LYS A 1 181 ? -4.467 45.469 24.662 1.00 87.25 181 LYS A N 1
ATOM 1358 C CA . LYS A 1 181 ? -5.627 46.142 25.272 1.00 87.25 181 LYS A CA 1
ATOM 1359 C C . LYS A 1 181 ? -5.550 46.207 26.807 1.00 87.25 181 LYS A C 1
ATOM 1361 O O . LYS A 1 181 ? -6.145 47.094 27.415 1.00 87.25 181 LYS A O 1
ATOM 1366 N N . SER A 1 182 ? -4.838 45.279 27.449 1.00 83.94 182 SER A N 1
ATOM 1367 C CA . SER A 1 182 ? -4.862 45.092 28.907 1.00 83.94 182 SER A CA 1
ATOM 1368 C C . SER A 1 182 ? -3.750 45.851 29.661 1.00 83.94 182 SER A C 1
ATOM 1370 O O . SER A 1 182 ? -2.583 45.869 29.261 1.00 83.94 182 SER A O 1
ATOM 1372 N N . SER A 1 183 ? -4.093 46.468 30.801 1.00 83.25 183 SER A N 1
ATOM 1373 C CA . SER A 1 183 ? -3.169 47.280 31.619 1.00 83.25 183 SER A CA 1
ATOM 1374 C C . SER A 1 183 ? -2.064 46.446 32.296 1.00 83.25 183 SER A C 1
ATOM 1376 O O . SER A 1 183 ? -2.259 45.272 32.619 1.00 83.25 183 SER A O 1
ATOM 1378 N N . ARG A 1 184 ? -0.907 47.071 32.587 1.00 77.25 184 ARG A N 1
ATOM 1379 C CA . ARG A 1 184 ? 0.312 46.430 33.139 1.00 77.25 184 ARG A CA 1
ATOM 1380 C C . ARG A 1 184 ? 0.089 45.594 34.402 1.00 77.25 184 ARG A C 1
ATOM 1382 O O . ARG A 1 184 ? 0.797 44.613 34.620 1.00 77.25 184 ARG A O 1
ATOM 1389 N N . SER A 1 185 ? -0.893 45.950 35.228 1.00 77.25 185 SER A N 1
ATOM 1390 C CA . SER A 1 185 ? -1.231 45.230 36.463 1.00 77.25 185 SER A CA 1
ATOM 1391 C C . SER A 1 185 ? -1.846 43.844 36.217 1.00 77.25 185 SER A C 1
ATOM 1393 O O . SER A 1 185 ? -1.675 42.943 37.040 1.00 77.25 185 SER A O 1
ATOM 1395 N N . LEU A 1 186 ? -2.518 43.638 35.078 1.00 76.50 186 LEU A N 1
ATOM 1396 C CA . LEU A 1 186 ? -3.175 42.376 34.715 1.00 76.50 186 LEU A CA 1
ATOM 1397 C C . LEU A 1 186 ? -2.254 41.409 33.962 1.00 76.50 186 LEU A C 1
ATOM 1399 O O . LEU A 1 186 ? -2.575 40.228 33.827 1.00 76.50 186 LEU A O 1
ATOM 1403 N N . TRP A 1 187 ? -1.067 41.864 33.554 1.00 77.75 187 TRP A N 1
ATOM 1404 C CA . TRP A 1 187 ? -0.110 41.061 32.789 1.00 77.75 187 TRP A CA 1
ATOM 1405 C C . TRP A 1 187 ? 0.322 39.786 33.515 1.00 77.75 187 TRP A C 1
ATOM 1407 O O . TRP A 1 187 ? 0.538 38.760 32.876 1.00 77.75 187 TRP A O 1
ATOM 1417 N N . ARG A 1 188 ? 0.393 39.811 34.853 1.00 75.88 188 ARG A N 1
ATOM 1418 C CA . ARG A 1 188 ? 0.748 38.629 35.656 1.00 75.88 188 ARG A CA 1
ATOM 1419 C C . ARG A 1 188 ? -0.307 37.518 35.564 1.00 75.88 188 ARG A C 1
ATOM 1421 O O . ARG A 1 188 ? 0.042 36.349 35.688 1.00 75.88 188 ARG A O 1
ATOM 1428 N N . LYS A 1 189 ? -1.582 37.871 35.359 1.00 76.62 189 LYS A N 1
ATOM 1429 C CA . LYS A 1 189 ? -2.673 36.907 35.143 1.00 76.62 189 LYS A CA 1
ATOM 1430 C C . LYS A 1 189 ? -2.697 36.446 33.689 1.00 76.62 189 LYS A C 1
ATOM 1432 O O . LYS A 1 189 ? -2.727 35.249 33.447 1.00 76.62 189 LYS A O 1
ATOM 1437 N N . LEU A 1 190 ? -2.573 37.383 32.748 1.00 78.00 190 LEU A N 1
ATOM 1438 C CA . LEU A 1 190 ? -2.581 37.087 31.316 1.00 78.00 190 LEU A CA 1
ATOM 1439 C C . LEU A 1 190 ? -1.410 36.181 30.907 1.00 78.00 190 LEU A C 1
ATOM 1441 O O . LEU A 1 190 ? -1.602 35.235 30.161 1.00 78.00 190 LEU A O 1
ATOM 1445 N N . SER A 1 191 ? -0.214 36.382 31.469 1.00 76.00 191 SER A N 1
ATOM 1446 C CA . SER A 1 191 ? 0.956 35.538 31.188 1.00 76.00 191 SER A CA 1
ATOM 1447 C C . SER A 1 191 ? 0.766 34.059 31.546 1.00 76.00 191 SER A C 1
ATOM 1449 O O . SER A 1 191 ? 1.532 33.240 31.044 1.00 76.00 191 SER A O 1
ATOM 1451 N N . LYS A 1 192 ? -0.201 33.712 32.407 1.00 79.44 192 LYS A N 1
ATOM 1452 C CA . LYS A 1 192 ? -0.540 32.313 32.710 1.00 79.44 192 LYS A CA 1
ATOM 1453 C C . LYS A 1 192 ? -1.366 31.652 31.602 1.00 79.44 192 LYS A C 1
ATOM 1455 O O . LYS A 1 192 ? -1.303 30.440 31.477 1.00 79.44 192 LYS A O 1
ATOM 1460 N N . ASN A 1 193 ? -2.072 32.438 30.789 1.00 77.25 193 ASN A N 1
ATOM 1461 C CA . ASN A 1 193 ? -2.896 31.972 29.669 1.00 77.25 193 ASN A CA 1
ATOM 1462 C C . ASN A 1 193 ? -2.124 31.976 28.337 1.00 77.25 193 ASN A C 1
ATOM 1464 O O . ASN A 1 193 ? -2.728 32.055 27.270 1.00 77.25 193 ASN A O 1
ATOM 1468 N N . ARG A 1 194 ? -0.785 31.965 28.372 1.00 80.00 194 ARG A N 1
ATOM 1469 C CA . ARG A 1 194 ? 0.012 31.909 27.146 1.00 80.00 194 ARG A CA 1
ATOM 1470 C C . ARG A 1 194 ? -0.231 30.547 26.477 1.00 80.00 194 ARG A C 1
ATOM 1472 O O . ARG A 1 194 ? -0.023 29.541 27.152 1.00 80.00 194 ARG A O 1
ATOM 1479 N N . PRO A 1 195 ? -0.627 30.502 25.194 1.00 76.69 195 PRO A N 1
ATOM 1480 C CA . PRO A 1 195 ? -0.778 29.236 24.492 1.00 76.69 195 PRO A CA 1
ATOM 1481 C C . PRO A 1 195 ? 0.577 28.530 24.437 1.00 76.69 195 PRO A C 1
ATOM 1483 O O . PRO A 1 195 ? 1.596 29.152 24.113 1.00 76.69 195 PRO A O 1
ATOM 1486 N N . ASP A 1 196 ? 0.580 27.253 24.805 1.00 79.56 196 ASP A N 1
ATOM 1487 C CA . ASP A 1 196 ? 1.767 26.415 24.746 1.00 79.56 196 ASP A CA 1
ATOM 1488 C C . ASP A 1 196 ? 1.880 25.798 23.349 1.00 79.56 196 ASP A C 1
ATOM 1490 O O . ASP A 1 196 ? 0.896 25.344 22.771 1.00 79.56 196 ASP A O 1
ATOM 1494 N N . LEU A 1 197 ? 3.084 25.807 22.785 1.00 70.12 197 LEU A N 1
ATOM 1495 C CA . LEU A 1 197 ? 3.351 25.181 21.488 1.00 70.12 197 LEU A CA 1
ATOM 1496 C C . LEU A 1 197 ? 3.290 23.649 21.621 1.00 70.12 197 LEU A C 1
ATOM 1498 O O . LEU A 1 197 ? 2.960 22.936 20.674 1.00 70.12 197 LEU A O 1
ATOM 1502 N N . GLN A 1 198 ? 3.611 23.148 22.816 1.00 67.75 198 GLN A N 1
ATOM 1503 C CA . GLN A 1 198 ? 3.788 21.730 23.093 1.00 67.75 198 GLN A CA 1
ATOM 1504 C C . GLN A 1 198 ? 2.475 20.940 22.994 1.00 67.75 198 GLN A C 1
ATOM 1506 O O . GLN A 1 198 ? 2.476 19.826 22.475 1.00 67.75 198 GLN A O 1
ATOM 1511 N N . SER A 1 199 ? 1.348 21.548 23.380 1.00 64.31 199 SER A N 1
ATOM 1512 C CA . SER A 1 199 ? 0.011 20.942 23.297 1.00 64.31 199 SER A CA 1
ATOM 1513 C C . SER A 1 199 ? -0.560 20.851 21.875 1.00 64.31 199 SER A C 1
ATOM 1515 O O . SER A 1 199 ? -1.584 20.208 21.679 1.00 64.31 199 SER A O 1
ATOM 1517 N N . LEU A 1 200 ? 0.081 21.480 20.882 1.00 61.09 200 LEU A N 1
ATOM 1518 C CA . LEU A 1 200 ? -0.323 21.459 19.466 1.00 61.09 200 LEU A CA 1
ATOM 1519 C C . LEU A 1 200 ? 0.595 20.599 18.587 1.00 61.09 200 LEU A C 1
ATOM 1521 O O . LEU A 1 200 ? 0.225 20.220 17.474 1.00 61.09 200 LEU A O 1
ATOM 1525 N N . ILE A 1 201 ? 1.820 20.333 19.048 1.00 60.06 201 ILE A N 1
ATOM 1526 C CA . ILE A 1 201 ? 2.796 19.517 18.319 1.00 60.06 201 ILE A CA 1
ATOM 1527 C C . ILE A 1 201 ? 2.576 18.035 18.593 1.00 60.06 201 ILE A C 1
ATOM 1529 O O . ILE A 1 201 ? 2.711 17.245 17.660 1.00 60.06 201 ILE A O 1
ATOM 1533 N N . LEU A 1 202 ? 2.229 17.661 19.824 1.00 54.94 202 LEU A N 1
ATOM 1534 C CA . LEU A 1 202 ? 1.933 16.275 20.165 1.00 54.94 202 LEU A CA 1
ATOM 1535 C C . LEU A 1 202 ? 0.560 15.912 19.578 1.00 54.94 202 LEU A C 1
ATOM 1537 O O . LEU A 1 202 ? -0.434 16.528 19.974 1.00 54.94 202 LEU A O 1
ATOM 1541 N N . PRO A 1 203 ? 0.488 14.992 18.597 1.00 53.75 203 PRO A N 1
ATOM 1542 C CA . PRO A 1 203 ? -0.796 14.467 18.170 1.00 53.75 203 PRO A CA 1
ATOM 1543 C C . PRO A 1 203 ? -1.456 13.833 19.392 1.00 53.75 203 PRO A C 1
ATOM 1545 O O . PRO A 1 203 ? -0.811 13.154 20.183 1.00 53.75 203 PRO A O 1
ATOM 1548 N N . THR A 1 204 ? -2.739 14.106 19.576 1.00 52.91 204 THR A N 1
ATOM 1549 C CA . THR A 1 204 ? -3.540 13.584 20.690 1.00 52.91 204 THR A CA 1
ATOM 1550 C C . THR A 1 204 ? -3.866 12.091 20.507 1.00 52.91 204 THR A C 1
ATOM 1552 O O . THR A 1 204 ? -4.582 11.522 21.321 1.00 52.91 204 THR A O 1
ATOM 1555 N N . ASP A 1 205 ? -3.313 11.462 19.465 1.00 54.12 205 ASP A N 1
ATOM 1556 C CA . ASP A 1 205 ? -3.557 10.085 19.030 1.00 54.12 205 ASP A CA 1
ATOM 1557 C C . ASP A 1 205 ? -2.581 9.081 19.673 1.00 54.12 205 ASP A C 1
ATOM 1559 O O . ASP A 1 205 ? -2.168 8.116 19.037 1.00 54.12 205 ASP A O 1
ATOM 1563 N N . GLU A 1 206 ? -2.178 9.290 20.929 1.00 54.53 206 GLU A N 1
ATOM 1564 C CA . GLU A 1 206 ? -1.274 8.361 21.639 1.00 54.53 206 GLU A CA 1
ATOM 1565 C C . GLU A 1 206 ? -1.897 6.963 21.858 1.00 54.53 206 GLU A C 1
ATOM 1567 O O . GLU A 1 206 ? -1.180 6.019 22.180 1.00 54.53 206 GLU A O 1
ATOM 1572 N N . ASP A 1 207 ? -3.204 6.794 21.624 1.00 64.25 207 ASP A N 1
ATOM 1573 C CA . ASP A 1 207 ? -3.913 5.530 21.859 1.00 64.25 207 ASP A CA 1
ATOM 1574 C C . ASP A 1 207 ? -4.320 4.771 20.581 1.00 64.25 207 ASP A C 1
ATOM 1576 O O . ASP A 1 207 ? -4.887 3.677 20.683 1.00 64.25 207 ASP A O 1
ATOM 1580 N N . MET A 1 208 ? -4.056 5.296 19.374 1.00 74.19 208 MET A N 1
ATOM 1581 C CA . MET A 1 208 ? -4.408 4.560 18.155 1.00 74.19 208 MET A CA 1
ATOM 1582 C C . MET A 1 208 ? -3.321 3.526 17.826 1.00 74.19 208 MET A C 1
ATOM 1584 O O . MET A 1 208 ? -2.157 3.889 17.647 1.00 74.19 208 MET A O 1
ATOM 1588 N N . PRO A 1 209 ? -3.658 2.227 17.724 1.00 84.06 209 PRO A N 1
ATOM 1589 C CA . PRO A 1 209 ? -2.670 1.218 17.384 1.00 84.06 209 PRO A CA 1
ATOM 1590 C C . PRO A 1 209 ? -2.144 1.461 15.966 1.00 84.06 209 PRO A C 1
ATOM 1592 O O . PRO A 1 209 ? -2.920 1.466 15.010 1.00 84.06 209 PRO A O 1
ATOM 1595 N N . SER A 1 210 ? -0.827 1.596 15.823 1.00 88.06 210 SER A N 1
ATOM 1596 C CA . SER A 1 210 ? -0.163 1.628 14.521 1.00 88.06 210 SER A CA 1
ATOM 1597 C C . SER A 1 210 ? 0.432 0.265 14.159 1.00 88.06 210 SER A C 1
ATOM 1599 O O . SER A 1 210 ? 0.862 -0.514 15.024 1.00 88.06 210 SER A O 1
ATOM 1601 N N . LEU A 1 211 ? 0.430 -0.035 12.859 1.00 90.75 211 LEU A N 1
ATOM 1602 C CA . LEU A 1 211 ? 1.034 -1.223 12.268 1.00 90.75 211 LEU A CA 1
ATOM 1603 C C . LEU A 1 211 ? 2.199 -0.807 11.355 1.00 90.75 211 LEU A C 1
ATOM 1605 O O . LEU A 1 211 ? 1.976 -0.487 10.182 1.00 90.75 211 LEU A O 1
ATOM 1609 N N . PRO A 1 212 ? 3.441 -0.816 11.868 1.00 92.62 212 PRO A N 1
ATOM 1610 C CA . PRO A 1 212 ? 4.620 -0.538 11.063 1.00 92.62 212 PRO A CA 1
ATOM 1611 C C . PRO A 1 212 ? 4.927 -1.690 10.099 1.00 92.62 212 PRO A C 1
ATOM 1613 O O . PRO A 1 212 ? 5.114 -2.839 10.510 1.00 92.62 212 PRO A O 1
ATOM 1616 N N . LEU A 1 213 ? 5.026 -1.380 8.807 1.00 94.38 213 LEU A N 1
ATOM 1617 C CA . LEU A 1 213 ? 5.299 -2.342 7.740 1.00 94.38 213 LEU A CA 1
ATOM 1618 C C . LEU A 1 213 ? 6.539 -1.950 6.928 1.00 94.38 213 LEU A C 1
ATOM 1620 O O . LEU A 1 213 ? 6.737 -0.788 6.559 1.00 94.38 213 LEU A O 1
ATOM 1624 N N . LEU A 1 214 ? 7.342 -2.957 6.585 1.00 95.31 214 LEU A N 1
ATOM 1625 C CA . LEU A 1 214 ? 8.410 -2.869 5.592 1.00 95.31 214 LEU A CA 1
ATOM 1626 C C . LEU A 1 214 ? 8.033 -3.730 4.387 1.00 95.31 214 LEU A C 1
ATOM 1628 O O . LEU A 1 214 ? 7.776 -4.922 4.532 1.00 95.31 214 LEU A O 1
ATOM 1632 N N . ILE A 1 215 ? 8.015 -3.142 3.189 1.00 95.31 215 ILE A N 1
ATOM 1633 C CA . ILE A 1 215 ? 7.508 -3.808 1.981 1.00 95.31 215 ILE A CA 1
ATOM 1634 C C . ILE A 1 215 ? 8.615 -3.945 0.940 1.00 95.31 215 ILE A C 1
ATOM 1636 O O . ILE A 1 215 ? 9.248 -2.964 0.535 1.00 95.31 215 ILE A O 1
ATOM 1640 N N . LYS A 1 216 ? 8.808 -5.170 0.454 1.00 94.69 216 LYS A N 1
ATOM 1641 C CA . LYS A 1 216 ? 9.738 -5.494 -0.627 1.00 94.69 216 LYS A CA 1
ATOM 1642 C C . LYS A 1 216 ? 9.033 -6.213 -1.754 1.00 94.69 216 LYS A C 1
ATOM 1644 O O . LYS A 1 216 ? 8.271 -7.144 -1.524 1.00 94.69 216 LYS A O 1
ATOM 1649 N N . THR A 1 217 ? 9.316 -5.781 -2.973 1.00 94.56 217 THR A N 1
ATOM 1650 C CA . THR A 1 217 ? 8.668 -6.272 -4.194 1.00 94.56 217 THR A CA 1
ATOM 1651 C C . THR A 1 217 ? 9.699 -6.567 -5.272 1.00 94.56 217 THR A C 1
ATOM 1653 O O . THR A 1 217 ? 10.846 -6.118 -5.196 1.00 94.56 217 THR A O 1
ATOM 1656 N N . ASP A 1 218 ? 9.312 -7.346 -6.270 1.00 92.75 218 ASP A N 1
ATOM 1657 C CA . ASP A 1 218 ? 10.147 -7.694 -7.417 1.00 92.75 218 ASP A CA 1
ATOM 1658 C C . ASP A 1 218 ? 10.189 -6.573 -8.461 1.00 92.75 218 ASP A C 1
ATOM 1660 O O . ASP A 1 218 ? 11.258 -6.262 -8.989 1.00 92.75 218 ASP A O 1
ATOM 1664 N N . VAL A 1 219 ? 9.039 -5.948 -8.713 1.00 92.50 219 VAL A N 1
ATOM 1665 C CA . VAL A 1 219 ? 8.813 -4.905 -9.716 1.00 92.50 219 VAL A CA 1
ATOM 1666 C C . VAL A 1 219 ? 8.190 -3.673 -9.060 1.00 92.50 219 VAL A C 1
ATOM 1668 O O . VAL A 1 219 ? 7.391 -3.773 -8.130 1.00 92.50 219 VAL A O 1
ATOM 1671 N N . HIS A 1 220 ? 8.509 -2.489 -9.586 1.00 89.06 220 HIS A N 1
ATOM 1672 C CA . HIS A 1 220 ? 7.952 -1.224 -9.101 1.00 89.06 220 HIS A CA 1
ATOM 1673 C C . HIS A 1 220 ? 6.413 -1.140 -9.175 1.00 89.06 220 HIS A C 1
ATOM 1675 O O . HIS A 1 220 ? 5.795 -0.664 -8.230 1.00 89.06 220 HIS A O 1
ATOM 1681 N N . GLY A 1 221 ? 5.785 -1.650 -10.242 1.00 87.75 221 GLY A N 1
ATOM 1682 C CA . GLY A 1 221 ? 4.321 -1.622 -10.389 1.00 87.75 221 GLY A CA 1
ATOM 1683 C C . GLY A 1 221 ? 3.589 -2.409 -9.295 1.00 87.75 221 GLY A C 1
ATOM 1684 O O . GLY A 1 221 ? 2.575 -1.953 -8.771 1.00 87.75 221 GLY A O 1
ATOM 1685 N N . SER A 1 222 ? 4.150 -3.546 -8.868 1.00 91.69 222 SER A N 1
ATOM 1686 C CA . SER A 1 222 ? 3.634 -4.316 -7.730 1.00 91.69 222 SER A CA 1
ATOM 1687 C C . SER A 1 222 ? 3.674 -3.499 -6.434 1.00 91.69 222 SER A C 1
ATOM 1689 O O . SER A 1 222 ? 2.755 -3.581 -5.622 1.00 91.69 222 SER A O 1
ATOM 1691 N N . LEU A 1 223 ? 4.718 -2.685 -6.239 1.00 91.94 223 LEU A N 1
ATOM 1692 C CA . LEU A 1 223 ? 4.848 -1.830 -5.060 1.00 91.94 223 LEU A CA 1
ATOM 1693 C C . LEU A 1 223 ? 3.767 -0.753 -5.007 1.00 91.94 223 LEU A C 1
ATOM 1695 O O . LEU A 1 223 ? 3.150 -0.572 -3.961 1.00 91.94 223 LEU A O 1
ATOM 1699 N N . GLU A 1 224 ? 3.525 -0.069 -6.124 1.00 89.06 224 GLU A N 1
ATOM 1700 C CA . GLU A 1 224 ? 2.488 0.965 -6.223 1.00 89.06 224 GLU A CA 1
ATOM 1701 C C . GLU A 1 224 ? 1.088 0.376 -6.014 1.00 89.06 224 GLU A C 1
ATOM 1703 O O . GLU A 1 224 ? 0.272 0.952 -5.289 1.00 89.06 224 GLU A O 1
ATOM 1708 N N . ALA A 1 225 ? 0.826 -0.807 -6.579 1.00 90.12 225 ALA A N 1
ATOM 1709 C CA . ALA A 1 225 ? -0.436 -1.514 -6.390 1.00 90.12 225 ALA A CA 1
ATOM 1710 C C . ALA A 1 225 ? -0.676 -1.864 -4.912 1.00 90.12 225 ALA A C 1
ATOM 1712 O O . ALA A 1 225 ? -1.764 -1.627 -4.388 1.00 90.12 225 ALA A O 1
ATOM 1713 N N . ILE A 1 226 ? 0.350 -2.368 -4.216 1.00 92.56 226 ILE A N 1
ATOM 1714 C CA . ILE A 1 226 ? 0.266 -2.684 -2.784 1.00 92.56 226 ILE A CA 1
ATOM 1715 C C . ILE A 1 226 ? 0.090 -1.408 -1.951 1.00 92.56 226 ILE A C 1
ATOM 1717 O O . ILE A 1 226 ? -0.743 -1.388 -1.052 1.00 92.56 226 ILE A O 1
ATOM 1721 N N . GLN A 1 227 ? 0.818 -0.328 -2.242 1.00 91.44 227 GLN A N 1
ATOM 1722 C CA . GLN A 1 227 ? 0.653 0.948 -1.531 1.00 91.44 227 GLN A CA 1
ATOM 1723 C C . GLN A 1 227 ? -0.762 1.510 -1.687 1.00 91.44 227 GLN A C 1
ATOM 1725 O O . GLN A 1 227 ? -1.374 1.924 -0.703 1.00 91.44 227 GLN A O 1
ATOM 1730 N N . THR A 1 228 ? -1.301 1.469 -2.905 1.00 90.19 228 THR A N 1
ATOM 1731 C CA . THR A 1 228 ? -2.672 1.905 -3.197 1.00 90.19 228 THR A CA 1
ATOM 1732 C C . THR A 1 228 ? -3.687 1.052 -2.434 1.00 90.19 228 THR A C 1
ATOM 1734 O O . THR A 1 228 ? -4.589 1.586 -1.787 1.00 90.19 228 THR A O 1
ATOM 1737 N N . LEU A 1 229 ? -3.498 -0.269 -2.424 1.00 90.25 229 LEU A N 1
ATOM 1738 C CA . LEU A 1 229 ? -4.336 -1.192 -1.663 1.00 90.25 229 LEU A CA 1
ATOM 1739 C C . LEU A 1 229 ? -4.318 -0.872 -0.163 1.00 90.25 229 LEU A C 1
ATOM 1741 O O . LEU A 1 229 ? -5.375 -0.714 0.438 1.00 90.25 229 LEU A O 1
ATOM 1745 N N . LEU A 1 230 ? -3.133 -0.715 0.432 1.00 88.94 230 LEU A N 1
ATOM 1746 C CA . LEU A 1 230 ? -2.988 -0.402 1.857 1.00 88.94 230 LEU A CA 1
ATOM 1747 C C . LEU A 1 230 ? -3.557 0.978 2.213 1.00 88.94 230 LEU A C 1
ATOM 1749 O O . LEU A 1 230 ? -4.105 1.141 3.297 1.00 88.94 230 LEU A O 1
ATOM 1753 N N . SER A 1 231 ? -3.504 1.948 1.294 1.00 86.62 231 SER A N 1
ATOM 1754 C CA . SER A 1 231 ? -4.122 3.268 1.491 1.00 86.62 231 SER A CA 1
ATOM 1755 C C . SER A 1 231 ? -5.654 3.240 1.514 1.00 86.62 231 SER A C 1
ATOM 1757 O O . SER A 1 231 ? -6.274 4.188 1.984 1.00 86.62 231 SER A O 1
ATOM 1759 N N . THR A 1 232 ? -6.267 2.152 1.031 1.00 86.81 232 THR A N 1
ATOM 1760 C CA . THR A 1 232 ? -7.724 1.947 1.081 1.00 86.81 232 THR A CA 1
ATOM 1761 C C . THR A 1 232 ? -8.191 1.510 2.476 1.00 86.81 232 THR A C 1
ATOM 1763 O O . THR A 1 232 ? -9.387 1.529 2.758 1.00 86.81 232 THR A O 1
ATOM 1766 N N . CYS A 1 233 ? -7.272 1.109 3.362 1.00 81.94 233 CYS A N 1
ATOM 1767 C CA . CYS A 1 233 ? -7.614 0.715 4.724 1.00 81.94 233 CYS A CA 1
ATOM 1768 C C . CYS A 1 233 ? -8.191 1.914 5.507 1.00 81.94 233 CYS A C 1
ATOM 1770 O O . CYS A 1 233 ? -7.585 2.989 5.494 1.00 81.94 233 CYS A O 1
ATOM 1772 N N . PRO A 1 234 ? -9.328 1.754 6.211 1.00 76.94 234 PRO A N 1
ATOM 1773 C CA . PRO A 1 234 ? -9.892 2.818 7.034 1.00 76.94 234 PRO A CA 1
ATOM 1774 C C . PRO A 1 234 ? -8.936 3.177 8.180 1.00 76.94 234 PRO A C 1
ATOM 1776 O O . PRO A 1 234 ? -8.573 2.325 8.991 1.00 76.94 234 PRO A O 1
ATOM 1779 N N . ALA A 1 235 ? -8.540 4.450 8.242 1.00 72.94 235 ALA A N 1
ATOM 1780 C CA . ALA A 1 235 ? -7.585 4.963 9.226 1.00 72.94 235 ALA A CA 1
ATOM 1781 C C . ALA A 1 235 ? -8.182 5.141 10.635 1.00 72.94 235 ALA A C 1
ATOM 1783 O O . ALA A 1 235 ? -7.436 5.389 11.572 1.00 72.94 235 ALA A O 1
ATOM 1784 N N . ASP A 1 236 ? -9.501 5.001 10.792 1.00 74.56 236 ASP A N 1
ATOM 1785 C CA . ASP A 1 236 ? -10.207 5.277 12.051 1.00 74.56 236 ASP A CA 1
ATOM 1786 C C . ASP A 1 236 ? -9.926 4.235 13.148 1.00 74.56 236 ASP A C 1
ATOM 1788 O O . ASP A 1 236 ? -10.113 4.511 14.333 1.00 74.56 236 ASP A O 1
ATOM 1792 N N . GLU A 1 237 ? -9.510 3.019 12.771 1.00 76.12 237 GLU A N 1
ATOM 1793 C CA . GLU A 1 237 ? -9.294 1.917 13.720 1.00 76.12 237 GLU A CA 1
ATOM 1794 C C . GLU A 1 237 ? -7.812 1.607 13.963 1.00 76.12 237 GLU A C 1
ATOM 1796 O O . GLU A 1 237 ? -7.425 1.304 15.093 1.00 76.12 237 GLU A O 1
ATOM 1801 N N . CYS A 1 238 ? -6.989 1.647 12.913 1.00 83.50 238 CYS A N 1
ATOM 1802 C CA . CYS A 1 238 ? -5.564 1.333 12.966 1.00 83.50 238 CYS A CA 1
ATOM 1803 C C . CYS A 1 238 ? -4.823 2.051 11.835 1.00 83.50 238 CYS A C 1
ATOM 1805 O O . CYS A 1 238 ? -5.229 1.976 10.672 1.00 83.50 238 CYS A O 1
ATOM 1807 N N . THR A 1 239 ? -3.710 2.710 12.158 1.00 86.38 239 THR A N 1
ATOM 1808 C CA . THR A 1 239 ? -2.871 3.378 11.159 1.00 86.38 239 THR A CA 1
ATOM 1809 C C . THR A 1 239 ? -1.823 2.418 10.608 1.00 86.38 239 THR A C 1
ATOM 1811 O O . THR A 1 239 ? -0.994 1.871 11.335 1.00 86.38 239 THR A O 1
ATOM 1814 N N . ILE A 1 240 ? -1.829 2.208 9.291 1.00 89.44 240 ILE A N 1
ATOM 1815 C CA . ILE A 1 240 ? -0.766 1.458 8.618 1.00 89.44 240 ILE A CA 1
ATOM 1816 C C . ILE A 1 240 ? 0.383 2.420 8.315 1.00 89.44 240 ILE A C 1
ATOM 1818 O O . ILE A 1 240 ? 0.237 3.346 7.516 1.00 89.44 240 ILE A O 1
ATOM 1822 N N . GLU A 1 241 ? 1.545 2.177 8.915 1.00 89.12 241 GLU A N 1
ATOM 1823 C CA . GLU A 1 241 ? 2.736 3.000 8.719 1.00 89.12 241 GLU A CA 1
ATOM 1824 C C . GLU A 1 241 ? 3.737 2.272 7.823 1.00 89.12 241 GLU A C 1
ATOM 1826 O O . GLU A 1 241 ? 4.398 1.317 8.227 1.00 89.12 241 GLU A O 1
ATOM 1831 N N . ILE A 1 242 ? 3.871 2.725 6.575 1.00 91.81 242 ILE A N 1
ATOM 1832 C CA . ILE A 1 242 ? 4.877 2.185 5.655 1.00 91.81 242 ILE A CA 1
ATOM 1833 C C . ILE A 1 242 ? 6.211 2.868 5.954 1.00 91.81 242 ILE A C 1
ATOM 1835 O O . ILE A 1 242 ? 6.457 3.993 5.520 1.00 91.81 242 ILE A O 1
ATOM 1839 N N . ILE A 1 243 ? 7.084 2.173 6.680 1.00 90.44 243 ILE A N 1
ATOM 1840 C CA . ILE A 1 243 ? 8.383 2.711 7.102 1.00 90.44 243 ILE A CA 1
ATOM 1841 C C . ILE A 1 243 ? 9.351 2.764 5.928 1.00 90.44 243 ILE A C 1
ATOM 1843 O O . ILE A 1 243 ? 9.988 3.781 5.653 1.00 90.44 243 ILE A O 1
ATOM 1847 N N . GLN A 1 244 ? 9.486 1.632 5.242 1.00 90.62 244 GLN A N 1
ATOM 1848 C CA . GLN A 1 244 ? 10.419 1.484 4.143 1.00 90.62 244 GLN A CA 1
ATOM 1849 C C . GLN A 1 244 ? 9.801 0.608 3.062 1.00 90.62 244 GLN A C 1
ATOM 1851 O O . GLN A 1 244 ? 9.238 -0.456 3.322 1.00 90.62 244 GLN A O 1
ATOM 1856 N N . CYS A 1 245 ? 9.933 1.070 1.825 1.00 92.62 245 CYS A N 1
ATOM 1857 C CA . CYS A 1 245 ? 9.493 0.363 0.639 1.00 92.62 245 CYS A CA 1
ATOM 1858 C C . CYS A 1 245 ? 10.644 0.267 -0.362 1.00 92.62 245 CYS A C 1
ATOM 1860 O O . CYS A 1 245 ? 11.481 1.167 -0.462 1.00 92.62 245 CYS A O 1
ATOM 1862 N N . GLY A 1 246 ? 10.717 -0.838 -1.097 1.00 90.44 246 GLY A N 1
ATOM 1863 C CA . GLY A 1 246 ? 11.765 -1.004 -2.091 1.00 90.44 246 GLY A CA 1
ATOM 1864 C C . GLY A 1 246 ? 11.540 -2.164 -3.042 1.00 90.44 246 GLY A C 1
ATOM 1865 O O . GLY A 1 246 ? 10.684 -3.025 -2.837 1.00 90.44 246 GLY A O 1
ATOM 1866 N N . VAL A 1 247 ? 12.367 -2.176 -4.082 1.00 91.69 247 VAL A N 1
ATOM 1867 C CA . VAL A 1 247 ? 12.394 -3.220 -5.106 1.00 91.69 247 VAL A CA 1
ATOM 1868 C C . VAL A 1 247 ? 13.686 -4.024 -4.964 1.00 91.69 247 VAL A C 1
ATOM 1870 O O . VAL A 1 247 ? 14.761 -3.441 -4.791 1.00 91.69 247 VAL A O 1
ATOM 1873 N N . GLY A 1 248 ? 13.587 -5.350 -5.041 1.00 90.56 248 GLY A N 1
ATOM 1874 C CA . GLY A 1 248 ? 14.708 -6.283 -4.927 1.00 90.56 248 GLY A CA 1
ATOM 1875 C C . GLY A 1 248 ? 14.734 -7.080 -3.615 1.00 90.56 248 GLY A C 1
ATOM 1876 O O . GLY A 1 248 ? 13.848 -6.917 -2.775 1.00 90.56 248 GLY A O 1
ATOM 1877 N N . PRO A 1 249 ? 15.742 -7.958 -3.441 1.00 92.25 249 PRO A N 1
ATOM 1878 C CA . PRO A 1 249 ? 15.847 -8.859 -2.295 1.00 92.25 249 PRO A CA 1
ATOM 1879 C C . PRO A 1 249 ? 16.020 -8.115 -0.969 1.00 92.25 249 PRO A C 1
ATOM 1881 O O . PRO A 1 249 ? 16.573 -7.015 -0.926 1.00 92.25 249 PRO A O 1
ATOM 1884 N N . LEU A 1 250 ? 15.566 -8.746 0.115 1.00 94.00 250 LEU A N 1
ATOM 1885 C CA . LEU A 1 250 ? 15.692 -8.213 1.475 1.00 94.00 250 LEU A CA 1
ATOM 1886 C C . LEU A 1 250 ? 17.150 -8.268 1.947 1.00 94.00 250 LEU A C 1
ATOM 1888 O O . LEU A 1 250 ? 17.746 -9.351 1.941 1.00 94.00 250 LEU A O 1
ATOM 1892 N N . THR A 1 251 ? 17.694 -7.126 2.376 1.00 93.00 251 THR A N 1
ATOM 1893 C CA . THR A 1 251 ? 19.070 -7.001 2.888 1.00 93.00 251 THR A CA 1
ATOM 1894 C C . THR A 1 251 ? 19.132 -7.032 4.418 1.00 93.00 251 THR A C 1
ATOM 1896 O O . THR A 1 251 ? 18.136 -6.823 5.102 1.00 93.00 251 THR A O 1
ATOM 1899 N N . GLU A 1 252 ? 20.322 -7.271 4.975 1.00 93.31 252 GLU A N 1
ATOM 1900 C CA . GLU A 1 252 ? 20.558 -7.296 6.430 1.00 93.31 252 GLU A CA 1
ATOM 1901 C C . GLU A 1 252 ? 20.218 -5.957 7.103 1.00 93.31 252 GLU A C 1
ATOM 1903 O O . GLU A 1 252 ? 19.468 -5.929 8.070 1.00 93.31 252 GLU A O 1
ATOM 1908 N N . SER A 1 253 ? 20.646 -4.839 6.508 1.00 93.00 253 SER A N 1
ATOM 1909 C CA . SER A 1 253 ? 20.344 -3.488 7.003 1.00 93.00 253 SER A CA 1
ATOM 1910 C C . SER A 1 253 ? 18.843 -3.199 7.126 1.00 93.00 253 SER A C 1
ATOM 1912 O O . SER A 1 253 ? 18.422 -2.390 7.943 1.00 93.00 253 SER A O 1
ATOM 1914 N N . GLU A 1 254 ? 18.020 -3.832 6.289 1.00 93.56 254 GLU A N 1
ATOM 1915 C CA . GLU A 1 254 ? 16.565 -3.651 6.302 1.00 93.56 254 GLU A CA 1
ATOM 1916 C C . GLU A 1 254 ? 15.907 -4.457 7.414 1.00 93.56 254 GLU A C 1
ATOM 1918 O O . GLU A 1 254 ? 14.926 -4.005 7.997 1.00 93.56 254 GLU A O 1
ATOM 1923 N N . VAL A 1 255 ? 16.481 -5.614 7.747 1.00 94.62 255 VAL A N 1
ATOM 1924 C CA . VAL A 1 255 ? 16.098 -6.384 8.933 1.00 94.62 255 VAL A CA 1
ATOM 1925 C C . VAL A 1 255 ? 16.462 -5.611 10.201 1.00 94.62 255 VAL A C 1
ATOM 1927 O O . VAL A 1 255 ? 15.646 -5.547 11.114 1.00 94.62 255 VAL A O 1
ATOM 1930 N N . ASP A 1 256 ? 17.625 -4.955 10.233 1.00 93.56 256 ASP A N 1
ATOM 1931 C CA . ASP A 1 256 ? 18.035 -4.103 11.359 1.00 93.56 256 ASP A CA 1
ATOM 1932 C C . ASP A 1 256 ? 17.080 -2.917 11.558 1.00 93.56 256 ASP A C 1
ATOM 1934 O O . ASP A 1 256 ? 16.691 -2.600 12.681 1.00 93.56 256 ASP A O 1
ATOM 1938 N N . HIS A 1 257 ? 16.660 -2.271 10.465 1.00 92.75 257 HIS A N 1
ATOM 1939 C CA . HIS A 1 257 ? 15.668 -1.195 10.520 1.00 92.75 257 HIS A CA 1
ATOM 1940 C C . HIS A 1 257 ? 14.296 -1.702 10.981 1.00 92.75 257 HIS A C 1
ATOM 1942 O O . HIS A 1 257 ? 13.622 -1.025 11.758 1.00 92.75 257 HIS A O 1
ATOM 1948 N N . ALA A 1 258 ? 13.884 -2.885 10.515 1.00 93.94 258 ALA A N 1
ATOM 1949 C CA . ALA A 1 258 ? 12.627 -3.496 10.924 1.00 93.94 258 ALA A CA 1
ATOM 1950 C C . ALA A 1 258 ? 12.629 -3.849 12.418 1.00 93.94 258 ALA A C 1
ATOM 1952 O O . ALA A 1 258 ? 11.651 -3.567 13.101 1.00 93.94 258 ALA A O 1
ATOM 1953 N N . GLU A 1 259 ? 13.732 -4.384 12.946 1.00 94.50 259 GLU A N 1
ATOM 1954 C CA . GLU A 1 259 ? 13.903 -4.645 14.380 1.00 94.50 259 GLU A CA 1
ATOM 1955 C C . GLU A 1 259 ? 13.785 -3.354 15.201 1.00 94.50 259 GLU A C 1
ATOM 1957 O O . GLU A 1 259 ? 12.995 -3.295 16.143 1.00 94.50 259 GLU A O 1
ATOM 1962 N N . ALA A 1 260 ? 14.527 -2.308 14.823 1.00 93.06 260 ALA A N 1
ATOM 1963 C CA . ALA A 1 260 ? 14.576 -1.052 15.572 1.00 93.06 260 ALA A CA 1
ATOM 1964 C C . ALA A 1 260 ? 13.202 -0.374 15.714 1.00 93.06 260 ALA A C 1
ATOM 1966 O O . ALA A 1 260 ? 12.953 0.323 16.696 1.00 93.06 260 ALA A O 1
ATOM 1967 N N . LEU A 1 261 ? 12.322 -0.575 14.730 1.00 90.25 261 LEU A N 1
ATOM 1968 C CA . LEU A 1 261 ? 10.998 0.044 14.655 1.00 90.25 261 LEU A CA 1
ATOM 1969 C C . LEU A 1 261 ? 9.860 -0.944 14.958 1.00 90.25 261 LEU A C 1
ATOM 1971 O O . LEU A 1 261 ? 8.693 -0.563 14.916 1.00 90.25 261 LEU A O 1
ATOM 1975 N N . GLY A 1 262 ? 10.180 -2.209 15.256 1.00 90.50 262 GLY A N 1
ATOM 1976 C CA . GLY A 1 262 ? 9.191 -3.265 15.488 1.00 90.50 262 GLY A CA 1
ATOM 1977 C C . GLY A 1 262 ? 8.309 -3.564 14.269 1.00 90.50 262 GLY A C 1
ATOM 1978 O O . GLY A 1 262 ? 7.149 -3.938 14.431 1.00 90.50 262 GLY A O 1
ATOM 1979 N N . ALA A 1 263 ? 8.834 -3.365 13.059 1.00 94.06 263 ALA A N 1
ATOM 1980 C CA . ALA A 1 263 ? 8.091 -3.488 11.813 1.00 94.06 263 ALA A CA 1
ATOM 1981 C C . ALA A 1 263 ? 8.014 -4.931 11.306 1.00 94.06 263 ALA A C 1
ATOM 1983 O O . ALA A 1 263 ? 8.963 -5.710 11.421 1.00 94.06 263 ALA A O 1
ATOM 1984 N N . ILE A 1 264 ? 6.895 -5.265 10.665 1.00 94.00 264 ILE A N 1
ATOM 1985 C CA . ILE A 1 264 ? 6.702 -6.562 10.010 1.00 94.00 264 ILE A CA 1
ATOM 1986 C C . ILE A 1 264 ? 7.172 -6.466 8.558 1.00 94.00 264 ILE A C 1
ATOM 1988 O O . ILE A 1 264 ? 6.824 -5.526 7.839 1.00 94.00 264 ILE A O 1
ATOM 1992 N N . VAL A 1 265 ? 7.954 -7.450 8.112 1.00 95.50 265 VAL A N 1
ATOM 1993 C CA . VAL A 1 265 ? 8.518 -7.478 6.758 1.00 95.50 265 VAL A CA 1
ATOM 1994 C C . VAL A 1 265 ? 7.622 -8.290 5.822 1.00 95.50 265 VAL A C 1
ATOM 1996 O O . VAL A 1 265 ? 7.438 -9.495 6.009 1.00 95.50 265 VAL A O 1
ATOM 1999 N N . LEU A 1 266 ? 7.115 -7.643 4.772 1.00 95.31 266 LEU A N 1
ATOM 2000 C CA . LEU A 1 266 ? 6.300 -8.243 3.716 1.00 95.31 266 LEU A CA 1
ATOM 2001 C C . LEU A 1 266 ? 7.115 -8.344 2.419 1.00 95.31 266 LEU A C 1
ATOM 2003 O O . LEU A 1 266 ? 7.543 -7.332 1.860 1.00 95.31 266 LEU A O 1
ATOM 2007 N N . LEU A 1 267 ? 7.320 -9.566 1.925 1.00 95.62 267 LEU A N 1
ATOM 2008 C CA . LEU A 1 267 ? 8.016 -9.847 0.667 1.00 95.62 267 LEU A CA 1
ATOM 2009 C C . LEU A 1 267 ? 7.012 -10.301 -0.399 1.00 95.62 267 LEU A C 1
ATOM 2011 O O . LEU A 1 267 ? 6.354 -11.326 -0.231 1.00 95.62 267 LEU A O 1
ATOM 2015 N N . PHE A 1 268 ? 6.925 -9.585 -1.515 1.00 95.94 268 PHE A N 1
ATOM 2016 C CA . PHE A 1 268 ? 6.069 -9.923 -2.649 1.00 95.94 268 PHE A CA 1
ATOM 2017 C C . PHE A 1 268 ? 6.911 -10.376 -3.842 1.00 95.94 268 PHE A C 1
ATOM 2019 O O . PHE A 1 268 ? 7.722 -9.610 -4.355 1.00 95.94 268 PHE A O 1
ATOM 2026 N N . ASN A 1 269 ? 6.738 -11.633 -4.253 1.00 93.69 269 ASN A N 1
ATOM 2027 C CA . ASN A 1 269 ? 7.488 -12.297 -5.326 1.00 93.69 269 ASN A CA 1
ATOM 2028 C C . ASN A 1 269 ? 9.026 -12.190 -5.197 1.00 93.69 269 ASN A C 1
ATOM 2030 O O . ASN A 1 269 ? 9.769 -12.282 -6.171 1.00 93.69 269 ASN A O 1
ATOM 2034 N N . VAL A 1 270 ? 9.516 -11.999 -3.969 1.00 92.69 270 VAL A N 1
ATOM 2035 C CA . VAL A 1 270 ? 10.928 -11.775 -3.652 1.00 92.69 270 VAL A CA 1
ATOM 2036 C C . VAL A 1 270 ? 11.386 -12.713 -2.547 1.00 92.69 270 VAL A C 1
ATOM 2038 O O . VAL A 1 270 ? 10.643 -13.053 -1.627 1.00 92.69 270 VAL A O 1
ATOM 2041 N N . SER A 1 271 ? 12.655 -13.105 -2.635 1.00 90.56 271 SER A N 1
ATOM 2042 C CA . SER A 1 271 ? 13.344 -13.878 -1.606 1.00 90.56 271 SER A CA 1
ATOM 2043 C C . SER A 1 271 ? 14.280 -12.998 -0.777 1.00 90.56 271 SER A C 1
ATOM 2045 O O . SER A 1 271 ? 14.864 -12.036 -1.279 1.00 90.56 271 SER A O 1
ATOM 2047 N N . ALA A 1 272 ? 14.441 -13.347 0.497 1.00 91.75 272 ALA A N 1
ATOM 2048 C CA . ALA A 1 272 ? 15.441 -12.734 1.363 1.00 91.75 272 ALA A CA 1
ATOM 2049 C C . ALA A 1 272 ? 16.832 -13.327 1.107 1.00 91.75 272 ALA A C 1
ATOM 2051 O O . ALA A 1 272 ? 16.962 -14.513 0.791 1.00 91.75 272 ALA A O 1
ATOM 2052 N N . LEU A 1 273 ? 17.873 -12.504 1.263 1.00 92.00 273 LEU A N 1
ATOM 2053 C CA . LEU A 1 273 ? 19.256 -12.977 1.240 1.00 92.00 273 LEU A CA 1
ATOM 2054 C C . LEU A 1 273 ? 19.512 -13.935 2.423 1.00 92.00 273 LEU A C 1
ATOM 2056 O O . LEU A 1 273 ? 18.948 -13.723 3.499 1.00 92.00 273 LEU A O 1
ATOM 2060 N N . PRO A 1 274 ? 20.379 -14.959 2.279 1.00 92.56 274 PRO A N 1
ATOM 2061 C CA . PRO A 1 274 ? 20.663 -15.900 3.366 1.00 92.56 274 PRO A CA 1
ATOM 2062 C C . PRO A 1 274 ? 21.159 -15.216 4.647 1.00 92.56 274 PRO A C 1
ATOM 2064 O O . PRO A 1 274 ? 20.745 -15.583 5.740 1.00 92.56 274 PRO A O 1
ATOM 2067 N N . THR A 1 275 ? 21.979 -14.170 4.509 1.00 94.50 275 THR A N 1
ATOM 2068 C CA . THR A 1 275 ? 22.464 -13.360 5.637 1.00 94.50 275 THR A CA 1
ATOM 2069 C C . THR A 1 275 ? 21.328 -12.630 6.356 1.00 94.50 275 THR A C 1
ATOM 2071 O O . THR A 1 275 ? 21.280 -12.621 7.583 1.00 94.50 275 THR A O 1
ATOM 2074 N N . ALA A 1 276 ? 20.369 -12.083 5.602 1.00 93.31 276 ALA A N 1
ATOM 2075 C CA . ALA A 1 276 ? 19.198 -11.407 6.152 1.00 93.31 276 ALA A CA 1
ATOM 2076 C C . ALA A 1 276 ? 18.258 -12.383 6.880 1.00 93.31 276 ALA A C 1
ATOM 2078 O O . ALA A 1 276 ? 17.727 -12.041 7.931 1.00 93.31 276 ALA A O 1
ATOM 2079 N N . MET A 1 277 ? 18.093 -13.609 6.367 1.00 93.12 277 MET A N 1
ATOM 2080 C CA . MET A 1 277 ? 17.303 -14.655 7.034 1.00 93.12 277 MET A CA 1
ATOM 2081 C C . MET A 1 277 ? 17.899 -15.038 8.393 1.00 93.12 277 MET A C 1
ATOM 2083 O O . MET A 1 277 ? 17.180 -15.038 9.387 1.00 93.12 277 MET A O 1
ATOM 2087 N N . SER A 1 278 ? 19.210 -15.292 8.461 1.00 94.50 278 SER A N 1
ATOM 2088 C CA . SER A 1 278 ? 19.880 -15.609 9.731 1.00 94.50 278 SER A CA 1
ATOM 2089 C C . SER A 1 278 ? 19.812 -14.449 10.732 1.00 94.50 278 SER A C 1
ATOM 2091 O O . SER A 1 278 ? 19.617 -14.671 11.928 1.00 94.50 278 SER A O 1
ATOM 2093 N N . CYS A 1 279 ? 19.931 -13.208 10.250 1.00 93.50 279 CYS A N 1
ATOM 2094 C CA . CYS A 1 279 ? 19.774 -12.014 11.080 1.00 93.50 279 CYS A CA 1
ATOM 2095 C C . CYS A 1 279 ? 18.345 -11.909 11.645 1.00 93.50 279 CYS A C 1
ATOM 2097 O O . CYS A 1 279 ? 18.163 -11.694 12.843 1.00 93.50 279 CYS A O 1
ATOM 2099 N N . ALA A 1 280 ? 17.330 -12.155 10.814 1.00 93.88 280 ALA A N 1
ATOM 2100 C CA . ALA A 1 280 ? 15.930 -12.110 11.226 1.00 93.88 280 ALA A CA 1
ATOM 2101 C C . ALA A 1 280 ? 15.572 -13.199 12.247 1.00 93.88 280 ALA A C 1
ATOM 2103 O O . ALA A 1 280 ? 14.871 -12.907 13.211 1.00 93.88 280 ALA A O 1
ATOM 2104 N N . GLU A 1 281 ? 16.091 -14.420 12.083 1.00 93.62 281 GLU A N 1
ATOM 2105 C CA . GLU A 1 281 ? 15.920 -15.509 13.055 1.00 93.62 281 GLU A CA 1
ATOM 2106 C C . GLU A 1 281 ? 16.567 -15.176 14.403 1.00 93.62 281 GLU A C 1
ATOM 2108 O O . GLU A 1 281 ? 15.980 -15.426 15.453 1.00 93.62 281 GLU A O 1
ATOM 2113 N N . THR A 1 282 ? 17.749 -14.554 14.377 1.00 94.75 282 THR A N 1
ATOM 2114 C CA . THR A 1 282 ? 18.473 -14.148 15.593 1.00 94.75 282 THR A CA 1
ATOM 2115 C C . THR A 1 282 ? 17.731 -13.044 16.351 1.00 94.75 282 THR A C 1
ATOM 2117 O O . THR A 1 282 ? 17.709 -13.045 17.580 1.00 94.75 282 THR A O 1
ATOM 2120 N N . LYS A 1 283 ? 17.116 -12.108 15.621 1.00 93.56 283 LYS A N 1
ATOM 2121 C CA . LYS A 1 283 ? 16.444 -10.919 16.171 1.00 93.56 283 LYS A CA 1
ATOM 2122 C C . LYS A 1 283 ? 14.944 -11.101 16.403 1.00 93.56 283 LYS A C 1
ATOM 2124 O O . LYS A 1 283 ? 14.311 -10.251 17.017 1.00 93.56 283 LYS A O 1
ATOM 2129 N N . GLY A 1 284 ? 14.364 -12.195 15.913 1.00 92.75 284 GLY A N 1
ATOM 2130 C CA . GLY A 1 284 ? 12.930 -12.463 16.009 1.00 92.75 284 GLY A CA 1
ATOM 2131 C C . GLY A 1 284 ? 12.061 -11.579 15.107 1.00 92.75 284 GLY A C 1
ATOM 2132 O O . GLY A 1 284 ? 10.902 -11.330 15.436 1.00 92.75 284 GLY A O 1
ATOM 2133 N N . VAL A 1 285 ? 12.588 -11.096 13.975 1.00 94.19 285 VAL A N 1
ATOM 2134 C CA . VAL A 1 285 ? 11.820 -10.276 13.021 1.00 94.19 285 VAL A CA 1
ATOM 2135 C C . VAL A 1 285 ? 10.889 -11.166 12.194 1.00 94.19 285 VAL A C 1
ATOM 2137 O O . VAL A 1 285 ? 11.321 -12.131 11.563 1.00 94.19 285 VAL A O 1
ATOM 2140 N N . MET A 1 286 ? 9.598 -10.825 12.157 1.00 91.44 286 MET A N 1
ATOM 2141 C CA . MET A 1 286 ? 8.604 -11.563 11.375 1.00 91.44 286 MET A CA 1
ATOM 2142 C C . MET A 1 286 ? 8.726 -11.235 9.880 1.00 91.44 286 MET A C 1
ATOM 2144 O O . MET A 1 286 ? 8.449 -10.111 9.459 1.00 91.44 286 MET A O 1
ATOM 2148 N N . ILE A 1 287 ? 9.094 -12.235 9.073 1.00 94.31 287 ILE A N 1
ATOM 2149 C CA . ILE A 1 287 ? 9.144 -12.144 7.607 1.00 94.31 287 ILE A CA 1
ATOM 2150 C C . ILE A 1 287 ? 8.015 -12.984 7.009 1.00 94.31 287 ILE A C 1
ATOM 2152 O O . ILE A 1 287 ? 7.949 -14.192 7.242 1.00 94.31 287 ILE A O 1
ATOM 2156 N N . ARG A 1 288 ? 7.167 -12.371 6.178 1.00 93.75 288 ARG A N 1
ATOM 2157 C CA . ARG A 1 288 ? 6.086 -13.058 5.455 1.00 93.75 288 ARG A CA 1
ATOM 2158 C C . ARG A 1 288 ? 6.256 -12.910 3.944 1.00 93.75 288 ARG A C 1
ATOM 2160 O O . ARG A 1 288 ? 6.610 -11.838 3.458 1.00 93.75 288 ARG A O 1
ATOM 2167 N N . ARG A 1 289 ? 6.053 -14.001 3.197 1.00 94.56 289 ARG A N 1
ATOM 2168 C CA . ARG A 1 289 ? 6.251 -14.056 1.736 1.00 94.56 289 ARG A CA 1
ATOM 2169 C C . ARG A 1 289 ? 4.938 -14.318 1.019 1.00 94.56 289 ARG A C 1
ATOM 2171 O O . ARG A 1 289 ? 4.211 -15.233 1.395 1.00 94.56 289 ARG A O 1
ATOM 2178 N N . TYR A 1 290 ? 4.702 -13.592 -0.067 1.00 95.12 290 TYR A N 1
ATOM 2179 C CA . TYR A 1 290 ? 3.487 -13.691 -0.865 1.00 95.12 290 TYR A CA 1
ATOM 2180 C C . TYR A 1 290 ? 3.805 -13.685 -2.354 1.00 95.12 290 TYR A C 1
ATOM 2182 O O . TYR A 1 290 ? 4.767 -13.075 -2.812 1.00 95.12 290 TYR A O 1
ATOM 2190 N N . ASN A 1 291 ? 2.948 -14.352 -3.112 1.00 93.62 291 ASN A N 1
ATOM 2191 C CA . ASN A 1 291 ? 2.930 -14.350 -4.571 1.00 93.62 291 ASN A CA 1
ATOM 2192 C C . ASN A 1 291 ? 1.612 -13.796 -5.141 1.00 93.62 291 ASN A C 1
ATOM 2194 O O . ASN A 1 291 ? 1.508 -13.584 -6.342 1.00 93.62 291 ASN A O 1
ATOM 2198 N N . ILE A 1 292 ? 0.599 -13.590 -4.292 1.00 93.19 292 ILE A N 1
ATOM 2199 C CA . ILE A 1 292 ? -0.745 -13.145 -4.670 1.00 93.19 292 ILE A CA 1
ATOM 2200 C C . ILE A 1 292 ? -1.129 -11.975 -3.768 1.00 93.19 292 ILE A C 1
ATOM 2202 O O . ILE A 1 292 ? -1.046 -12.089 -2.544 1.00 93.19 292 ILE A O 1
ATOM 2206 N N . ILE A 1 293 ? -1.564 -10.867 -4.374 1.00 90.12 293 ILE A N 1
ATOM 2207 C CA . ILE A 1 293 ? -1.833 -9.612 -3.658 1.00 90.12 293 ILE A CA 1
ATOM 2208 C C . ILE A 1 293 ? -2.994 -9.738 -2.658 1.00 90.12 293 ILE A C 1
ATOM 2210 O O . ILE A 1 293 ? -2.910 -9.205 -1.560 1.00 90.12 293 ILE A O 1
ATOM 2214 N N . TYR A 1 294 ? -4.026 -10.526 -2.977 1.00 89.31 294 TYR A N 1
ATOM 2215 C CA . TYR A 1 294 ? -5.183 -10.742 -2.096 1.00 89.31 294 TYR A CA 1
ATOM 2216 C C . TYR A 1 294 ? -4.815 -11.456 -0.793 1.00 89.31 294 TYR A C 1
ATOM 2218 O O . TYR A 1 294 ? -5.245 -11.045 0.278 1.00 89.31 294 TYR A O 1
ATOM 2226 N N . ARG A 1 295 ? -3.931 -12.462 -0.867 1.00 91.56 295 ARG A N 1
ATOM 2227 C CA . ARG A 1 295 ? -3.433 -13.169 0.324 1.00 91.56 295 ARG A CA 1
ATOM 2228 C C . ARG A 1 295 ? -2.639 -12.245 1.240 1.00 91.56 295 ARG A C 1
ATOM 2230 O O . ARG A 1 295 ? -2.724 -12.371 2.452 1.00 91.56 295 ARG A O 1
ATOM 2237 N N . LEU A 1 296 ? -1.869 -11.323 0.658 1.00 91.69 296 LEU A N 1
ATOM 2238 C CA . LEU A 1 296 ? -1.161 -10.296 1.421 1.00 91.69 296 LEU A CA 1
ATOM 2239 C C . LEU A 1 296 ? -2.162 -9.388 2.140 1.00 91.69 296 LEU A C 1
ATOM 2241 O O . LEU A 1 296 ? -2.003 -9.123 3.325 1.00 91.69 296 LEU A O 1
ATOM 2245 N N . ALA A 1 297 ? -3.203 -8.945 1.439 1.00 90.12 297 ALA A N 1
ATOM 2246 C CA . ALA A 1 297 ? -4.233 -8.071 1.987 1.00 90.12 297 ALA A CA 1
ATOM 2247 C C . ALA A 1 297 ? -4.985 -8.718 3.165 1.00 90.12 297 ALA A C 1
ATOM 2249 O O . ALA A 1 297 ? -5.101 -8.126 4.238 1.00 90.12 297 ALA A O 1
ATOM 2250 N N . GLU A 1 298 ? -5.434 -9.963 2.991 1.00 88.88 298 GLU A N 1
ATOM 2251 C CA . GLU A 1 298 ? -6.101 -10.750 4.034 1.00 88.88 298 GLU A CA 1
ATOM 2252 C C . GLU A 1 298 ? -5.241 -10.898 5.289 1.00 88.88 298 GLU A C 1
ATOM 2254 O O . GLU A 1 298 ? -5.742 -10.762 6.405 1.00 88.88 298 GLU A O 1
ATOM 2259 N N . ASP A 1 299 ? -3.949 -11.138 5.101 1.00 91.75 299 ASP A N 1
ATOM 2260 C CA . ASP A 1 299 ? -3.018 -11.356 6.195 1.00 91.75 299 ASP A CA 1
ATOM 2261 C C . ASP A 1 299 ? -2.650 -10.045 6.911 1.00 91.75 299 ASP A C 1
ATOM 2263 O O . ASP A 1 299 ? -2.539 -10.004 8.135 1.00 91.75 299 ASP A O 1
ATOM 2267 N N . VAL A 1 300 ? -2.560 -8.926 6.180 1.00 91.31 300 VAL A N 1
ATOM 2268 C CA . VAL A 1 300 ? -2.461 -7.587 6.787 1.00 91.31 300 VAL A CA 1
ATOM 2269 C C . VAL A 1 300 ? -3.713 -7.276 7.609 1.00 91.31 300 VAL A C 1
ATOM 2271 O O . VAL A 1 300 ? -3.594 -6.789 8.730 1.00 91.31 300 VAL A O 1
ATOM 2274 N N . ARG A 1 301 ? -4.911 -7.616 7.119 1.00 89.12 301 ARG A N 1
ATOM 2275 C CA . ARG A 1 301 ? -6.154 -7.483 7.897 1.00 89.12 301 ARG A CA 1
ATOM 2276 C C . ARG A 1 301 ? -6.109 -8.321 9.178 1.00 89.12 301 ARG A C 1
ATOM 2278 O O . ARG A 1 301 ? -6.557 -7.855 10.222 1.00 89.12 301 ARG A O 1
ATOM 2285 N N . GLU A 1 302 ? -5.566 -9.535 9.133 1.00 89.38 302 GLU A N 1
ATOM 2286 C CA . GLU A 1 302 ? -5.381 -10.370 10.327 1.00 89.38 302 GLU A CA 1
ATOM 2287 C C . GLU A 1 302 ? -4.386 -9.752 11.322 1.00 89.38 302 GLU A C 1
ATOM 2289 O O . GLU A 1 302 ? -4.662 -9.716 12.521 1.00 89.38 302 GLU A O 1
ATOM 2294 N N . LEU A 1 303 ? -3.279 -9.186 10.832 1.00 90.25 303 LEU A N 1
ATOM 2295 C CA . LEU A 1 303 ? -2.311 -8.454 11.654 1.00 90.25 303 LEU A CA 1
ATOM 2296 C C . LEU A 1 303 ? -2.933 -7.233 12.341 1.00 90.25 303 LEU A C 1
ATOM 2298 O O . LEU A 1 303 ? -2.669 -6.997 13.521 1.00 90.25 303 LEU A O 1
ATOM 2302 N N . ILE A 1 304 ? -3.790 -6.491 11.635 1.00 89.12 304 ILE A N 1
ATOM 2303 C CA . ILE A 1 304 ? -4.533 -5.368 12.216 1.00 89.12 304 ILE A CA 1
ATOM 2304 C C . ILE A 1 304 ? -5.486 -5.874 13.305 1.00 89.12 304 ILE A C 1
ATOM 2306 O O . ILE A 1 304 ? -5.469 -5.360 14.422 1.00 89.12 304 ILE A O 1
ATOM 2310 N N . ASN A 1 305 ? -6.259 -6.929 13.028 1.00 88.38 305 ASN A N 1
ATOM 2311 C CA . ASN A 1 305 ? -7.171 -7.526 14.011 1.00 88.38 305 ASN A CA 1
ATOM 2312 C C . ASN A 1 305 ? -6.442 -7.997 15.278 1.00 88.38 305 ASN A C 1
ATOM 2314 O O . ASN A 1 305 ? -6.970 -7.856 16.377 1.00 88.38 305 ASN A O 1
ATOM 2318 N N . ALA A 1 306 ? -5.226 -8.529 15.140 1.00 87.50 306 ALA A N 1
ATOM 2319 C CA . ALA A 1 306 ? -4.405 -8.950 16.273 1.00 87.50 306 ALA A CA 1
ATOM 2320 C C . ALA A 1 306 ? -3.871 -7.771 17.106 1.00 87.50 306 ALA A C 1
ATOM 2322 O O . ALA A 1 306 ? -3.574 -7.938 18.289 1.00 87.50 306 ALA A O 1
ATOM 2323 N N . ARG A 1 307 ? -3.724 -6.588 16.495 1.00 86.75 307 ARG A N 1
ATOM 2324 C CA . ARG A 1 307 ? -3.227 -5.372 17.153 1.00 86.75 307 ARG A CA 1
ATOM 2325 C C . ARG A 1 307 ? -4.342 -4.555 17.807 1.00 86.75 307 ARG A C 1
ATOM 2327 O O . ARG A 1 307 ? -4.066 -3.800 18.738 1.00 86.75 307 ARG A O 1
ATOM 2334 N N . LEU A 1 308 ? -5.579 -4.701 17.336 1.00 86.12 308 LEU A N 1
ATOM 2335 C CA . LEU A 1 308 ? -6.724 -3.964 17.855 1.00 86.12 308 LEU A CA 1
ATOM 2336 C C . LEU A 1 308 ? -7.075 -4.378 19.293 1.00 86.12 308 LEU A C 1
ATOM 2338 O O . LEU A 1 308 ? -7.125 -5.573 19.603 1.00 86.12 308 LEU A O 1
ATOM 2342 N N . PRO A 1 309 ? -7.385 -3.411 20.175 1.00 83.56 309 PRO A N 1
ATOM 2343 C CA . PRO A 1 309 ? -7.892 -3.728 21.498 1.00 83.56 309 PRO A CA 1
ATOM 2344 C C . PRO A 1 309 ? -9.256 -4.433 21.383 1.00 83.56 309 PRO A C 1
ATOM 2346 O O . PRO A 1 309 ? -10.087 -4.051 20.550 1.00 83.56 309 PRO A O 1
ATOM 2349 N N . PRO A 1 310 ? -9.516 -5.464 22.207 1.00 82.94 310 PRO A N 1
ATOM 2350 C CA . PRO A 1 310 ? -10.786 -6.176 22.180 1.00 82.94 310 PRO A CA 1
ATOM 2351 C C . PRO A 1 310 ? -11.935 -5.259 22.610 1.00 82.94 310 PRO A C 1
ATOM 2353 O O . PRO A 1 310 ? -11.799 -4.462 23.541 1.00 82.94 310 PRO A O 1
ATOM 2356 N N . LEU A 1 311 ? -13.088 -5.414 21.960 1.00 84.38 311 LEU A N 1
ATOM 2357 C CA . LEU A 1 311 ? -14.306 -4.692 22.304 1.00 84.38 311 LEU A CA 1
ATOM 2358 C C . LEU A 1 311 ? -14.978 -5.381 23.498 1.00 84.38 311 LEU A C 1
ATOM 2360 O O . LEU A 1 311 ? -15.090 -6.607 23.543 1.00 84.38 311 LEU A O 1
ATOM 2364 N N . ILE A 1 312 ? -15.445 -4.599 24.470 1.00 86.06 312 ILE A N 1
ATOM 2365 C CA . ILE A 1 312 ? -16.240 -5.123 25.584 1.00 86.06 312 ILE A CA 1
ATOM 2366 C C . ILE A 1 312 ? -17.709 -5.088 25.164 1.00 86.06 312 ILE A C 1
ATOM 2368 O O . ILE A 1 312 ? -18.305 -4.016 25.085 1.00 86.06 312 ILE A O 1
ATOM 2372 N N . VAL A 1 313 ? -18.285 -6.260 24.895 1.00 86.38 313 VAL A N 1
ATOM 2373 C CA . VAL A 1 313 ? -19.679 -6.408 24.459 1.00 86.38 313 VAL A CA 1
ATOM 2374 C C . VAL A 1 313 ? -20.543 -6.896 25.616 1.00 86.38 313 VAL A C 1
ATOM 2376 O O . VAL A 1 313 ? -20.161 -7.790 26.377 1.00 86.38 313 VAL A O 1
ATOM 2379 N N . GLU A 1 314 ? -21.731 -6.311 25.746 1.00 87.62 314 GLU A N 1
ATOM 2380 C CA . GLU A 1 314 ? -22.750 -6.750 26.695 1.00 87.62 314 GLU A CA 1
ATOM 2381 C C . GLU A 1 314 ? -23.526 -7.943 26.124 1.00 87.62 314 GLU A C 1
ATOM 2383 O O . GLU A 1 314 ? -24.246 -7.814 25.135 1.00 87.62 314 GLU A O 1
ATOM 2388 N N . LYS A 1 315 ? -23.425 -9.110 26.768 1.00 86.44 315 LYS A N 1
ATOM 2389 C CA . LYS A 1 315 ? -24.252 -10.282 26.453 1.00 86.44 315 LYS A CA 1
ATOM 2390 C C . LYS A 1 315 ? -25.251 -10.546 27.562 1.00 86.44 315 LYS A C 1
ATOM 2392 O O . LYS A 1 315 ? -24.871 -10.791 28.704 1.00 86.44 315 LYS A O 1
ATOM 2397 N N . VAL A 1 316 ? -26.535 -10.523 27.234 1.00 88.38 316 VAL A N 1
ATOM 2398 C CA . VAL A 1 316 ? -27.604 -10.824 28.192 1.00 88.38 316 VAL A CA 1
ATOM 2399 C C . VAL A 1 316 ? -27.617 -12.324 28.488 1.00 88.38 316 VAL A C 1
ATOM 2401 O O . VAL A 1 316 ? -27.667 -13.140 27.572 1.00 88.38 316 VAL A O 1
ATOM 2404 N N . VAL A 1 317 ? -27.581 -12.685 29.771 1.00 89.12 317 VAL A N 1
ATOM 2405 C CA . VAL A 1 317 ? -27.561 -14.083 30.237 1.00 89.12 317 VAL A CA 1
ATOM 2406 C C . VAL A 1 317 ? -28.884 -14.496 30.874 1.00 89.12 317 VAL A C 1
ATOM 2408 O O . VAL A 1 317 ? -29.271 -15.664 30.789 1.00 89.12 317 VAL A O 1
ATOM 2411 N N . GLY A 1 318 ? -29.615 -13.560 31.482 1.00 88.75 318 GLY A N 1
ATOM 2412 C CA . GLY A 1 318 ? -30.898 -13.873 32.096 1.00 88.75 318 GLY A CA 1
ATOM 2413 C C . GLY A 1 318 ? -31.763 -12.661 32.395 1.00 88.75 318 GLY A C 1
ATOM 2414 O O . GLY A 1 318 ? -31.289 -11.534 32.490 1.00 88.75 318 GLY A O 1
ATOM 2415 N N . GLU A 1 319 ? -33.050 -12.921 32.569 1.00 91.06 319 GLU A N 1
ATOM 2416 C CA . GLU A 1 319 ? -34.077 -11.941 32.906 1.00 91.06 319 GLU A CA 1
ATOM 2417 C C . GLU A 1 319 ? -34.893 -12.459 34.092 1.00 91.06 319 GLU A C 1
ATOM 2419 O O . GLU A 1 319 ? -35.170 -13.660 34.208 1.00 91.06 319 GLU A O 1
ATOM 2424 N N . ALA A 1 320 ? -35.280 -11.557 34.986 1.00 91.19 320 ALA A N 1
ATOM 2425 C CA . ALA A 1 320 ? -36.122 -11.859 36.129 1.00 91.19 320 ALA A CA 1
ATOM 2426 C C . ALA A 1 320 ? -37.099 -10.727 36.407 1.00 91.19 320 ALA A C 1
ATOM 2428 O O . ALA A 1 320 ? -36.740 -9.559 36.341 1.00 91.19 320 ALA A O 1
ATOM 2429 N N . GLU A 1 321 ? -38.328 -11.076 36.756 1.00 92.56 321 GLU A N 1
ATOM 2430 C CA . GLU A 1 321 ? -39.368 -10.108 37.096 1.00 92.56 321 GLU A CA 1
ATOM 2431 C C . GLU A 1 321 ? -39.504 -10.000 38.616 1.00 92.56 321 GLU A C 1
ATOM 2433 O O . GLU A 1 321 ? -39.490 -11.017 39.320 1.00 92.56 321 GLU A O 1
ATOM 2438 N N . ILE A 1 322 ? -39.634 -8.775 39.128 1.00 91.94 322 ILE A N 1
ATOM 2439 C CA . ILE A 1 322 ? -39.826 -8.520 40.558 1.00 91.94 322 ILE A CA 1
ATOM 2440 C C . ILE A 1 322 ? -41.288 -8.753 40.934 1.00 91.94 322 ILE A C 1
ATOM 2442 O O . ILE A 1 322 ? -42.179 -8.033 40.485 1.00 91.94 322 ILE A O 1
ATOM 2446 N N . LEU A 1 323 ? -41.523 -9.706 41.834 1.00 91.31 323 LEU A N 1
ATOM 2447 C CA . LEU A 1 323 ? -42.855 -10.044 42.339 1.00 91.31 323 LEU A CA 1
ATOM 2448 C C . LEU A 1 323 ? -43.158 -9.349 43.667 1.00 91.31 323 LEU A C 1
ATOM 2450 O O . LEU A 1 323 ? -44.278 -8.903 43.903 1.00 91.31 323 LEU A O 1
ATOM 2454 N N . GLN A 1 324 ? -42.163 -9.262 44.552 1.00 90.12 324 GLN A N 1
ATOM 2455 C CA . GLN A 1 324 ? -42.350 -8.715 45.891 1.00 90.12 324 GLN A CA 1
ATOM 2456 C C . GLN A 1 324 ? -41.067 -8.076 46.420 1.00 90.12 324 GLN A C 1
ATOM 2458 O O . GLN A 1 324 ? -39.964 -8.521 46.121 1.00 90.12 324 GLN A O 1
ATOM 2463 N N . LEU A 1 325 ? -41.207 -7.040 47.246 1.00 90.25 325 LEU A N 1
ATOM 2464 C CA . LEU A 1 325 ? -40.089 -6.348 47.883 1.00 90.25 325 LEU A CA 1
ATOM 2465 C C . LEU A 1 325 ? -40.047 -6.662 49.375 1.00 90.25 325 LEU A C 1
ATOM 2467 O O . LEU A 1 325 ? -41.064 -6.601 50.067 1.00 90.25 325 LEU A O 1
ATOM 2471 N N . PHE A 1 326 ? -38.852 -6.954 49.873 1.00 88.25 326 PHE A N 1
ATOM 2472 C CA . PHE A 1 326 ? -38.590 -7.238 51.277 1.00 88.25 326 PHE A CA 1
ATOM 2473 C C . PHE A 1 326 ? -37.537 -6.276 51.825 1.00 88.25 326 PHE A C 1
ATOM 2475 O O . PHE A 1 326 ? -36.688 -5.767 51.097 1.00 88.25 326 PHE A O 1
ATOM 2482 N N . VAL A 1 327 ? -37.568 -6.041 53.137 1.00 87.00 327 VAL A N 1
ATOM 2483 C CA . VAL A 1 327 ? -36.533 -5.272 53.839 1.00 87.00 327 VAL A CA 1
ATOM 2484 C C . VAL A 1 327 ? -36.016 -6.112 54.994 1.00 87.00 327 VAL A C 1
ATOM 2486 O O . VAL A 1 327 ? -36.697 -6.282 56.007 1.00 87.00 327 VAL A O 1
ATOM 2489 N N . VAL A 1 328 ? -34.806 -6.645 54.841 1.00 86.06 328 VAL A N 1
ATOM 2490 C CA . VAL A 1 328 ? -34.158 -7.486 55.852 1.00 86.06 328 VAL A CA 1
ATOM 2491 C C . VAL A 1 328 ? -33.283 -6.612 56.747 1.00 86.06 328 VAL A C 1
ATOM 2493 O O . VAL A 1 328 ? -32.603 -5.705 56.273 1.00 86.06 328 VAL A O 1
ATOM 2496 N N . LYS A 1 329 ? -33.324 -6.852 58.060 1.00 83.62 329 LYS A N 1
ATOM 2497 C CA . LYS A 1 329 ? -32.484 -6.153 59.040 1.00 83.62 329 LYS A CA 1
ATOM 2498 C C . LYS A 1 329 ? -31.277 -7.024 59.372 1.00 83.62 329 LYS A C 1
ATOM 2500 O O . LYS A 1 329 ? -31.444 -8.037 60.045 1.00 83.62 329 LYS A O 1
ATOM 2505 N N . GLU A 1 330 ? -30.086 -6.625 58.941 1.00 77.38 330 GLU A N 1
ATOM 2506 C CA . GLU A 1 330 ? -28.844 -7.291 59.347 1.00 77.38 330 GLU A CA 1
ATOM 2507 C C . GLU A 1 330 ? -28.249 -6.615 60.596 1.00 77.38 330 GLU A C 1
ATOM 2509 O O . GLU A 1 330 ? -28.114 -5.382 60.632 1.00 77.38 330 GLU A O 1
ATOM 2514 N N . PRO A 1 331 ? -27.903 -7.387 61.645 1.00 71.94 331 PRO A N 1
ATOM 2515 C CA . PRO A 1 331 ? -27.251 -6.843 62.826 1.00 71.94 331 PRO A CA 1
ATOM 2516 C C . PRO A 1 331 ? -25.803 -6.463 62.491 1.00 71.94 331 PRO A C 1
ATOM 2518 O O . PRO A 1 331 ? -24.991 -7.313 62.137 1.00 71.94 331 PRO A O 1
ATOM 2521 N N . ARG A 1 332 ? -25.454 -5.179 62.634 1.00 68.44 332 ARG A N 1
ATOM 2522 C CA . ARG A 1 332 ? -24.052 -4.737 62.683 1.00 68.44 332 ARG A CA 1
ATOM 2523 C C . ARG A 1 332 ? -23.592 -4.777 64.133 1.00 68.44 332 ARG A C 1
ATOM 2525 O O . ARG A 1 332 ? -24.302 -4.261 64.993 1.00 68.44 332 ARG A O 1
ATOM 2532 N N . GLY A 1 333 ? -22.419 -5.360 64.393 1.00 54.44 333 GLY A N 1
ATOM 2533 C CA . GLY A 1 333 ? -21.847 -5.635 65.724 1.00 54.44 333 GLY A CA 1
ATOM 2534 C C . GLY A 1 333 ? -21.504 -4.420 66.605 1.00 54.44 333 GLY A C 1
ATOM 2535 O O . GLY A 1 333 ? -20.550 -4.486 67.368 1.00 54.44 333 GLY A O 1
ATOM 2536 N N . GLY A 1 334 ? -22.259 -3.321 66.508 1.00 57.91 334 GLY A N 1
ATOM 2537 C CA . GLY A 1 334 ? -22.099 -2.117 67.327 1.00 57.91 334 GLY A CA 1
ATOM 2538 C C . GLY A 1 334 ? -22.944 -0.897 66.917 1.00 57.91 334 GLY A C 1
ATOM 2539 O O . GLY A 1 334 ? -22.668 0.193 67.403 1.00 57.91 334 GLY A O 1
ATOM 2540 N N . GLY A 1 335 ? -23.953 -1.022 66.036 1.00 64.69 335 GLY A N 1
ATOM 2541 C CA . GLY A 1 335 ? -24.725 0.126 65.518 1.00 64.69 335 GLY A CA 1
ATOM 2542 C C . GLY A 1 335 ? -26.180 -0.195 65.150 1.00 64.69 335 GLY A C 1
ATOM 2543 O O . GLY A 1 335 ? -26.640 -1.322 65.330 1.00 64.69 335 GLY A O 1
ATOM 2544 N N . LYS A 1 336 ? -26.928 0.797 64.630 1.00 69.06 336 LYS A N 1
ATOM 2545 C CA . LYS A 1 336 ? -28.313 0.591 64.151 1.00 69.06 336 LYS A CA 1
ATOM 2546 C C . LYS A 1 336 ? -28.339 -0.525 63.086 1.00 69.06 336 LYS A C 1
ATOM 2548 O O . LYS A 1 336 ? -27.465 -0.535 62.218 1.00 69.06 336 LYS A O 1
ATOM 2553 N N . PRO A 1 337 ? -29.324 -1.446 63.123 1.00 70.62 337 PRO A N 1
ATOM 2554 C CA . PRO A 1 337 ? -29.399 -2.547 62.167 1.00 70.62 337 PRO A CA 1
ATOM 2555 C C . PRO A 1 337 ? -29.538 -2.016 60.737 1.00 70.62 337 PRO A C 1
ATOM 2557 O O . PRO A 1 337 ? -30.378 -1.148 60.473 1.00 70.62 337 PRO A O 1
ATOM 2560 N N . LEU A 1 338 ? -28.723 -2.545 59.822 1.00 77.12 338 LEU A N 1
ATOM 2561 C CA . LEU A 1 338 ? -28.734 -2.148 58.417 1.00 77.12 338 LEU A CA 1
ATOM 2562 C C . LEU A 1 338 ? -30.000 -2.698 57.758 1.00 77.12 338 LEU A C 1
ATOM 2564 O O . LEU A 1 338 ? -30.273 -3.895 57.835 1.00 77.12 338 LEU A O 1
ATOM 2568 N N . ARG A 1 339 ? -30.781 -1.824 57.121 1.00 80.75 339 ARG A N 1
ATOM 2569 C CA . ARG A 1 339 ? -31.960 -2.217 56.342 1.00 80.75 339 ARG A CA 1
ATOM 2570 C C . ARG A 1 339 ? -31.528 -2.497 54.910 1.00 80.75 339 ARG A C 1
ATOM 2572 O O . ARG A 1 339 ? -31.151 -1.571 54.200 1.00 80.75 339 ARG A O 1
ATOM 2579 N N . ILE A 1 340 ? -31.589 -3.757 54.507 1.00 82.94 340 ILE A N 1
ATOM 2580 C CA . ILE A 1 340 ? -31.204 -4.207 53.173 1.00 82.94 340 ILE A CA 1
ATOM 2581 C C . ILE A 1 340 ? -32.482 -4.427 52.359 1.00 82.94 340 ILE A C 1
ATOM 2583 O O . ILE A 1 340 ? -33.290 -5.280 52.741 1.00 82.94 340 ILE A O 1
ATOM 2587 N N . PRO A 1 341 ? -32.698 -3.667 51.272 1.00 85.94 341 PRO A N 1
ATOM 2588 C CA . PRO A 1 341 ? -33.765 -3.960 50.327 1.00 85.94 341 PRO A CA 1
ATOM 2589 C C . PRO A 1 341 ? -33.427 -5.252 49.574 1.00 85.94 341 PRO A C 1
ATOM 2591 O O . PRO A 1 341 ? -32.336 -5.397 49.024 1.00 85.94 341 PRO A O 1
ATOM 2594 N N . VAL A 1 342 ? -34.361 -6.199 49.573 1.00 88.31 342 VAL A N 1
ATOM 2595 C CA . VAL A 1 342 ? -34.251 -7.476 48.865 1.00 88.31 342 VAL A CA 1
ATOM 2596 C C . VAL A 1 342 ? -35.403 -7.558 47.873 1.00 88.31 342 VAL A C 1
ATOM 2598 O O . VAL A 1 342 ? -36.570 -7.497 48.266 1.00 88.31 342 VAL A O 1
ATOM 2601 N N . ALA A 1 343 ? -35.081 -7.708 46.593 1.00 88.56 343 ALA A N 1
ATOM 2602 C CA . ALA A 1 343 ? -36.069 -7.931 45.552 1.00 88.56 343 ALA A CA 1
ATOM 2603 C C . ALA A 1 343 ? -36.361 -9.436 45.448 1.00 88.56 343 ALA A C 1
ATOM 2605 O O . ALA A 1 343 ? -35.482 -10.227 45.106 1.00 88.56 343 ALA A O 1
ATOM 2606 N N . GLY A 1 344 ? -37.585 -9.838 45.779 1.00 91.88 344 GLY A N 1
ATOM 2607 C CA . GLY A 1 344 ? -38.116 -11.173 45.520 1.00 91.88 344 GLY A CA 1
ATOM 2608 C C . GLY A 1 344 ? -38.541 -11.273 44.063 1.00 91.88 344 GLY A C 1
ATOM 2609 O O . GLY A 1 344 ? -39.555 -10.698 43.665 1.00 91.88 344 GLY A O 1
ATOM 2610 N N . CYS A 1 345 ? -37.744 -11.977 43.271 1.00 92.06 345 CYS A N 1
ATOM 2611 C CA . CYS A 1 345 ? -37.875 -12.051 41.823 1.00 92.06 345 CYS A CA 1
ATOM 2612 C C . CYS A 1 345 ? -38.094 -13.496 41.378 1.00 92.06 345 CYS A C 1
ATOM 2614 O O . CYS A 1 345 ? -37.666 -14.431 42.054 1.00 92.06 345 CYS A O 1
ATOM 2616 N N . ARG A 1 346 ? -38.697 -13.688 40.207 1.00 92.31 346 ARG A N 1
ATOM 2617 C CA . ARG A 1 346 ? -38.740 -14.988 39.528 1.00 92.31 346 ARG A CA 1
ATOM 2618 C C . ARG A 1 346 ? -37.990 -14.887 38.208 1.00 92.31 346 ARG A C 1
ATOM 2620 O O . ARG A 1 346 ? -38.262 -13.993 37.412 1.00 92.31 346 ARG A O 1
ATOM 2627 N N . CYS A 1 347 ? -37.055 -15.804 37.969 1.00 91.75 347 CYS A N 1
ATOM 2628 C CA . CYS A 1 347 ? -36.306 -15.832 36.716 1.00 91.75 347 CYS A CA 1
ATOM 2629 C C . CYS A 1 347 ? -37.225 -16.257 35.558 1.00 91.75 347 CYS A C 1
ATOM 2631 O O . CYS A 1 347 ? -37.767 -17.364 35.560 1.00 91.75 347 CYS A O 1
ATOM 2633 N N . THR A 1 348 ? -37.415 -15.379 34.574 1.00 91.06 348 THR A N 1
ATOM 2634 C CA . THR A 1 348 ? -38.306 -15.595 33.424 1.00 91.06 348 THR A CA 1
ATOM 2635 C C . THR A 1 348 ? -37.556 -16.197 32.239 1.00 91.06 348 THR A C 1
ATOM 2637 O O . THR A 1 348 ? -38.080 -17.094 31.570 1.00 91.06 348 THR A O 1
ATOM 2640 N N . LYS A 1 349 ? -36.312 -15.763 31.999 1.00 88.88 349 LYS A N 1
ATOM 2641 C CA . LYS A 1 349 ? -35.451 -16.265 30.919 1.00 88.88 349 LYS A CA 1
ATOM 2642 C C . LYS A 1 349 ? -34.011 -16.446 31.391 1.00 88.88 349 LYS A C 1
ATOM 2644 O O . LYS A 1 349 ? -33.527 -15.689 32.225 1.00 88.88 349 LYS A O 1
ATOM 2649 N N . GLY A 1 350 ? -33.323 -17.424 30.807 1.00 87.50 350 GLY A N 1
ATOM 2650 C CA . GLY A 1 350 ? -31.897 -17.644 31.034 1.00 87.50 350 GLY A CA 1
ATOM 2651 C C . GLY A 1 350 ? -31.545 -18.023 32.475 1.00 87.50 350 GLY A C 1
ATOM 2652 O O . GLY A 1 350 ? -32.241 -18.830 33.102 1.00 87.50 350 GLY A O 1
ATOM 2653 N N . GLN A 1 351 ? -30.434 -17.473 32.965 1.00 88.50 351 GLN A N 1
ATOM 2654 C CA . GLN A 1 351 ? -29.887 -17.753 34.291 1.00 88.50 351 GLN A CA 1
ATOM 2655 C C . GLN A 1 351 ? -29.389 -16.462 34.955 1.00 88.50 351 GLN A C 1
ATOM 2657 O O . GLN A 1 351 ? -28.760 -15.625 34.314 1.00 88.50 351 GLN A O 1
ATOM 2662 N N . LEU A 1 352 ? -29.656 -16.300 36.251 1.00 88.81 352 LEU A N 1
ATOM 2663 C CA . LEU A 1 352 ? -29.087 -15.221 37.064 1.00 88.81 352 LEU A CA 1
ATOM 2664 C C . LEU A 1 352 ? -27.795 -15.708 37.713 1.00 88.81 352 LEU A C 1
ATOM 2666 O O . LEU A 1 352 ? -27.755 -16.840 38.197 1.00 88.81 352 LEU A O 1
ATOM 2670 N N . ILE A 1 353 ? -26.761 -14.867 37.747 1.00 86.88 353 ILE A N 1
ATOM 2671 C CA . ILE A 1 353 ? -25.419 -15.245 38.213 1.00 86.88 353 ILE A CA 1
ATOM 2672 C C . ILE A 1 353 ? -24.927 -14.276 39.290 1.00 86.88 353 ILE A C 1
ATOM 2674 O O . ILE A 1 353 ? -24.917 -13.058 39.096 1.00 86.88 353 ILE A O 1
ATOM 2678 N N . ALA A 1 354 ? -24.482 -14.806 40.426 1.00 81.00 354 ALA A N 1
ATOM 2679 C CA . ALA A 1 354 ? -23.945 -14.024 41.530 1.00 81.00 354 ALA A CA 1
ATOM 2680 C C . ALA A 1 354 ? -22.415 -13.919 41.464 1.00 81.00 354 ALA A C 1
ATOM 2682 O O . ALA A 1 354 ? -21.700 -14.921 41.538 1.00 81.00 354 ALA A O 1
ATOM 2683 N N . GLY A 1 355 ? -21.914 -12.683 41.389 1.00 69.44 355 GLY A N 1
ATOM 2684 C CA . GLY A 1 355 ? -20.495 -12.366 41.554 1.00 69.44 355 GLY A CA 1
ATOM 2685 C C . GLY A 1 355 ? -19.553 -13.108 40.595 1.00 69.44 355 GLY A C 1
ATOM 2686 O O . GLY A 1 355 ? -19.940 -13.519 39.503 1.00 69.44 355 GLY A O 1
ATOM 2687 N N . GLN A 1 356 ? -18.289 -13.251 41.010 1.00 64.56 356 GLN A N 1
ATOM 2688 C CA . GLN A 1 356 ? -17.233 -13.899 40.219 1.00 64.56 356 GLN A CA 1
ATOM 2689 C C . GLN A 1 356 ? -17.253 -15.438 40.312 1.00 64.56 356 GLN A C 1
ATOM 2691 O O . GLN A 1 356 ? -16.815 -16.108 39.378 1.00 64.56 356 GLN A O 1
ATOM 2696 N N . SER A 1 357 ? -17.771 -16.021 41.401 1.00 59.75 357 SER A N 1
ATOM 2697 C CA . SER A 1 357 ? -17.825 -17.484 41.587 1.00 59.75 357 SER A CA 1
ATOM 2698 C C . SER A 1 357 ? -18.846 -18.151 40.661 1.00 59.75 357 SER A C 1
ATOM 2700 O O . SER A 1 357 ? -18.528 -19.134 39.988 1.00 59.75 357 SER A O 1
ATOM 2702 N N . GLY A 1 358 ? -20.047 -17.573 40.539 1.00 59.09 358 GLY A N 1
ATOM 2703 C CA . GLY A 1 358 ? -21.040 -18.025 39.562 1.00 59.09 358 GLY A CA 1
ATOM 2704 C C . GLY A 1 358 ? -20.590 -17.806 38.113 1.00 59.09 358 GLY A C 1
ATOM 2705 O O . GLY A 1 358 ? -20.956 -18.567 37.224 1.00 59.09 358 GLY A O 1
ATOM 2706 N N . LEU A 1 359 ? -19.739 -16.805 37.875 1.00 64.62 359 LEU A N 1
ATOM 2707 C CA . LEU A 1 359 ? -19.211 -16.489 36.550 1.00 64.62 359 LEU A CA 1
ATOM 2708 C C . LEU A 1 359 ? -18.246 -17.559 36.021 1.00 64.62 359 LEU A C 1
ATOM 2710 O O . LEU A 1 359 ? -18.315 -17.905 34.845 1.00 64.62 359 LEU A O 1
ATOM 2714 N N . ARG A 1 360 ? -17.378 -18.111 36.880 1.00 64.44 360 ARG A N 1
ATOM 2715 C CA . ARG A 1 360 ? -16.443 -19.187 36.497 1.00 64.44 360 ARG A CA 1
ATOM 2716 C C . ARG A 1 360 ? -17.180 -20.459 36.086 1.00 64.44 360 ARG A C 1
ATOM 2718 O O . ARG A 1 360 ? -16.922 -20.992 35.014 1.00 64.44 360 ARG A O 1
ATOM 2725 N N . SER A 1 361 ? -18.145 -20.884 36.903 1.00 62.91 361 SER A N 1
ATOM 2726 C CA . SER A 1 361 ? -18.966 -22.067 36.607 1.00 62.91 361 SER A CA 1
ATOM 2727 C C . SER A 1 361 ? -19.840 -21.886 35.363 1.00 62.91 361 SER A C 1
ATOM 2729 O O . SER A 1 361 ? -20.094 -22.849 34.644 1.00 62.91 361 SER A O 1
ATOM 2731 N N . PHE A 1 362 ? -20.286 -20.663 35.067 1.00 66.69 362 PHE A N 1
ATOM 2732 C CA . PHE A 1 362 ? -21.003 -20.376 33.826 1.00 66.69 362 PHE A CA 1
ATOM 2733 C C . PHE A 1 362 ? -20.077 -20.367 32.601 1.00 66.69 362 PHE A C 1
ATOM 2735 O O . PHE A 1 362 ? -20.419 -20.964 31.584 1.00 66.69 362 PHE A O 1
ATOM 2742 N N . SER A 1 363 ? -18.900 -19.741 32.707 1.00 62.59 363 SER A N 1
ATOM 2743 C CA . SER A 1 363 ? -17.913 -19.663 31.621 1.00 62.59 363 SER A CA 1
ATOM 2744 C C . SER A 1 363 ? -17.474 -21.051 31.132 1.00 62.59 363 SER A C 1
ATOM 2746 O O . SER A 1 363 ? -17.538 -21.323 29.933 1.00 62.59 363 SER A O 1
ATOM 2748 N N . GLU A 1 364 ? -17.157 -21.971 32.054 1.00 62.81 364 GLU A N 1
ATOM 2749 C CA . GLU A 1 364 ? -16.773 -23.357 31.724 1.00 62.81 364 GLU A CA 1
ATOM 2750 C C . GLU A 1 364 ? -17.869 -24.123 30.968 1.00 62.81 364 GLU A C 1
ATOM 2752 O O . GLU A 1 364 ? -17.574 -24.922 30.082 1.00 62.81 364 GLU A O 1
ATOM 2757 N N . ASN A 1 365 ? -19.139 -23.866 31.287 1.00 62.06 365 ASN A N 1
ATOM 2758 C CA . ASN A 1 365 ? -20.269 -24.577 30.690 1.00 62.06 365 ASN A CA 1
ATOM 2759 C C . ASN A 1 365 ? -20.752 -23.963 29.367 1.00 62.06 365 ASN A C 1
ATOM 2761 O O . ASN A 1 365 ? -21.357 -24.665 28.560 1.00 62.06 365 ASN A O 1
ATOM 2765 N N . ALA A 1 366 ? -20.533 -22.663 29.151 1.00 61.56 366 ALA A N 1
ATOM 2766 C CA . ALA A 1 366 ? -21.128 -21.923 28.039 1.00 61.56 366 ALA A CA 1
ATOM 2767 C C . ALA A 1 366 ? -20.171 -21.659 26.864 1.00 61.56 366 ALA A C 1
ATOM 2769 O O . ALA A 1 366 ? -20.608 -21.101 25.857 1.00 61.56 366 ALA A O 1
ATOM 2770 N N . SER A 1 367 ? -18.885 -22.032 26.952 1.00 62.78 367 SER A N 1
ATOM 2771 C CA . SER A 1 367 ? -17.860 -21.712 25.933 1.00 62.78 367 SER A CA 1
ATOM 2772 C C . SER A 1 367 ? -17.825 -20.222 25.542 1.00 62.78 367 SER A C 1
ATOM 2774 O O . SER A 1 367 ? -17.507 -19.860 24.411 1.00 62.78 367 SER A O 1
ATOM 2776 N N . LEU A 1 368 ? -18.206 -19.342 26.473 1.00 63.12 368 LEU A N 1
ATOM 2777 C CA . LEU A 1 368 ? -18.125 -17.898 26.284 1.00 63.12 368 LEU A CA 1
ATOM 2778 C C . LEU A 1 368 ? -16.659 -17.468 26.440 1.00 63.12 368 LEU A C 1
ATOM 2780 O O . LEU A 1 368 ? -15.946 -18.030 27.265 1.00 63.12 368 LEU A O 1
ATOM 2784 N N . GLY A 1 369 ? -16.220 -16.489 25.643 1.00 63.12 369 GLY A N 1
ATOM 2785 C CA . GLY A 1 369 ? -14.857 -15.941 25.702 1.00 63.12 369 GLY A CA 1
ATOM 2786 C C . GLY A 1 369 ? -14.506 -15.296 27.050 1.00 63.12 369 GLY A C 1
ATOM 2787 O O . GLY A 1 369 ? -15.241 -15.423 28.025 1.00 63.12 369 GLY A O 1
ATOM 2788 N N . ASP A 1 370 ? -13.393 -14.563 27.111 1.00 68.06 370 ASP A N 1
ATOM 2789 C CA . ASP A 1 370 ? -12.910 -13.958 28.359 1.00 68.06 370 ASP A CA 1
ATOM 2790 C C . ASP A 1 370 ? -13.941 -13.007 28.980 1.00 68.06 370 ASP A C 1
ATOM 2792 O O . ASP A 1 370 ? -14.194 -11.892 28.506 1.00 68.06 370 ASP A O 1
ATOM 2796 N N . VAL A 1 371 ? -14.539 -13.464 30.078 1.00 72.06 371 VAL A N 1
ATOM 2797 C CA . VAL A 1 371 ? -15.576 -12.731 30.786 1.00 72.06 371 VAL A CA 1
ATOM 2798 C C . VAL A 1 371 ? -14.967 -11.773 31.805 1.00 72.06 371 VAL A C 1
ATOM 2800 O O . VAL A 1 371 ? -14.222 -12.183 32.692 1.00 72.06 371 VAL A O 1
ATOM 2803 N N . VAL A 1 372 ? -15.333 -10.494 31.718 1.00 74.69 372 VAL A N 1
ATOM 2804 C CA . VAL A 1 372 ? -14.790 -9.422 32.564 1.00 74.69 372 VAL A CA 1
ATOM 2805 C C . VAL A 1 372 ? -15.584 -9.264 33.856 1.00 74.69 372 VAL A C 1
ATOM 2807 O O . VAL A 1 372 ? -15.006 -9.232 34.941 1.00 74.69 372 VAL A O 1
ATOM 2810 N N . ALA A 1 373 ? -16.909 -9.141 33.754 1.00 78.56 373 ALA A N 1
ATOM 2811 C CA . ALA A 1 373 ? -17.769 -8.880 34.904 1.00 78.56 373 ALA A CA 1
ATOM 2812 C C . ALA A 1 373 ? -19.230 -9.275 34.649 1.00 78.56 373 ALA A C 1
ATOM 2814 O O . ALA A 1 373 ? -19.706 -9.263 33.513 1.00 78.56 373 ALA A O 1
ATOM 2815 N N . THR A 1 374 ? -19.949 -9.565 35.735 1.00 82.44 374 THR A N 1
ATOM 2816 C CA . THR A 1 374 ? -21.411 -9.701 35.761 1.00 82.44 374 THR A CA 1
ATOM 2817 C C . THR A 1 374 ? -22.037 -8.376 36.180 1.00 82.44 374 THR A C 1
ATOM 2819 O O . THR A 1 374 ? -21.642 -7.776 37.181 1.00 82.44 374 THR A O 1
ATOM 2822 N N . CYS A 1 375 ? -23.009 -7.901 35.412 1.00 86.12 375 CYS A N 1
ATOM 2823 C CA . CYS A 1 375 ? -23.730 -6.663 35.673 1.00 86.12 375 CYS A CA 1
ATOM 2824 C C . CYS A 1 375 ? -25.240 -6.898 35.585 1.00 86.12 375 CYS A C 1
ATOM 2826 O O . CYS A 1 375 ? -25.734 -7.828 34.949 1.00 86.12 375 CYS A O 1
ATOM 2828 N N . TYR A 1 376 ? -25.977 -6.041 36.273 1.00 87.12 376 TYR A N 1
ATOM 2829 C CA . TYR A 1 376 ? -27.426 -6.056 36.327 1.00 87.12 376 TYR A CA 1
ATOM 2830 C C . TYR A 1 376 ? -27.954 -4.689 35.931 1.00 87.12 376 TYR A C 1
ATOM 2832 O O . TYR A 1 376 ? -27.442 -3.668 36.394 1.00 87.12 376 TYR A O 1
ATOM 2840 N N . ARG A 1 377 ? -29.008 -4.676 35.121 1.00 87.31 377 ARG A N 1
ATOM 2841 C CA . ARG A 1 377 ? -29.811 -3.481 34.863 1.00 87.31 377 ARG A CA 1
ATOM 2842 C C . ARG A 1 377 ? -31.250 -3.707 35.272 1.00 87.31 377 ARG A C 1
ATOM 2844 O O . ARG A 1 377 ? -31.750 -4.829 35.214 1.00 87.31 377 ARG A O 1
ATOM 2851 N N . VAL A 1 378 ? -31.894 -2.631 35.701 1.00 85.56 378 VAL A N 1
ATOM 2852 C CA . VAL A 1 378 ? -33.299 -2.630 36.106 1.00 85.56 378 VAL A CA 1
ATOM 2853 C C . VAL A 1 378 ? -34.067 -1.773 35.117 1.00 85.56 378 VAL A C 1
ATOM 2855 O O . VAL A 1 378 ? -33.752 -0.595 34.937 1.00 85.56 378 VAL A O 1
ATOM 2858 N N . ILE A 1 379 ? -35.057 -2.379 34.477 1.00 86.56 379 ILE A N 1
ATOM 2859 C CA . ILE A 1 379 ? -35.881 -1.790 33.429 1.00 86.56 379 ILE A CA 1
ATOM 2860 C C . ILE A 1 379 ? -37.316 -1.745 33.941 1.00 86.56 379 ILE A C 1
ATOM 2862 O O . ILE A 1 379 ? -37.840 -2.743 34.434 1.00 86.56 379 ILE A O 1
ATOM 2866 N N . ARG A 1 380 ? -37.955 -0.584 33.824 1.00 84.31 380 ARG A N 1
ATOM 2867 C CA . ARG A 1 380 ? -39.376 -0.415 34.103 1.00 84.31 380 ARG A CA 1
ATOM 2868 C C . ARG A 1 380 ? -40.143 -0.439 32.782 1.00 84.31 380 ARG A C 1
ATOM 2870 O O . ARG A 1 380 ? -40.022 0.530 32.027 1.00 84.31 380 ARG A O 1
ATOM 2877 N N . PRO A 1 381 ? -40.916 -1.503 32.504 1.00 79.06 381 PRO A N 1
ATOM 2878 C CA . PRO A 1 381 ? -41.688 -1.585 31.275 1.00 79.06 381 PRO A CA 1
ATOM 2879 C C . PRO A 1 381 ? -42.820 -0.556 31.282 1.00 79.06 381 PRO A C 1
ATOM 2881 O O . PRO A 1 381 ? -43.538 -0.402 32.279 1.00 79.06 381 PRO A O 1
ATOM 2884 N N . SER A 1 382 ? -43.002 0.152 30.171 1.00 70.50 382 SER A N 1
ATOM 2885 C CA . SER A 1 382 ? -44.153 1.033 29.986 1.00 70.50 382 SER A CA 1
ATOM 2886 C C . SER A 1 382 ? -45.392 0.180 29.715 1.00 70.50 382 SER A C 1
ATOM 2888 O O . SER A 1 382 ? -45.494 -0.554 28.738 1.00 70.50 382 SER A O 1
ATOM 2890 N N . ARG A 1 383 ? -46.374 0.225 30.620 1.00 56.56 383 ARG A N 1
ATOM 2891 C CA . ARG A 1 383 ? -47.650 -0.469 30.407 1.00 56.56 383 ARG A CA 1
ATOM 2892 C C . ARG A 1 383 ? -48.461 0.264 29.337 1.00 56.56 383 ARG A C 1
ATOM 2894 O O . ARG A 1 383 ? -49.297 1.100 29.675 1.00 56.56 383 ARG A O 1
ATOM 2901 N N . THR A 1 384 ? -48.282 -0.075 28.065 1.00 41.25 384 THR A N 1
ATOM 2902 C CA . THR A 1 384 ? -49.341 0.121 27.071 1.00 41.25 384 THR A CA 1
ATOM 2903 C C . THR A 1 384 ? -50.434 -0.902 27.363 1.00 41.25 384 THR A C 1
ATOM 2905 O O . THR A 1 384 ? -50.228 -2.114 27.353 1.00 41.25 384 THR A O 1
ATOM 2908 N N . SER A 1 385 ? -51.613 -0.407 27.725 1.00 35.44 385 SER A N 1
ATOM 2909 C CA . SER A 1 385 ? -52.809 -1.239 27.833 1.00 35.44 385 SER A CA 1
ATOM 2910 C C . SER A 1 385 ? -53.129 -1.827 26.451 1.00 35.44 385 SER A C 1
ATOM 2912 O O . SER A 1 385 ? -52.964 -1.127 25.451 1.00 35.44 385 SER A O 1
ATOM 2914 N N . PRO A 1 386 ? -53.583 -3.090 26.350 1.00 39.41 386 PRO A N 1
ATOM 2915 C CA . PRO A 1 386 ? -53.966 -3.658 25.068 1.00 39.41 386 PRO A CA 1
ATOM 2916 C C . PRO A 1 386 ? -55.265 -2.984 24.615 1.00 39.41 386 PRO A C 1
ATOM 2918 O O . PRO A 1 386 ? -56.355 -3.346 25.057 1.00 39.41 386 PRO A O 1
ATOM 2921 N N . ALA A 1 387 ? -55.161 -1.972 23.756 1.00 33.56 387 ALA A N 1
ATOM 2922 C CA . ALA A 1 387 ? -56.298 -1.503 22.983 1.00 33.56 387 ALA A CA 1
ATOM 2923 C C . ALA A 1 387 ? -56.580 -2.529 21.875 1.00 33.56 387 ALA A C 1
ATOM 2925 O O . ALA A 1 387 ? -55.690 -2.893 21.108 1.00 33.56 387 ALA A O 1
ATOM 2926 N N . LEU A 1 388 ? -57.823 -3.014 21.833 1.00 37.97 388 LEU A N 1
ATOM 2927 C CA . LEU A 1 388 ? -58.375 -3.862 20.779 1.00 37.97 388 LEU A CA 1
ATOM 2928 C C . LEU A 1 388 ? -58.063 -3.266 19.393 1.00 37.97 388 LEU A C 1
ATOM 2930 O O . LEU A 1 388 ? -58.635 -2.240 19.028 1.00 37.97 388 LEU A O 1
ATOM 2934 N N . HIS A 1 389 ? -57.244 -3.947 18.592 1.00 32.56 389 HIS A N 1
ATOM 2935 C CA . HIS A 1 389 ? -57.225 -3.761 17.144 1.00 32.56 389 HIS A CA 1
ATOM 2936 C C . HIS A 1 389 ? -57.356 -5.111 16.432 1.00 32.56 389 HIS A C 1
ATOM 2938 O O . HIS A 1 389 ? -56.753 -6.112 16.811 1.00 32.56 389 HIS A O 1
ATOM 2944 N N . SER A 1 390 ? -58.251 -5.112 15.446 1.00 31.03 390 SER A N 1
ATOM 2945 C CA . SER A 1 390 ? -58.640 -6.212 14.565 1.00 31.03 390 SER A CA 1
ATOM 2946 C C . SER A 1 390 ? -57.477 -6.733 13.711 1.00 31.03 390 SER A C 1
ATOM 2948 O O . SER A 1 390 ? -56.553 -5.970 13.430 1.00 31.03 390 SER A O 1
ATOM 2950 N N . PRO A 1 391 ? -57.539 -7.989 13.232 1.00 35.16 391 PRO A N 1
ATOM 2951 C CA . PRO A 1 391 ? -56.469 -8.578 12.446 1.00 35.16 391 PRO A CA 1
ATOM 2952 C C . PRO A 1 391 ? -56.557 -8.097 10.994 1.00 35.16 391 PRO A C 1
ATOM 2954 O O . PRO A 1 391 ? -57.591 -8.257 10.347 1.00 35.16 391 PRO A O 1
ATOM 2957 N N . THR A 1 392 ? -55.463 -7.556 10.469 1.00 30.70 392 THR A N 1
ATOM 2958 C CA . THR A 1 392 ? -55.207 -7.540 9.025 1.00 30.70 392 THR A CA 1
ATOM 2959 C C . THR A 1 392 ? -53.759 -7.924 8.779 1.00 30.70 392 THR A C 1
ATOM 2961 O O . THR A 1 392 ? -52.846 -7.359 9.379 1.00 30.70 392 THR A O 1
ATOM 2964 N N . ASP A 1 393 ? -53.608 -8.928 7.924 1.00 33.09 393 ASP A N 1
ATOM 2965 C CA . ASP A 1 393 ? -52.381 -9.618 7.557 1.00 33.09 393 ASP A CA 1
ATOM 2966 C C . ASP A 1 393 ? -51.306 -8.698 6.968 1.00 33.09 393 ASP A C 1
ATOM 2968 O O . ASP A 1 393 ? -51.580 -7.903 6.070 1.00 33.09 393 ASP A O 1
ATOM 2972 N N . ALA A 1 394 ? -50.056 -8.907 7.385 1.00 28.92 394 ALA A N 1
ATOM 2973 C CA . ALA A 1 394 ? -48.889 -8.730 6.525 1.00 28.92 394 ALA A CA 1
ATOM 2974 C C . ALA A 1 394 ? -47.726 -9.584 7.050 1.00 28.92 394 ALA A C 1
ATOM 2976 O O . ALA A 1 394 ? -47.226 -9.399 8.157 1.00 28.92 394 ALA A O 1
ATOM 2977 N N . VAL A 1 395 ? -47.326 -10.552 6.229 1.00 33.94 395 VAL A N 1
ATOM 2978 C CA . VAL A 1 395 ? -46.159 -11.417 6.407 1.00 33.94 395 VAL A CA 1
ATOM 2979 C C . VAL A 1 395 ? -44.900 -10.627 6.044 1.00 33.94 395 VAL A C 1
ATOM 2981 O O . VAL A 1 395 ? -44.797 -10.130 4.926 1.00 33.94 395 VAL A O 1
ATOM 2984 N N . SER A 1 396 ? -43.913 -10.582 6.942 1.00 28.55 396 SER A N 1
ATOM 2985 C CA . SER A 1 396 ? -42.522 -10.275 6.590 1.00 28.55 396 SER A CA 1
ATOM 2986 C C . SER A 1 396 ? -41.577 -11.218 7.331 1.00 28.55 396 SER A C 1
ATOM 2988 O O . SER A 1 396 ? -41.505 -11.245 8.558 1.00 28.55 396 SER A O 1
ATOM 2990 N N . THR A 1 397 ? -40.888 -12.027 6.542 1.00 27.50 397 THR A N 1
ATOM 2991 C CA . THR A 1 397 ? -39.913 -13.047 6.913 1.00 27.50 397 THR A CA 1
ATOM 2992 C C . THR A 1 397 ? -38.558 -12.452 7.305 1.00 27.50 397 THR A C 1
ATOM 2994 O O . THR A 1 397 ? -37.964 -11.735 6.510 1.00 27.50 397 THR A O 1
ATOM 2997 N N . GLY A 1 398 ? -38.045 -12.874 8.467 1.00 25.81 398 GLY A N 1
ATOM 2998 C CA . GLY A 1 398 ? -36.628 -13.177 8.719 1.00 25.81 398 GLY A CA 1
ATOM 2999 C C . GLY A 1 398 ? -35.656 -12.026 9.010 1.00 25.81 398 GLY A C 1
ATOM 3000 O O . GLY A 1 398 ? -35.187 -11.364 8.095 1.00 25.81 398 GLY A O 1
ATOM 3001 N N . SER A 1 399 ? -35.216 -11.904 10.269 1.00 25.28 399 SER A N 1
ATOM 3002 C CA . SER A 1 399 ? -33.784 -11.885 10.642 1.00 25.28 399 SER A CA 1
ATOM 3003 C C . SER A 1 399 ? -33.589 -11.822 12.169 1.00 25.28 399 SER A C 1
ATOM 3005 O O . SER A 1 399 ? -34.244 -11.055 12.860 1.00 25.28 399 SER A O 1
ATOM 3007 N N . HIS A 1 400 ? -32.712 -12.708 12.653 1.00 29.28 400 HIS A N 1
ATOM 3008 C CA . HIS A 1 400 ? -32.001 -12.772 13.939 1.00 29.28 400 HIS A CA 1
ATOM 3009 C C . HIS A 1 400 ? -32.633 -12.175 15.216 1.00 29.28 400 HIS A C 1
ATOM 3011 O O . HIS A 1 400 ? -32.720 -10.965 15.409 1.00 29.28 400 HIS A O 1
ATOM 3017 N N . ASP A 1 401 ? -32.930 -13.082 16.156 1.00 26.05 401 ASP A N 1
ATOM 3018 C CA . ASP A 1 401 ? -33.292 -12.834 17.554 1.00 26.05 401 ASP A CA 1
ATOM 3019 C C . ASP A 1 401 ? -32.233 -11.998 18.301 1.00 26.05 401 ASP A C 1
ATOM 3021 O O . ASP A 1 401 ? -31.372 -12.514 19.014 1.00 26.05 401 ASP A O 1
ATOM 3025 N N . THR A 1 402 ? -32.342 -10.680 18.192 1.00 32.59 402 THR A N 1
ATOM 3026 C CA . THR A 1 402 ? -31.791 -9.721 19.155 1.00 32.59 402 THR A CA 1
ATOM 3027 C C . THR A 1 402 ? -32.968 -8.981 19.771 1.00 32.59 402 THR A C 1
ATOM 3029 O O . THR A 1 402 ? -33.433 -7.966 19.263 1.00 32.59 402 THR A O 1
ATOM 3032 N N . ILE A 1 403 ? -33.506 -9.549 20.852 1.00 33.75 403 ILE A N 1
ATOM 3033 C CA . ILE A 1 403 ? -34.633 -8.976 21.594 1.00 33.75 403 ILE A CA 1
ATOM 3034 C C . ILE A 1 403 ? -34.079 -7.838 22.455 1.00 33.75 403 ILE A C 1
ATOM 3036 O O . ILE A 1 403 ? -33.569 -8.053 23.554 1.00 33.75 403 ILE A O 1
ATOM 3040 N N . GLY A 1 404 ? -34.112 -6.635 21.886 1.00 37.69 404 GLY A N 1
ATOM 3041 C CA . GLY A 1 404 ? -33.712 -5.389 22.522 1.00 37.69 404 GLY A CA 1
ATOM 3042 C C . GLY A 1 404 ? -34.851 -4.747 23.313 1.00 37.69 404 GLY A C 1
ATOM 3043 O O . GLY A 1 404 ? -36.029 -4.945 23.024 1.00 37.69 404 GLY A O 1
ATOM 3044 N N . ILE A 1 405 ? -34.449 -3.971 24.316 1.00 52.00 405 ILE A N 1
ATOM 3045 C CA . ILE A 1 405 ? -35.249 -2.999 25.072 1.00 52.00 405 ILE A CA 1
ATOM 3046 C C . ILE A 1 405 ? -36.194 -2.254 24.110 1.00 52.00 405 ILE A C 1
ATOM 3048 O O . ILE A 1 405 ? -35.730 -1.749 23.085 1.00 52.00 405 ILE A O 1
ATOM 3052 N N . GLN A 1 406 ? -37.498 -2.188 24.407 1.00 54.47 406 GLN A N 1
ATOM 3053 C CA . GLN A 1 406 ? -38.416 -1.399 23.579 1.00 54.47 406 GLN A CA 1
ATOM 3054 C C . GLN A 1 406 ? -38.125 0.099 23.785 1.00 54.47 406 GLN A C 1
ATOM 3056 O O . GLN A 1 406 ? -37.772 0.496 24.896 1.00 54.47 406 GLN A O 1
ATOM 3061 N N . PRO A 1 407 ? -38.266 0.958 22.758 1.00 55.03 407 PRO A N 1
ATOM 3062 C CA . PRO A 1 407 ? -37.919 2.382 22.857 1.00 55.03 407 PRO A CA 1
ATOM 3063 C C . PRO A 1 407 ? -38.681 3.149 23.958 1.00 55.03 407 PRO A C 1
ATOM 3065 O O . PRO A 1 407 ? -38.220 4.209 24.374 1.00 55.03 407 PRO A O 1
ATOM 3068 N N . ASP A 1 408 ? -39.789 2.598 24.466 1.00 58.00 408 ASP A N 1
ATOM 3069 C CA . ASP A 1 408 ? -40.613 3.182 25.531 1.00 58.00 408 ASP A CA 1
ATOM 3070 C C . ASP A 1 408 ? -40.279 2.670 26.954 1.00 58.00 408 ASP A C 1
ATOM 3072 O O . ASP A 1 408 ? -40.959 3.034 27.919 1.00 58.00 408 ASP A O 1
ATOM 3076 N N . ASP A 1 409 ? -39.267 1.816 27.129 1.00 68.12 409 ASP A N 1
ATOM 3077 C CA . ASP A 1 409 ? -38.885 1.275 28.439 1.00 68.12 409 ASP A CA 1
ATOM 3078 C C . ASP A 1 409 ? -37.993 2.252 29.229 1.00 68.12 409 ASP A C 1
ATOM 3080 O O . ASP A 1 409 ? -36.999 2.780 28.728 1.00 68.12 409 ASP A O 1
ATOM 3084 N N . THR A 1 410 ? -38.295 2.478 30.514 1.00 77.06 410 THR A N 1
ATOM 3085 C CA . THR A 1 410 ? -37.496 3.388 31.357 1.00 77.06 410 THR A CA 1
ATOM 3086 C C . THR A 1 410 ? -36.409 2.620 32.113 1.00 77.06 410 THR A C 1
ATOM 3088 O O . THR A 1 410 ? -36.711 1.796 32.977 1.00 77.06 410 THR A O 1
ATOM 3091 N N . ILE A 1 411 ? -35.130 2.907 31.853 1.00 76.81 411 ILE A N 1
ATOM 3092 C CA . ILE A 1 411 ? -34.009 2.311 32.603 1.00 76.81 411 ILE A CA 1
ATOM 3093 C C . ILE A 1 411 ? -33.909 2.976 33.983 1.00 76.81 411 ILE A C 1
ATOM 3095 O O . ILE A 1 411 ? -33.584 4.156 34.097 1.00 76.81 411 ILE A O 1
ATOM 3099 N N . VAL A 1 412 ? -34.174 2.211 35.045 1.00 74.44 412 VAL A N 1
ATOM 3100 C CA . VAL A 1 412 ? -34.122 2.680 36.443 1.00 74.44 412 VAL A CA 1
ATOM 3101 C C . VAL A 1 412 ? -32.691 2.630 36.981 1.00 74.44 412 VAL A C 1
ATOM 3103 O O . VAL A 1 412 ? -32.257 3.537 37.689 1.00 74.44 412 VAL A O 1
ATOM 3106 N N . VAL A 1 413 ? -31.948 1.574 36.637 1.00 78.44 413 VAL A N 1
ATOM 3107 C CA . VAL A 1 413 ? -30.527 1.410 36.976 1.00 78.44 413 VAL A CA 1
ATOM 3108 C C . VAL A 1 413 ? -29.816 0.789 35.783 1.00 78.44 413 VAL A C 1
ATOM 3110 O O . VAL A 1 413 ? -30.192 -0.298 35.350 1.00 78.44 413 VAL A O 1
ATOM 3113 N N . SER A 1 414 ? -28.790 1.463 35.264 1.00 71.12 414 SER A N 1
ATOM 3114 C CA . SER A 1 414 ? -28.042 1.001 34.090 1.00 71.12 414 SER A CA 1
ATOM 3115 C C . SER A 1 414 ? -26.997 -0.062 34.424 1.00 71.12 414 SER A C 1
ATOM 3117 O O . SER A 1 414 ? -26.819 -0.991 33.643 1.00 71.12 414 SER A O 1
ATOM 3119 N N . GLN A 1 415 ? -26.333 0.055 35.578 1.00 81.12 415 GLN A N 1
ATOM 3120 C CA . GLN A 1 415 ? -25.274 -0.858 35.995 1.00 81.12 415 GLN A CA 1
ATOM 3121 C C . GLN A 1 415 ? -25.297 -1.071 37.511 1.00 81.12 415 GLN A C 1
ATOM 3123 O O . GLN A 1 415 ? -25.125 -0.140 38.298 1.00 81.12 415 GLN A O 1
ATOM 3128 N N . ALA A 1 416 ? -25.494 -2.317 37.923 1.00 83.75 416 ALA A N 1
ATOM 3129 C CA . ALA A 1 416 ? -25.423 -2.756 39.307 1.00 83.75 416 ALA A CA 1
ATOM 3130 C C . ALA A 1 416 ? -24.732 -4.117 39.420 1.00 83.75 416 ALA A C 1
ATOM 3132 O O . ALA A 1 416 ? -24.735 -4.921 38.490 1.00 83.75 416 ALA A O 1
ATOM 3133 N N . VAL A 1 417 ? -24.157 -4.384 40.586 1.00 86.06 417 VAL A N 1
ATOM 3134 C CA . VAL A 1 417 ? -23.495 -5.646 40.917 1.00 86.06 417 VAL A CA 1
ATOM 3135 C C . VAL A 1 417 ? -24.356 -6.401 41.922 1.00 86.06 417 VAL A C 1
ATOM 3137 O O . VAL A 1 417 ? -24.913 -5.812 42.852 1.00 86.06 417 VAL A O 1
ATOM 3140 N N . CYS A 1 418 ? -24.476 -7.716 41.743 1.00 85.31 418 CYS A N 1
ATOM 3141 C CA . CYS A 1 418 ? -25.180 -8.564 42.696 1.00 85.31 418 CYS A CA 1
ATOM 3142 C C . CYS A 1 418 ? -24.325 -8.788 43.946 1.00 85.31 418 CYS A C 1
ATOM 3144 O O . CYS A 1 418 ? -23.311 -9.482 43.899 1.00 85.31 418 CYS A O 1
ATOM 3146 N N . ARG A 1 419 ? -24.774 -8.233 45.076 1.00 84.56 419 ARG A N 1
ATOM 3147 C CA . ARG A 1 419 ? -24.152 -8.418 46.393 1.00 84.56 419 ARG A CA 1
ATOM 3148 C C . ARG A 1 419 ? -24.513 -9.766 47.009 1.00 84.56 419 ARG A C 1
ATOM 3150 O O . ARG A 1 419 ? -23.679 -10.397 47.649 1.00 84.56 419 ARG A O 1
ATOM 3157 N N . SER A 1 420 ? -25.768 -10.187 46.877 1.00 85.94 420 SER A N 1
ATOM 3158 C CA . SER A 1 420 ? -26.242 -11.458 47.425 1.00 85.94 420 SER A CA 1
ATOM 3159 C C . SER A 1 420 ? -27.395 -11.986 46.591 1.00 85.94 420 SER A C 1
ATOM 3161 O O . SER A 1 420 ? -28.352 -11.261 46.312 1.00 85.94 420 SER A O 1
ATOM 3163 N N . LEU A 1 421 ? -27.287 -13.260 46.229 1.00 89.56 421 LEU A N 1
ATOM 3164 C CA . LEU A 1 421 ? -28.302 -14.014 45.521 1.00 89.56 421 LEU A CA 1
ATOM 3165 C C . LEU A 1 421 ? -28.699 -15.204 46.392 1.00 89.56 421 LEU A C 1
ATOM 3167 O O . LEU A 1 421 ? -27.845 -15.974 46.841 1.00 89.56 421 LEU A O 1
ATOM 3171 N N . ARG A 1 422 ? -29.988 -15.318 46.701 1.00 88.94 422 ARG A N 1
ATOM 3172 C CA . ARG A 1 422 ? -30.500 -16.326 47.631 1.00 88.94 422 ARG A CA 1
ATOM 3173 C C . ARG A 1 422 ? -31.700 -17.043 47.046 1.00 88.94 422 ARG A C 1
ATOM 3175 O O . ARG A 1 422 ? -32.583 -16.413 46.472 1.00 88.94 422 ARG A O 1
ATOM 3182 N N . HIS A 1 423 ? -31.754 -18.348 47.259 1.00 89.69 423 HIS A N 1
ATOM 3183 C CA . HIS A 1 423 ? -32.958 -19.142 47.074 1.00 89.69 423 HIS A CA 1
ATOM 3184 C C . HIS A 1 423 ? -33.383 -19.658 48.448 1.00 89.69 423 HIS A C 1
ATOM 3186 O O . HIS A 1 423 ? -32.596 -20.296 49.158 1.00 89.69 423 HIS A O 1
ATOM 3192 N N . GLU A 1 424 ? -34.600 -19.302 48.856 1.00 86.50 424 GLU A N 1
ATOM 3193 C CA . GLU A 1 424 ? -35.109 -19.529 50.210 1.00 86.50 424 GLU A CA 1
ATOM 3194 C C . GLU A 1 424 ? -34.153 -18.981 51.291 1.00 86.50 424 GLU A C 1
ATOM 3196 O O . GLU A 1 424 ? -33.986 -17.769 51.429 1.00 86.50 424 GLU A O 1
ATOM 3201 N N . LYS A 1 425 ? -33.505 -19.861 52.067 1.00 83.88 425 LYS A N 1
ATOM 3202 C CA . LYS A 1 425 ? -32.537 -19.503 53.120 1.00 83.88 425 LYS A CA 1
ATOM 3203 C C . LYS A 1 425 ? -31.079 -19.735 52.710 1.00 83.88 425 LYS A C 1
ATOM 3205 O O . LYS A 1 425 ? -30.177 -19.435 53.490 1.00 83.88 425 LYS A O 1
ATOM 3210 N N . THR A 1 426 ? -30.840 -20.243 51.504 1.00 86.62 426 THR A N 1
ATOM 3211 C CA . THR A 1 426 ? -29.507 -20.618 51.013 1.00 86.62 426 THR A CA 1
ATOM 3212 C C . THR A 1 426 ? -28.940 -19.553 50.077 1.00 86.62 426 THR A C 1
ATOM 3214 O O . THR A 1 426 ? -29.677 -18.933 49.311 1.00 86.62 426 THR A O 1
ATOM 3217 N N . ILE A 1 427 ? -27.632 -19.298 50.169 1.00 86.69 427 ILE A N 1
ATOM 3218 C CA . ILE A 1 427 ? -26.915 -18.453 49.204 1.00 86.69 427 ILE A CA 1
ATOM 3219 C C . ILE A 1 427 ? -26.577 -19.334 48.009 1.00 86.69 427 ILE A C 1
ATOM 3221 O O . ILE A 1 427 ? -26.052 -20.431 48.191 1.00 86.69 427 ILE A O 1
ATOM 3225 N N . VAL A 1 428 ? -26.903 -18.857 46.813 1.00 87.12 428 VAL A N 1
ATOM 3226 C CA . VAL A 1 428 ? -26.706 -19.598 45.569 1.00 87.12 428 VAL A CA 1
ATOM 3227 C C . VAL A 1 428 ? -25.905 -18.758 44.590 1.00 87.12 428 VAL A C 1
ATOM 3229 O O . VAL A 1 428 ? -26.126 -17.556 44.463 1.00 87.12 428 VAL A O 1
ATOM 3232 N N . ASP A 1 429 ? -24.996 -19.407 43.871 1.00 84.69 429 ASP A N 1
ATOM 3233 C CA . ASP A 1 429 ? -24.160 -18.734 42.876 1.00 84.69 429 ASP A CA 1
ATOM 3234 C C . ASP A 1 429 ? -24.900 -18.499 41.559 1.00 84.69 429 ASP A C 1
ATOM 3236 O O . ASP A 1 429 ? -24.544 -17.607 40.789 1.00 84.69 429 ASP A O 1
ATOM 3240 N N . SER A 1 430 ? -25.939 -19.291 41.282 1.00 88.06 430 SER A N 1
ATOM 3241 C CA . SER A 1 430 ? -26.757 -19.108 40.092 1.00 88.06 430 SER A CA 1
ATOM 3242 C C . SER A 1 430 ? -28.169 -19.674 40.229 1.00 88.06 430 SER A C 1
ATOM 3244 O O . SER A 1 430 ? -28.401 -20.626 40.975 1.00 88.06 430 SER A O 1
ATOM 3246 N N . ILE A 1 431 ? -29.113 -19.094 39.485 1.00 89.31 431 ILE A N 1
ATOM 3247 C CA . ILE A 1 431 ? -30.529 -19.487 39.477 1.00 89.31 431 ILE A CA 1
ATOM 3248 C C . ILE A 1 431 ? -31.028 -19.625 38.049 1.00 89.31 431 ILE A C 1
ATOM 3250 O O . ILE A 1 431 ? -30.874 -18.711 37.244 1.00 89.31 431 ILE A O 1
ATOM 3254 N N . ARG A 1 432 ? -31.650 -20.768 37.752 1.00 89.31 432 ARG A N 1
ATOM 3255 C CA . ARG A 1 432 ? -32.206 -21.086 36.433 1.00 89.31 432 ARG A CA 1
ATOM 3256 C C . ARG A 1 432 ? -33.625 -20.533 36.276 1.00 89.31 432 ARG A C 1
ATOM 3258 O O . ARG A 1 432 ? -34.309 -20.242 37.258 1.00 89.31 432 ARG A O 1
ATOM 3265 N N . LYS A 1 433 ? -34.085 -20.472 35.027 1.00 91.56 433 LYS A N 1
ATOM 3266 C CA . LYS A 1 433 ? -35.466 -20.141 34.655 1.00 91.56 433 LYS A CA 1
ATOM 3267 C C . LYS A 1 433 ? -36.509 -20.881 35.506 1.00 91.56 433 LYS A C 1
ATOM 3269 O O . LYS A 1 433 ? -36.414 -22.086 35.722 1.00 91.56 433 LYS A O 1
ATOM 3274 N N . GLY A 1 434 ? -37.541 -20.150 35.920 1.00 87.81 434 GLY A N 1
ATOM 3275 C CA . GLY A 1 434 ? -38.705 -20.652 36.654 1.00 87.81 434 GLY A CA 1
ATOM 3276 C C . GLY A 1 434 ? -38.542 -20.677 38.174 1.00 87.81 434 GLY A C 1
ATOM 3277 O O . GLY A 1 434 ? -39.537 -20.820 38.878 1.00 87.81 434 GLY A O 1
ATOM 3278 N N . VAL A 1 435 ? -37.323 -20.500 38.687 1.00 91.81 435 VAL A N 1
ATOM 3279 C CA . VAL A 1 435 ? -37.039 -20.532 40.125 1.00 91.81 435 VAL A CA 1
ATOM 3280 C C . VAL A 1 435 ? -37.145 -19.125 40.723 1.00 91.81 435 VAL A C 1
ATOM 3282 O O . VAL A 1 435 ? -36.752 -18.129 40.108 1.00 91.81 435 VAL A O 1
ATOM 3285 N N . GLU A 1 436 ? -37.707 -19.047 41.928 1.00 92.12 436 GLU A N 1
ATOM 3286 C CA . GLU A 1 436 ? -37.836 -17.809 42.698 1.00 92.12 436 GLU A CA 1
ATOM 3287 C C . GLU A 1 436 ? -36.578 -17.516 43.507 1.00 92.12 436 GLU A C 1
ATOM 3289 O O . GLU A 1 436 ? -35.919 -18.420 44.022 1.00 92.12 436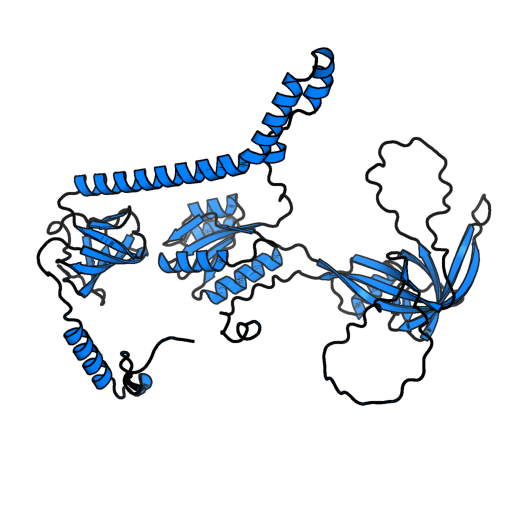 GLU A O 1
ATOM 3294 N N . CYS A 1 437 ? -36.243 -16.242 43.655 1.00 91.19 437 CYS A N 1
ATOM 3295 C CA . CYS A 1 437 ? -35.018 -15.829 44.311 1.00 91.19 437 CYS A CA 1
ATOM 3296 C C . CYS A 1 437 ? -35.115 -14.467 44.983 1.00 91.19 437 CYS A C 1
ATOM 3298 O O . CYS A 1 437 ? -35.812 -13.571 44.516 1.00 91.19 437 CYS A O 1
ATOM 3300 N N . GLY A 1 438 ? -34.356 -14.298 46.061 1.00 90.44 438 GLY A N 1
ATOM 3301 C CA . GLY A 1 438 ? -34.083 -13.009 46.679 1.00 90.44 438 GLY A CA 1
ATOM 3302 C C . GLY A 1 438 ? -32.782 -12.432 46.137 1.00 90.44 438 GLY A C 1
ATOM 3303 O O . GLY A 1 438 ? -31.740 -13.090 46.192 1.00 90.44 438 GLY A O 1
ATOM 3304 N N . LEU A 1 439 ? -32.839 -11.204 45.634 1.00 88.88 439 LEU A N 1
ATOM 3305 C CA . LEU A 1 439 ? -31.719 -10.547 44.978 1.00 88.88 439 LEU A CA 1
ATOM 3306 C C . LEU A 1 439 ? -31.425 -9.190 45.632 1.00 88.88 439 LEU A C 1
ATOM 3308 O O . LEU A 1 439 ? -32.335 -8.411 45.926 1.00 88.88 439 LEU A O 1
ATOM 3312 N N . VAL A 1 440 ? -30.141 -8.923 45.884 1.00 87.62 440 VAL A N 1
ATOM 3313 C CA . VAL A 1 440 ? -29.648 -7.669 46.472 1.00 87.62 440 VAL A CA 1
ATOM 3314 C C . VAL A 1 440 ? -28.629 -7.042 45.527 1.00 87.62 440 VAL A C 1
ATOM 3316 O O . VAL A 1 440 ? -27.563 -7.618 45.299 1.00 87.62 440 VAL A O 1
ATOM 3319 N N . LEU A 1 441 ? -28.946 -5.854 45.006 1.00 85.62 441 LEU A N 1
ATOM 3320 C CA . LEU A 1 441 ? -28.074 -5.094 44.106 1.00 85.62 441 LEU A CA 1
ATOM 3321 C C . LEU A 1 441 ? -27.418 -3.901 44.796 1.00 85.62 441 LEU A C 1
ATOM 3323 O O . LEU A 1 441 ? -28.033 -3.204 45.607 1.00 85.62 441 LEU A O 1
ATOM 3327 N N . THR A 1 442 ? -26.182 -3.637 44.389 1.00 83.50 442 THR A N 1
ATOM 3328 C CA . THR A 1 442 ? -25.414 -2.443 44.749 1.00 83.50 442 THR A CA 1
ATOM 3329 C C . THR A 1 442 ? -24.930 -1.734 43.493 1.00 83.50 442 THR A C 1
ATOM 3331 O O . THR A 1 442 ? -24.479 -2.394 42.557 1.00 83.50 442 THR A O 1
ATOM 3334 N N . THR A 1 443 ? -24.990 -0.406 43.454 1.00 79.19 443 THR A N 1
ATOM 3335 C CA . THR A 1 443 ? -24.413 0.362 42.340 1.00 79.19 443 THR A CA 1
ATOM 3336 C C . THR A 1 443 ? -22.899 0.500 42.530 1.00 79.19 443 THR A C 1
ATOM 3338 O O . THR A 1 443 ? -22.474 0.833 43.641 1.00 79.19 443 THR A O 1
ATOM 3341 N N . PRO A 1 444 ? -22.076 0.259 41.494 1.00 67.50 444 PRO A N 1
ATOM 3342 C CA . PRO A 1 444 ? -20.643 0.515 41.573 1.00 67.50 444 PRO A CA 1
ATOM 3343 C C . PRO A 1 444 ? -20.391 2.015 41.788 1.00 67.50 444 PRO A C 1
ATOM 3345 O O . PRO A 1 444 ? -21.102 2.858 41.237 1.00 67.50 444 PRO A O 1
ATOM 3348 N N . GLU A 1 445 ? -19.402 2.360 42.613 1.00 56.41 445 GLU A N 1
ATOM 3349 C CA . GLU A 1 445 ? -18.969 3.750 42.769 1.00 56.41 445 GLU A CA 1
ATOM 3350 C C . GLU A 1 445 ? -18.400 4.256 41.438 1.00 56.41 445 GLU A C 1
ATOM 3352 O O . GLU A 1 445 ? -17.557 3.597 40.829 1.00 56.41 445 GLU A O 1
ATOM 3357 N N . ARG A 1 446 ? -18.848 5.429 40.972 1.00 44.78 446 ARG A N 1
ATOM 3358 C CA . ARG A 1 446 ? -18.133 6.132 39.900 1.00 44.78 446 ARG A CA 1
ATOM 3359 C C . ARG A 1 446 ? -16.776 6.564 40.467 1.00 44.78 446 ARG A C 1
ATOM 3361 O O . ARG A 1 446 ? -16.777 7.198 41.525 1.00 44.78 446 ARG A O 1
ATOM 3368 N N . PRO A 1 447 ? -15.641 6.274 39.809 1.00 39.03 447 PRO A N 1
ATOM 3369 C CA . PRO A 1 447 ? -14.383 6.898 40.188 1.00 39.03 447 PRO A CA 1
ATOM 3370 C C . PRO A 1 447 ? -14.537 8.411 39.987 1.00 39.03 447 PRO A C 1
ATOM 3372 O O . PRO A 1 447 ? -14.706 8.887 38.869 1.00 39.03 447 PRO A O 1
ATOM 3375 N N . ASN A 1 448 ? -14.576 9.167 41.084 1.00 33.53 448 ASN A N 1
ATOM 3376 C CA . ASN A 1 448 ? -14.521 10.624 41.032 1.00 33.53 448 ASN A CA 1
ATOM 3377 C C . ASN A 1 448 ? -13.108 11.031 40.593 1.00 33.53 448 ASN A C 1
ATOM 3379 O O . ASN A 1 448 ? -12.159 10.805 41.342 1.00 33.53 448 ASN A O 1
ATOM 3383 N N . GLU A 1 449 ? -12.981 11.693 39.442 1.00 39.31 449 GLU A N 1
ATOM 3384 C CA . GLU A 1 449 ? -11.727 12.319 38.983 1.00 39.31 449 GLU A CA 1
ATOM 3385 C C . GLU A 1 449 ? -11.264 13.494 39.879 1.00 39.31 449 GLU A C 1
ATOM 3387 O O . GLU A 1 449 ? -10.147 13.975 39.737 1.00 39.31 449 GLU A O 1
ATOM 3392 N N . ASP A 1 450 ? -12.056 13.902 40.881 1.00 33.34 450 ASP A N 1
ATOM 3393 C CA . ASP A 1 450 ? -11.766 15.047 41.766 1.00 33.34 450 ASP A CA 1
ATOM 3394 C C . ASP A 1 450 ? -11.370 14.675 43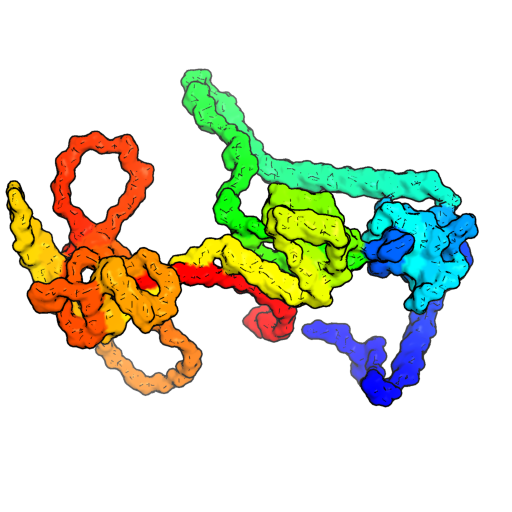.218 1.00 33.34 450 ASP A C 1
ATOM 3396 O O . ASP A 1 450 ? -11.417 15.505 44.135 1.00 33.34 450 ASP A O 1
ATOM 3400 N N . ALA A 1 451 ? -10.984 13.425 43.488 1.00 39.28 451 ALA A N 1
ATOM 3401 C CA . ALA A 1 451 ? -10.808 12.910 44.854 1.00 39.28 451 ALA A CA 1
ATOM 3402 C C . ALA A 1 451 ? -9.493 13.294 45.579 1.00 39.28 451 ALA A C 1
ATOM 3404 O O . ALA A 1 451 ? -9.128 12.637 46.551 1.00 39.28 451 ALA A O 1
ATOM 3405 N N . GLU A 1 452 ? -8.793 14.369 45.197 1.00 37.47 452 GLU A N 1
ATOM 3406 C CA . GLU A 1 452 ? -7.602 14.839 45.938 1.00 37.47 452 GLU A CA 1
ATOM 3407 C C . GLU A 1 452 ? -7.870 15.943 46.974 1.00 37.47 452 GLU A C 1
ATOM 3409 O O . GLU A 1 452 ? -6.973 16.314 47.733 1.00 37.47 452 GLU A O 1
ATOM 3414 N N . LYS A 1 453 ? -9.094 16.476 47.092 1.00 35.75 453 LYS A N 1
ATOM 3415 C CA . LYS A 1 453 ? -9.380 17.531 48.086 1.00 35.75 453 LYS A CA 1
ATOM 3416 C C . LYS A 1 453 ? -10.726 17.372 48.779 1.00 35.75 453 LYS A C 1
ATOM 3418 O O . LYS A 1 453 ? -11.629 18.178 48.579 1.00 35.75 453 LYS A O 1
ATOM 3423 N N . ARG A 1 454 ? -10.839 16.411 49.702 1.00 32.47 454 ARG A N 1
ATOM 3424 C CA . ARG A 1 454 ? -11.764 16.553 50.842 1.00 32.47 454 ARG A CA 1
ATOM 3425 C C . ARG A 1 454 ? -11.303 15.763 52.065 1.00 32.47 454 ARG A C 1
ATOM 3427 O O . ARG A 1 454 ? -11.208 14.544 52.070 1.00 32.47 454 ARG A O 1
ATOM 3434 N N . THR A 1 455 ? -11.000 16.516 53.112 1.00 32.12 455 THR A N 1
ATOM 3435 C CA . THR A 1 455 ? -10.587 16.078 54.442 1.00 32.12 455 THR A CA 1
ATOM 3436 C C . THR A 1 455 ? -11.727 15.396 55.208 1.00 32.12 455 THR A C 1
ATOM 3438 O O . THR A 1 455 ? -12.848 15.893 55.240 1.00 32.12 455 THR A O 1
ATOM 3441 N N . LYS A 1 456 ? -11.379 14.270 55.850 1.00 37.75 456 LYS A N 1
ATOM 3442 C CA . LYS A 1 456 ? -12.024 13.552 56.971 1.00 37.75 456 LYS A CA 1
ATOM 3443 C C . LYS A 1 456 ? -13.446 13.998 57.359 1.00 37.75 456 LYS A C 1
ATOM 3445 O O . LYS A 1 456 ? -13.619 14.879 58.198 1.00 37.75 456 LYS A O 1
ATOM 3450 N N . VAL A 1 457 ? -14.437 13.252 56.873 1.00 29.28 457 VAL A N 1
ATOM 3451 C CA . VAL A 1 457 ? -15.753 13.087 57.511 1.00 29.28 457 VAL A CA 1
ATOM 3452 C C . VAL A 1 457 ? -15.996 11.583 57.662 1.00 29.28 457 VAL A C 1
ATOM 3454 O O . VAL A 1 457 ? -15.683 10.810 56.760 1.00 29.28 457 VAL A O 1
ATOM 3457 N N . SER A 1 458 ? -16.465 11.171 58.838 1.00 26.91 458 SER A N 1
ATOM 3458 C CA . SER A 1 458 ? -16.761 9.787 59.221 1.00 26.91 458 SER A CA 1
ATOM 3459 C C . SER A 1 458 ? -17.656 9.088 58.194 1.00 26.91 458 SER A C 1
ATOM 3461 O O . SER A 1 458 ? -18.780 9.523 57.950 1.00 26.91 458 SER A O 1
ATOM 3463 N N . VAL A 1 459 ? -17.139 8.007 57.613 1.00 33.00 459 VAL A N 1
ATOM 3464 C CA . VAL A 1 459 ? -17.802 7.177 56.604 1.00 33.00 459 VAL A CA 1
ATOM 3465 C C . VAL A 1 459 ? -18.877 6.326 57.283 1.00 33.00 459 VAL A C 1
ATOM 3467 O O . VAL A 1 459 ? -18.594 5.249 57.807 1.00 33.00 459 VAL A O 1
ATOM 3470 N N . ASP A 1 460 ? -20.120 6.806 57.288 1.00 33.25 460 ASP A N 1
ATOM 3471 C CA . ASP A 1 460 ? -21.278 5.938 57.495 1.00 33.25 460 ASP A CA 1
ATOM 3472 C C . ASP A 1 460 ? -21.403 5.033 56.261 1.00 33.25 460 ASP A C 1
ATOM 3474 O O . ASP A 1 460 ? -21.800 5.468 55.183 1.00 33.25 460 ASP A O 1
ATOM 3478 N N . GLN A 1 461 ? -21.045 3.756 56.414 1.00 39.97 461 GLN A N 1
ATOM 3479 C CA . GLN A 1 461 ? -21.176 2.711 55.393 1.00 39.97 461 GLN A CA 1
ATOM 3480 C C . GLN A 1 461 ? -22.655 2.358 55.121 1.00 39.97 461 GLN A C 1
ATOM 3482 O O . GLN A 1 461 ? -23.076 1.211 55.288 1.00 39.97 461 GLN A O 1
ATOM 3487 N N . SER A 1 462 ? -23.507 3.313 54.760 1.00 45.84 462 SER A N 1
ATOM 3488 C CA . SER A 1 462 ? -24.793 3.040 54.103 1.00 45.84 462 SER A CA 1
ATOM 3489 C C . SER A 1 462 ? -24.562 2.997 52.592 1.00 45.84 462 SER A C 1
ATOM 3491 O O . SER A 1 462 ? -25.082 3.813 51.840 1.00 45.84 462 SER A O 1
ATOM 3493 N N . GLU A 1 463 ? -23.676 2.096 52.178 1.00 54.38 463 GLU A N 1
ATOM 3494 C CA . GLU A 1 463 ? -23.129 1.995 50.826 1.00 54.38 463 GLU A CA 1
ATOM 3495 C C . GLU A 1 463 ? -24.213 1.572 49.822 1.00 54.38 463 GLU A C 1
ATOM 3497 O O . GLU A 1 463 ? -24.700 0.446 49.878 1.00 54.38 463 GLU A O 1
ATOM 3502 N N . ASN A 1 464 ? -24.589 2.487 48.922 1.00 67.44 464 ASN A N 1
ATOM 3503 C CA . ASN A 1 464 ? -25.000 2.252 47.527 1.00 67.44 464 ASN A CA 1
ATOM 3504 C C . ASN A 1 464 ? -25.977 1.090 47.236 1.00 67.44 464 ASN A C 1
ATOM 3506 O O . ASN A 1 464 ? -25.901 0.452 46.184 1.00 67.44 464 ASN A O 1
ATOM 3510 N N . LEU A 1 465 ? -26.904 0.796 48.151 1.00 71.50 465 LEU A N 1
ATOM 3511 C CA . LEU A 1 465 ? -27.965 -0.191 47.946 1.00 71.50 465 LEU A CA 1
ATOM 3512 C C . LEU A 1 465 ? -29.050 0.398 47.041 1.00 71.50 465 LEU A C 1
ATOM 3514 O O . LEU A 1 465 ? -29.606 1.458 47.338 1.00 71.50 465 LEU A O 1
ATOM 3518 N N . VAL A 1 466 ? -29.398 -0.315 45.969 1.00 68.38 466 VAL A N 1
ATOM 3519 C CA . VAL A 1 466 ? -30.540 0.061 45.127 1.00 68.38 466 VAL A CA 1
ATOM 3520 C C . VAL A 1 466 ? -31.811 -0.115 45.954 1.00 68.38 466 VAL A C 1
ATOM 3522 O O . VAL A 1 466 ? -32.027 -1.181 46.527 1.00 68.38 466 VAL A O 1
ATOM 3525 N N . SER A 1 467 ? -32.649 0.917 46.048 1.00 67.06 467 SER A N 1
ATOM 3526 C CA . SER A 1 467 ? -33.884 0.898 46.851 1.00 67.06 467 SER A CA 1
ATOM 3527 C C . SER A 1 467 ? -35.144 1.325 46.084 1.00 67.06 467 SER A C 1
ATOM 3529 O O . SER A 1 467 ? -36.246 1.060 46.556 1.00 67.06 467 SER A O 1
ATOM 3531 N N . ASN A 1 468 ? -35.006 1.895 44.880 1.00 74.75 468 ASN A N 1
ATOM 3532 C CA . ASN A 1 468 ? -36.106 2.415 44.047 1.00 74.75 468 ASN A CA 1
ATOM 3533 C C . ASN A 1 468 ? -36.813 1.337 43.199 1.00 74.75 468 ASN A C 1
ATOM 3535 O O . ASN A 1 468 ? -37.097 1.546 42.019 1.00 74.75 468 ASN A O 1
ATOM 3539 N N . TRP A 1 469 ? -37.075 0.176 43.789 1.00 80.31 469 TRP A N 1
ATOM 3540 C CA . TRP A 1 469 ? -37.704 -0.953 43.107 1.00 80.31 469 TRP A CA 1
ATOM 3541 C C . TRP A 1 469 ? -39.232 -0.822 43.063 1.00 80.31 469 TRP A C 1
ATOM 3543 O O . TRP A 1 469 ? -39.837 -0.337 44.022 1.00 80.31 469 TRP A O 1
ATOM 3553 N N . GLN A 1 470 ? -39.867 -1.325 42.004 1.00 82.62 470 GLN A N 1
ATOM 3554 C CA . GLN A 1 470 ? -41.317 -1.522 41.923 1.00 82.62 470 GLN A CA 1
ATOM 3555 C C . GLN A 1 470 ? -41.665 -2.963 41.530 1.00 82.62 470 GLN A C 1
ATOM 3557 O O . GLN A 1 470 ? -40.888 -3.667 40.887 1.00 82.62 470 GLN A O 1
ATOM 3562 N N . VAL A 1 471 ? -42.848 -3.415 41.950 1.00 84.50 471 VAL A N 1
ATOM 3563 C CA . VAL A 1 471 ? -43.385 -4.718 41.536 1.00 84.50 471 VAL A CA 1
ATOM 3564 C C . VAL A 1 471 ? -43.727 -4.649 40.048 1.00 84.50 471 VAL A C 1
ATOM 3566 O O . VAL A 1 471 ? -44.435 -3.736 39.622 1.00 84.50 471 VAL A O 1
ATOM 3569 N N . GLY A 1 472 ? -43.227 -5.611 39.278 1.00 82.62 472 GLY A N 1
ATOM 3570 C CA . GLY A 1 472 ? -43.303 -5.622 37.817 1.00 82.62 472 GLY A CA 1
ATOM 3571 C C . GLY A 1 472 ? -42.119 -4.959 37.103 1.00 82.62 472 GLY A C 1
ATOM 3572 O O . GLY A 1 472 ? -42.113 -4.943 35.876 1.00 82.62 472 GLY A O 1
ATOM 3573 N N . ASP A 1 473 ? -41.116 -4.434 37.822 1.00 87.88 473 ASP A N 1
ATOM 3574 C CA . ASP A 1 473 ? -39.840 -4.058 37.196 1.00 87.88 473 ASP A CA 1
ATOM 3575 C C . ASP A 1 473 ? -39.094 -5.335 36.732 1.00 87.88 473 ASP A C 1
ATOM 3577 O O . ASP A 1 473 ? -39.143 -6.386 37.385 1.00 87.88 473 ASP A O 1
ATOM 3581 N N . LEU A 1 474 ? -38.384 -5.238 35.606 1.00 89.75 474 LEU A N 1
ATOM 3582 C CA . LEU A 1 474 ? -37.584 -6.310 35.016 1.00 89.75 474 LEU A CA 1
ATOM 3583 C C . LEU A 1 474 ? -36.104 -6.124 35.371 1.00 89.75 474 LEU A C 1
ATOM 3585 O O . LEU A 1 474 ? -35.516 -5.067 35.156 1.00 89.75 474 LEU A O 1
ATOM 3589 N N . ILE A 1 475 ? -35.479 -7.176 35.884 1.00 89.56 475 ILE A N 1
ATOM 3590 C CA . ILE A 1 475 ? -34.048 -7.259 36.153 1.00 89.56 475 ILE A CA 1
ATOM 3591 C C . ILE A 1 475 ? -33.396 -8.066 35.038 1.00 89.56 475 ILE A C 1
ATOM 3593 O O . ILE A 1 475 ? -33.662 -9.257 34.889 1.00 89.56 475 ILE A O 1
ATOM 3597 N N . GLN A 1 476 ? -32.495 -7.437 34.294 1.00 89.94 476 GLN A N 1
ATOM 3598 C CA . GLN A 1 476 ? -31.723 -8.093 33.248 1.00 89.94 476 GLN A CA 1
ATOM 3599 C C . GLN A 1 476 ? -30.281 -8.287 33.726 1.00 89.94 476 GLN A C 1
ATOM 3601 O O . GLN A 1 476 ? -29.580 -7.330 34.060 1.00 89.94 476 GLN A O 1
ATOM 3606 N N . CYS A 1 477 ? -29.857 -9.546 33.786 1.00 88.62 477 CYS A N 1
ATOM 3607 C CA . CYS A 1 477 ? -28.491 -9.960 34.061 1.00 88.62 477 CYS A CA 1
ATOM 3608 C C . CYS A 1 477 ? -27.737 -10.049 32.736 1.00 88.62 477 CYS A C 1
ATOM 3610 O O . CYS A 1 477 ? -28.11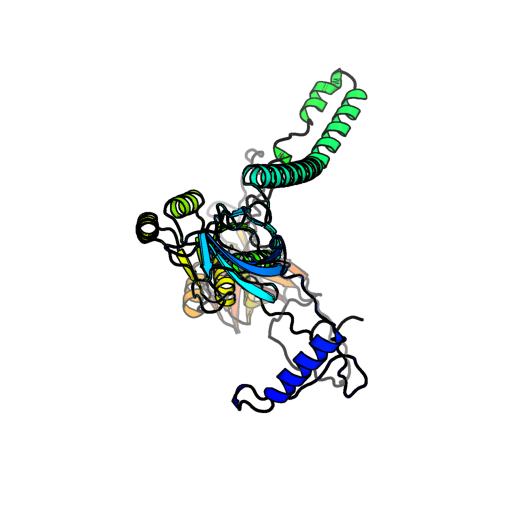5 -10.814 31.844 1.00 88.62 477 CYS A O 1
ATOM 3612 N N . TYR A 1 478 ? -26.669 -9.273 32.613 1.00 89.19 478 TYR A N 1
ATOM 3613 C CA . TYR A 1 478 ? -25.798 -9.281 31.452 1.00 89.19 478 TYR A CA 1
ATOM 3614 C C . TYR A 1 478 ? -24.342 -9.384 31.880 1.00 89.19 478 TYR A C 1
ATOM 3616 O O . TYR A 1 478 ? -23.951 -9.099 33.014 1.00 89.19 478 TYR A O 1
ATOM 3624 N N . VAL A 1 479 ? -23.533 -9.855 30.953 1.00 87.69 479 VAL A N 1
ATOM 3625 C CA . VAL A 1 479 ? -22.145 -10.193 31.171 1.00 87.69 479 VAL A CA 1
ATOM 3626 C C . VAL A 1 479 ? -21.306 -9.425 30.167 1.00 87.69 479 VAL A C 1
ATOM 3628 O O . VAL A 1 479 ? -21.627 -9.385 28.982 1.00 87.69 479 VAL A O 1
ATOM 3631 N N . LEU A 1 480 ? -20.241 -8.800 30.658 1.00 86.06 480 LEU A N 1
ATOM 3632 C CA . LEU A 1 480 ? -19.268 -8.105 29.830 1.00 86.06 480 LEU A CA 1
ATOM 3633 C C . LEU A 1 480 ? -18.260 -9.125 29.310 1.00 86.06 480 LEU A C 1
ATOM 3635 O O . LEU A 1 480 ? -17.490 -9.684 30.094 1.00 86.06 480 LEU A O 1
ATOM 3639 N N . VAL A 1 481 ? -18.280 -9.377 28.005 1.00 86.12 481 VAL A N 1
ATOM 3640 C CA . VAL A 1 481 ? -17.375 -10.318 27.336 1.00 86.12 481 VAL A CA 1
ATOM 3641 C C . VAL A 1 481 ? -16.398 -9.528 26.479 1.00 86.12 481 VAL A C 1
ATOM 3643 O O . VAL A 1 481 ? -16.804 -8.619 25.756 1.00 86.12 481 VAL A O 1
ATOM 3646 N N . LYS A 1 482 ? -15.110 -9.868 26.560 1.00 83.19 482 LYS A N 1
ATOM 3647 C CA . LYS A 1 482 ? -14.115 -9.368 25.609 1.00 83.19 482 LYS A CA 1
ATOM 3648 C C . LYS A 1 482 ? -14.265 -10.138 24.309 1.00 83.19 482 LYS A C 1
ATOM 3650 O O . LYS A 1 482 ? -14.005 -11.339 24.268 1.00 83.19 482 LYS A O 1
ATOM 3655 N N . GLU A 1 483 ? -14.668 -9.447 23.257 1.00 82.81 483 GLU A N 1
ATOM 3656 C CA . GLU A 1 483 ? -14.699 -10.003 21.911 1.00 82.81 483 GLU A CA 1
ATOM 3657 C C . GLU A 1 483 ? -13.585 -9.383 21.063 1.00 82.81 483 GLU A C 1
ATOM 3659 O O . GLU A 1 483 ? -13.333 -8.177 21.161 1.00 82.81 483 GLU A O 1
ATOM 3664 N N . PRO A 1 484 ? -12.883 -10.183 20.240 1.00 77.88 484 PRO A N 1
ATOM 3665 C CA . PRO A 1 484 ? -11.892 -9.640 19.326 1.00 77.88 484 PRO A CA 1
ATOM 3666 C C . PRO A 1 484 ? -12.589 -8.718 18.325 1.00 77.88 484 PRO A C 1
ATOM 3668 O O . PRO A 1 484 ? -13.564 -9.111 17.676 1.00 77.88 484 PRO A O 1
ATOM 3671 N N . ARG A 1 485 ? -12.079 -7.491 18.192 1.00 78.81 485 ARG A N 1
ATOM 3672 C CA . ARG A 1 485 ? -12.556 -6.563 17.169 1.00 78.81 485 ARG A CA 1
ATOM 3673 C C . ARG A 1 485 ? -12.142 -7.098 15.800 1.00 78.81 485 ARG A C 1
ATOM 3675 O O . ARG A 1 485 ? -11.022 -7.571 15.621 1.00 78.81 485 ARG A O 1
ATOM 3682 N N . LYS A 1 486 ? -13.061 -7.037 14.842 1.00 79.31 486 LYS A N 1
ATOM 3683 C CA . LYS A 1 486 ? -12.781 -7.351 13.442 1.00 79.31 486 LYS A CA 1
ATOM 3684 C C . LYS A 1 486 ? -12.935 -6.079 12.633 1.00 79.31 486 LYS A C 1
ATOM 3686 O O . LYS A 1 486 ? -14.007 -5.482 12.664 1.00 79.31 486 LYS A O 1
ATOM 3691 N N . VAL A 1 487 ? -11.894 -5.715 11.895 1.00 78.19 487 VAL A N 1
ATOM 3692 C CA . VAL A 1 487 ? -11.991 -4.647 10.904 1.00 78.19 487 VAL A CA 1
ATOM 3693 C C . VAL A 1 487 ? -12.909 -5.116 9.786 1.00 78.19 487 VAL A C 1
ATOM 3695 O O . VAL A 1 487 ? -12.671 -6.161 9.166 1.00 78.19 487 VAL A O 1
ATOM 3698 N N . GLN A 1 488 ? -13.939 -4.323 9.512 1.00 72.12 488 GLN A N 1
ATOM 3699 C CA . GLN A 1 488 ? -14.730 -4.430 8.292 1.00 72.12 488 GLN A CA 1
ATOM 3700 C C . GLN A 1 488 ? -13.941 -3.789 7.152 1.00 72.12 488 GLN A C 1
ATOM 3702 O O . GLN A 1 488 ? -14.174 -2.652 6.758 1.00 72.12 488 GLN A O 1
ATOM 3707 N N . TRP A 1 489 ? -12.932 -4.512 6.673 1.00 76.50 489 TRP A N 1
ATOM 3708 C CA . TRP A 1 489 ? -12.203 -4.144 5.470 1.00 76.50 489 TRP A CA 1
ATOM 3709 C C . TRP A 1 489 ? -12.585 -5.116 4.366 1.00 76.50 489 TRP A C 1
ATOM 3711 O O . TRP A 1 489 ? -12.072 -6.235 4.290 1.00 76.50 489 TRP A O 1
ATOM 3721 N N . GLU A 1 490 ? -13.547 -4.698 3.551 1.00 68.81 490 GLU A N 1
ATOM 3722 C CA . GLU A 1 490 ? -13.970 -5.438 2.372 1.00 68.81 490 GLU A CA 1
ATOM 3723 C C . GLU A 1 490 ? -13.059 -5.064 1.203 1.00 68.81 490 GLU A C 1
ATOM 3725 O O . GLU A 1 490 ? -13.024 -3.929 0.733 1.00 68.81 490 GLU A O 1
ATOM 3730 N N . PHE A 1 491 ? -12.267 -6.043 0.775 1.00 62.69 491 PHE A N 1
ATOM 3731 C CA . PHE A 1 491 ? -11.382 -5.944 -0.386 1.00 62.69 491 PHE A CA 1
ATOM 3732 C C . PHE A 1 491 ? -12.085 -6.246 -1.695 1.00 62.69 491 PHE A C 1
ATOM 3734 O O . PHE A 1 491 ? -11.481 -6.101 -2.762 1.00 62.69 491 PHE A O 1
ATOM 3741 N N . GLU A 1 492 ? -13.312 -6.761 -1.612 1.00 52.47 492 GLU A N 1
ATOM 3742 C CA . GLU A 1 492 ? -14.078 -7.076 -2.794 1.00 52.47 492 GLU A CA 1
ATOM 3743 C C . GLU A 1 492 ? -14.214 -5.788 -3.588 1.00 52.47 492 GLU A C 1
ATOM 3745 O O . GLU A 1 492 ? -14.665 -4.749 -3.099 1.00 52.47 492 GLU A O 1
ATOM 3750 N N . THR A 1 493 ? -13.746 -5.852 -4.835 1.00 46.44 493 THR A N 1
ATOM 3751 C CA . THR A 1 493 ? -14.170 -4.909 -5.854 1.00 46.44 493 THR A CA 1
ATOM 3752 C C . THR A 1 493 ? -15.661 -4.765 -5.655 1.00 46.44 493 THR A C 1
ATOM 3754 O O . THR A 1 493 ? -16.340 -5.785 -5.742 1.00 46.44 493 THR A O 1
ATOM 3757 N N . LYS A 1 494 ? -16.161 -3.563 -5.359 1.00 40.03 494 LYS A N 1
ATOM 3758 C CA . LYS A 1 494 ? -17.585 -3.281 -5.506 1.00 40.03 494 LYS A CA 1
ATOM 3759 C C . LYS A 1 494 ? -17.966 -3.762 -6.901 1.00 40.03 494 LYS A C 1
ATOM 3761 O O . LYS A 1 494 ? -17.749 -3.060 -7.888 1.00 40.03 494 LYS A O 1
ATOM 3766 N N . SER A 1 495 ? -18.465 -4.986 -7.000 1.00 38.72 495 SER A N 1
ATOM 3767 C CA . SER A 1 495 ? -19.145 -5.506 -8.160 1.00 38.72 495 SER A CA 1
ATOM 3768 C C . SER A 1 495 ? -20.434 -4.722 -8.166 1.00 38.72 495 SER A C 1
ATOM 3770 O O . SER A 1 495 ? -21.362 -5.094 -7.472 1.00 38.72 495 SER A O 1
ATOM 3772 N N . THR A 1 496 ? -20.370 -3.536 -8.776 1.00 43.44 496 THR A N 1
ATOM 3773 C CA . THR A 1 496 ? -21.376 -2.722 -9.480 1.00 43.44 496 THR A CA 1
ATOM 3774 C C . THR A 1 496 ? -22.881 -2.990 -9.289 1.00 43.44 496 THR A C 1
ATOM 3776 O O . THR A 1 496 ? -23.653 -2.638 -10.174 1.00 43.44 496 THR A O 1
ATOM 3779 N N . GLU A 1 497 ? -23.336 -3.543 -8.171 1.00 41.59 497 GLU A N 1
ATOM 3780 C CA . GLU A 1 497 ? -24.748 -3.814 -7.889 1.00 41.59 497 GLU A CA 1
ATOM 3781 C C . GLU A 1 497 ? -25.319 -2.843 -6.842 1.00 41.59 497 GLU A C 1
ATOM 3783 O O . GLU A 1 497 ? -26.490 -2.494 -6.927 1.00 41.59 497 GLU A O 1
ATOM 3788 N N . GLU A 1 498 ? -24.505 -2.266 -5.950 1.00 37.78 498 GLU A N 1
ATOM 3789 C CA . GLU A 1 498 ? -25.016 -1.380 -4.883 1.00 37.78 498 GLU A CA 1
ATOM 3790 C C . GLU A 1 498 ? -25.117 0.117 -5.237 1.00 37.78 498 GLU A C 1
ATOM 3792 O O . GLU A 1 498 ? -25.586 0.912 -4.430 1.00 37.78 498 GLU A O 1
ATOM 3797 N N . VAL A 1 499 ? -24.744 0.542 -6.451 1.00 40.91 499 VAL A N 1
ATOM 3798 C CA . VAL A 1 499 ? -24.902 1.958 -6.871 1.00 40.91 499 VAL A CA 1
ATOM 3799 C C . VAL A 1 499 ? -26.302 2.242 -7.454 1.00 40.91 499 VAL A C 1
ATOM 3801 O O . VAL A 1 499 ? -26.614 3.371 -7.806 1.00 40.91 499 VAL A O 1
ATOM 3804 N N . LEU A 1 500 ? -27.187 1.243 -7.529 1.00 41.47 500 LEU A N 1
ATOM 3805 C CA . LEU A 1 500 ? -28.540 1.392 -8.091 1.00 41.47 500 LEU A CA 1
ATOM 3806 C C . LEU A 1 500 ? -29.630 1.746 -7.057 1.00 41.47 500 LEU A C 1
ATOM 3808 O O . LEU A 1 500 ? -30.811 1.706 -7.390 1.00 41.47 500 LEU A O 1
ATOM 3812 N N . GLY A 1 501 ? -29.258 2.098 -5.822 1.00 35.81 501 GLY A N 1
ATOM 3813 C CA . GLY A 1 501 ? -30.210 2.413 -4.746 1.00 35.81 501 GLY A CA 1
ATOM 3814 C C . GLY A 1 501 ? -30.538 3.895 -4.536 1.00 35.81 501 GLY A C 1
ATOM 3815 O O . GLY A 1 501 ? -31.515 4.191 -3.858 1.00 35.81 501 GLY A O 1
ATOM 3816 N N . GLU A 1 502 ? -29.767 4.825 -5.101 1.00 35.62 502 GLU A N 1
ATOM 3817 C CA . GLU A 1 502 ? -30.016 6.264 -4.954 1.00 35.62 502 GLU A CA 1
ATOM 3818 C C . GLU A 1 502 ? -29.654 6.995 -6.251 1.00 35.62 502 GLU A C 1
ATOM 3820 O O . GLU A 1 502 ? -28.510 7.391 -6.463 1.00 35.62 502 GLU A O 1
ATOM 3825 N N . THR A 1 503 ? -30.617 7.131 -7.164 1.00 33.41 503 THR A N 1
ATOM 3826 C CA . THR A 1 503 ? -30.833 8.339 -7.989 1.00 33.41 503 THR A CA 1
ATOM 3827 C C . THR A 1 503 ? -32.174 8.277 -8.701 1.00 33.41 503 THR A C 1
ATOM 3829 O O . THR A 1 503 ? -32.451 7.257 -9.370 1.00 33.41 503 THR A O 1
#

InterPro domains:
  IPR009000 Translation protein, beta-barrel domain superfamily [SSF50447] (48-131)
  IPR015760 Translation initiation factor IF- 2 [PTHR43381] (2-494)
  IPR023115 Translation initiation factor IF- 2, domain 3 [PF11987] (196-300)
  IPR036925 Translation initiation factor IF-2, domain 3 superfamily [G3DSA:3.40.50.10050] (206-311)
  IPR036925 Translation initiation factor IF-2, domain 3 superfamily [SSF52156] (206-318)
  IPR053905 Elongation factor G-like, domain II [PF22042] (50-131)

Secondary structure (DSSP, 8-state):
-----BGGGT-SB-----BTTTTBSHHHHHHHHHHHHHHHT-----SSS-EEEEEEEEEETTTEEEEEEEEEES-EE-TTSSPPEEETTEEEEEEEEE-TTS-B-SEE-TTSEEEEEEESSPPPTTPEEEE-S-HHHHHHHHHHHHHHHHHHHHHHHHHHHHHHHHHHHHHHHHHHHHHHHS-TTTHHHHGGGPPPSHHHHS-S-TTSPEEEEEEEESBHHHHHHHHHHHHTS-TTT-EEEEEEEEESSBPHHHHHHHHHHTPEEEEES-PBPHHHHHHHHHHT--EEEESSHHHHHHHHHHHHHHHSPPEEEEEEEEEEEEEEEEEEEEPPTTSSPEEEEEEEEEEEEEEEE-HHHHHHHHHHHHT---EEEEEEEEEE--------------------------TT-EEEEEEEEEEEEEETTEE-SEEETT-EEEEEEEPPPP--TTTTS-----------B-----TTPEEEEEEEEEE--------S---SSGGGS--